Protein AF-A0A1W2A5C8-F1 (afdb_monomer)

pLDDT: mean 80.1, std 22.61, range [25.14, 98.88]

Structure (mmCIF, N/CA/C/O backbone):
data_AF-A0A1W2A5C8-F1
#
_entry.id   AF-A0A1W2A5C8-F1
#
loop_
_atom_site.group_PDB
_atom_site.id
_atom_site.type_symbol
_atom_site.label_atom_id
_atom_site.label_alt_id
_atom_site.label_comp_id
_atom_site.label_asym_id
_atom_site.label_entity_id
_atom_site.label_seq_id
_atom_site.pdbx_PDB_ins_code
_atom_site.Cartn_x
_atom_site.Cartn_y
_atom_site.Cartn_z
_atom_site.occupancy
_atom_site.B_iso_or_equiv
_atom_site.auth_seq_id
_atom_site.auth_comp_id
_atom_site.auth_asym_id
_atom_site.auth_atom_id
_atom_site.pdbx_PDB_model_num
ATOM 1 N N . MET A 1 1 ? -33.702 25.059 19.753 1.00 40.34 1 MET A N 1
ATOM 2 C CA . MET A 1 1 ? -32.705 25.653 18.824 1.00 40.34 1 MET A CA 1
ATOM 3 C C . MET A 1 1 ? -31.371 26.072 19.466 1.00 40.34 1 MET A C 1
ATOM 5 O O . MET A 1 1 ? -30.414 26.219 18.720 1.00 40.34 1 MET A O 1
ATOM 9 N N . LYS A 1 2 ? -31.235 26.209 20.801 1.00 30.72 2 LYS A N 1
ATOM 10 C CA . LYS A 1 2 ? -29.924 26.462 21.449 1.00 30.72 2 LYS A CA 1
ATOM 11 C C . LYS A 1 2 ? -29.043 25.204 21.641 1.00 30.72 2 LYS A C 1
ATOM 13 O O . LYS A 1 2 ? -27.830 25.329 21.570 1.00 30.72 2 LYS A O 1
ATOM 18 N N . ASN A 1 3 ? -29.622 24.000 21.736 1.00 41.28 3 ASN A N 1
ATOM 19 C CA . ASN A 1 3 ? -28.856 22.753 21.944 1.00 41.28 3 ASN A CA 1
ATOM 20 C C . ASN A 1 3 ? -28.169 22.175 20.696 1.00 41.28 3 ASN A C 1
ATOM 22 O O . ASN A 1 3 ? -27.235 21.396 20.839 1.00 41.28 3 ASN A O 1
ATOM 26 N N . LEU A 1 4 ? -28.559 22.575 19.480 1.00 32.16 4 LEU A N 1
ATOM 27 C CA . LEU A 1 4 ? -27.869 22.112 18.267 1.00 32.16 4 LEU A CA 1
ATOM 28 C C . LEU A 1 4 ? -26.540 22.849 18.042 1.00 32.16 4 LEU A C 1
ATOM 30 O O . LEU A 1 4 ? -25.608 22.270 17.502 1.00 32.16 4 LEU A O 1
ATOM 34 N N . LYS A 1 5 ? -26.423 24.109 18.489 1.00 32.84 5 LYS A N 1
ATOM 35 C CA . LYS A 1 5 ? -25.181 24.887 18.358 1.00 32.84 5 LYS A CA 1
ATOM 36 C C . LYS A 1 5 ? -24.099 24.415 19.331 1.00 32.84 5 LYS A C 1
ATOM 38 O O . LYS A 1 5 ? -22.950 24.336 18.922 1.00 32.84 5 LYS A O 1
ATOM 43 N N . SER A 1 6 ? -24.453 24.024 20.557 1.00 33.50 6 SER A N 1
ATOM 44 C CA . SER A 1 6 ? -23.485 23.447 21.505 1.00 33.50 6 SER A CA 1
ATOM 45 C C . SER A 1 6 ? -23.028 22.044 21.100 1.00 33.50 6 SER A C 1
ATOM 47 O O . SER A 1 6 ? -21.852 21.743 21.244 1.00 33.50 6 SER A O 1
ATOM 49 N N . LEU A 1 7 ? -23.908 21.221 20.514 1.00 33.56 7 LEU A N 1
ATOM 50 C CA . LEU A 1 7 ? -23.532 19.900 19.997 1.00 33.56 7 LEU A CA 1
ATOM 51 C C . LEU A 1 7 ? -22.635 20.008 18.753 1.00 33.56 7 LEU A C 1
ATOM 53 O O . LEU A 1 7 ? -21.709 19.225 18.599 1.00 33.56 7 LEU A O 1
ATOM 57 N N . MET A 1 8 ? -22.852 21.017 17.903 1.00 32.69 8 MET A N 1
ATOM 58 C CA . MET A 1 8 ? -22.019 21.265 16.722 1.00 32.69 8 MET A CA 1
ATOM 59 C C . MET A 1 8 ? -20.665 21.896 17.081 1.00 32.69 8 MET A C 1
ATOM 61 O O . MET A 1 8 ? -19.679 21.593 16.427 1.00 32.69 8 MET A O 1
ATOM 65 N N . ILE A 1 9 ? -20.593 22.714 18.141 1.00 35.84 9 ILE A N 1
ATOM 66 C CA . ILE A 1 9 ? -19.330 23.233 18.696 1.00 35.84 9 ILE A CA 1
ATOM 67 C C . ILE A 1 9 ? -18.542 22.118 19.403 1.00 35.84 9 ILE A C 1
ATOM 69 O O . ILE A 1 9 ? -17.327 22.085 19.268 1.00 35.84 9 ILE A O 1
ATOM 73 N N . LEU A 1 10 ? -19.208 21.167 20.072 1.00 36.25 10 LEU A N 1
ATOM 74 C CA . LEU A 1 10 ? -18.570 19.990 20.680 1.00 36.25 10 LEU A CA 1
ATOM 75 C C . LEU A 1 10 ? -18.085 18.987 19.616 1.00 36.25 10 LEU A C 1
ATOM 77 O O . LEU A 1 10 ? -16.978 18.476 19.715 1.00 36.25 10 LEU A O 1
ATOM 81 N N . PHE A 1 11 ? -18.861 18.779 18.547 1.00 37.62 11 PHE A N 1
ATOM 82 C CA . PHE A 1 11 ? -18.462 17.962 17.395 1.00 37.62 11 PHE A CA 1
ATOM 83 C C . PHE A 1 11 ? -17.312 18.614 16.612 1.00 37.62 11 PHE A C 1
ATOM 85 O O . PHE A 1 11 ? -16.393 17.925 16.183 1.00 37.62 11 PHE A O 1
ATOM 92 N N . LEU A 1 12 ? -17.317 19.948 16.484 1.00 35.62 12 LEU A N 1
ATOM 93 C CA . LEU A 1 12 ? -16.211 20.706 15.901 1.00 35.62 12 LEU A CA 1
ATOM 94 C C . LEU A 1 12 ? -14.981 20.713 16.808 1.00 35.62 12 LEU A C 1
ATOM 96 O O . LEU A 1 12 ? -13.906 20.569 16.268 1.00 35.62 12 LEU A O 1
ATOM 100 N N . LEU A 1 13 ? -15.089 20.803 18.137 1.00 33.84 13 LEU A N 1
ATOM 101 C CA . LEU A 1 13 ? -13.933 20.730 19.049 1.00 33.84 13 LEU A CA 1
ATOM 102 C C . LEU A 1 13 ? -13.282 19.340 19.051 1.00 33.84 13 LEU A C 1
ATOM 104 O O . LEU A 1 13 ? -12.059 19.253 18.999 1.00 33.84 13 LEU A O 1
ATOM 108 N N . VAL A 1 14 ? -14.085 18.271 19.002 1.00 40.09 14 VAL A N 1
ATOM 109 C CA . VAL A 1 14 ? -13.591 16.890 18.878 1.00 40.09 14 VAL A CA 1
ATOM 110 C C . VAL A 1 14 ? -12.944 16.662 17.504 1.00 40.09 14 VAL A C 1
ATOM 112 O O . VAL A 1 14 ? -11.842 16.131 17.433 1.00 40.09 14 VAL A O 1
ATOM 115 N N . LEU A 1 15 ? -13.531 17.154 16.406 1.00 35.41 15 LEU A N 1
ATOM 116 C CA . LEU A 1 15 ? -12.896 17.085 15.079 1.00 35.41 15 LEU A CA 1
ATOM 117 C C . LEU A 1 15 ? -11.662 17.997 14.943 1.00 35.41 15 LEU A C 1
ATOM 119 O O . LEU A 1 15 ? -10.711 17.618 14.264 1.00 35.41 15 LEU A O 1
ATOM 123 N N . PHE A 1 16 ? -11.640 19.162 15.601 1.00 30.22 16 PHE A N 1
ATOM 124 C CA . PHE A 1 16 ? -10.523 20.112 15.537 1.00 30.22 16 PHE A CA 1
ATOM 125 C C . PHE A 1 16 ? -9.323 19.649 16.382 1.00 30.22 16 PHE A C 1
ATOM 127 O O . PHE A 1 16 ? -8.182 19.888 15.987 1.00 30.22 16 PHE A O 1
ATOM 134 N N . GLN A 1 17 ? -9.549 18.916 17.484 1.00 34.97 17 GLN A N 1
ATOM 135 C CA . GLN A 1 17 ? -8.473 18.260 18.246 1.00 34.97 17 GLN A CA 1
ATOM 136 C C . GLN A 1 17 ? -7.931 16.999 17.557 1.00 34.97 17 GLN A C 1
ATOM 138 O O . GLN A 1 17 ? -6.731 16.750 17.641 1.00 34.97 17 GLN A O 1
ATOM 143 N N . PHE A 1 18 ? -8.736 16.287 16.759 1.00 36.25 18 PHE A N 1
ATOM 144 C CA . PHE A 1 18 ? -8.222 15.220 15.885 1.00 36.25 18 PHE A CA 1
ATOM 145 C C . PHE A 1 18 ? -7.390 15.753 14.697 1.00 36.25 18 PHE A C 1
ATOM 147 O O . PHE A 1 18 ? -6.479 15.068 14.228 1.00 36.25 18 PHE A O 1
ATOM 154 N N . THR A 1 19 ? -7.609 16.998 14.249 1.00 33.19 19 THR A N 1
ATOM 155 C CA . THR A 1 19 ? -6.737 17.654 13.248 1.00 33.19 19 THR A CA 1
ATOM 156 C C . THR A 1 19 ? -5.464 18.287 13.821 1.00 33.19 19 THR A C 1
ATOM 158 O O . THR A 1 19 ? -4.558 18.606 13.055 1.00 33.19 19 THR A O 1
ATOM 161 N N . LEU A 1 20 ? -5.350 18.443 15.145 1.00 27.80 20 LEU A N 1
ATOM 162 C CA . LEU A 1 20 ? -4.115 18.897 15.805 1.00 27.80 20 LEU A CA 1
ATOM 163 C C . LEU A 1 20 ? -3.259 17.738 16.344 1.00 27.80 20 LEU A C 1
ATOM 165 O O . LEU A 1 20 ? -2.041 17.887 16.401 1.00 27.80 20 LEU A O 1
ATOM 169 N N . LEU A 1 21 ? -3.839 16.553 16.584 1.00 30.45 21 LEU A N 1
ATOM 170 C CA . LEU A 1 21 ? -3.076 15.313 16.815 1.00 30.45 21 LEU A CA 1
ATOM 171 C C . LEU A 1 21 ? -2.423 14.729 15.547 1.00 30.45 21 LEU A C 1
ATOM 173 O O . LEU A 1 21 ? -1.665 13.769 15.624 1.00 30.45 21 LEU A O 1
ATOM 177 N N . SER A 1 22 ? -2.668 15.319 14.376 1.00 33.16 22 SER A N 1
ATOM 178 C CA . SER A 1 22 ? -2.005 14.944 13.119 1.00 33.16 22 SER A CA 1
ATOM 179 C C . SER A 1 22 ? -0.904 15.928 12.686 1.00 33.16 22 SER A C 1
ATOM 181 O O . SER A 1 22 ? -0.382 15.802 11.579 1.00 33.16 22 SER A O 1
ATOM 183 N N . PHE A 1 23 ? -0.504 16.876 13.553 1.00 26.19 23 PHE A N 1
ATOM 184 C CA . PHE A 1 23 ? 0.553 17.859 13.255 1.00 26.19 23 PHE A CA 1
ATOM 185 C C . PHE A 1 23 ? 1.701 17.969 14.279 1.00 26.19 23 PHE A C 1
ATOM 187 O O . PHE A 1 23 ? 2.581 18.807 14.097 1.00 26.19 23 PHE A O 1
ATOM 194 N N . VAL A 1 24 ? 1.776 17.096 15.291 1.00 27.67 24 VAL A N 1
ATOM 195 C CA . VAL A 1 24 ? 2.956 16.983 16.177 1.00 27.67 24 VAL A CA 1
ATOM 196 C C . VAL A 1 24 ? 3.342 15.513 16.355 1.00 27.67 24 VAL A C 1
ATOM 198 O O . VAL A 1 24 ? 3.218 14.945 17.423 1.00 27.67 24 VAL A O 1
ATOM 201 N N . TYR A 1 25 ? 3.785 14.878 15.273 1.00 28.33 25 TYR A N 1
ATOM 202 C CA . TYR A 1 25 ? 4.678 13.712 15.321 1.00 28.33 25 TYR A CA 1
ATOM 203 C C . TYR A 1 25 ? 5.520 13.718 14.041 1.00 28.33 25 TYR A C 1
ATOM 205 O O . TYR A 1 25 ? 5.291 12.958 13.107 1.00 28.33 25 TYR A O 1
ATOM 213 N N . SER A 1 26 ? 6.443 14.680 13.953 1.00 30.09 26 SER A N 1
ATOM 214 C CA . SER A 1 26 ? 7.601 14.639 13.048 1.00 30.09 26 SER A CA 1
ATOM 215 C C . SER A 1 26 ? 8.543 15.816 13.332 1.00 30.09 26 SER A C 1
ATOM 217 O O . SER A 1 26 ? 8.717 16.715 12.508 1.00 30.09 26 SER A O 1
ATOM 219 N N . SER A 1 27 ? 9.199 15.776 14.483 1.00 30.30 27 SER A N 1
ATOM 220 C CA . SER A 1 27 ? 10.606 16.163 14.597 1.00 30.30 27 SER A CA 1
ATOM 221 C C . SER A 1 27 ? 11.156 15.494 15.850 1.00 30.30 27 SER A C 1
ATOM 223 O O . SER A 1 27 ? 10.622 15.704 16.931 1.00 30.30 27 SER A O 1
ATOM 225 N N . ASP A 1 28 ? 12.195 14.687 15.646 1.00 28.69 28 ASP A N 1
ATOM 226 C CA . ASP A 1 28 ? 13.060 14.063 16.654 1.00 28.69 28 ASP A CA 1
ATOM 227 C C . ASP A 1 28 ? 12.624 12.704 17.226 1.00 28.69 28 ASP A C 1
ATOM 229 O O . ASP A 1 28 ? 12.366 12.532 18.409 1.00 28.69 28 ASP A O 1
ATOM 233 N N . LEU A 1 29 ? 12.705 11.681 16.369 1.00 28.58 29 LEU A N 1
ATOM 234 C CA .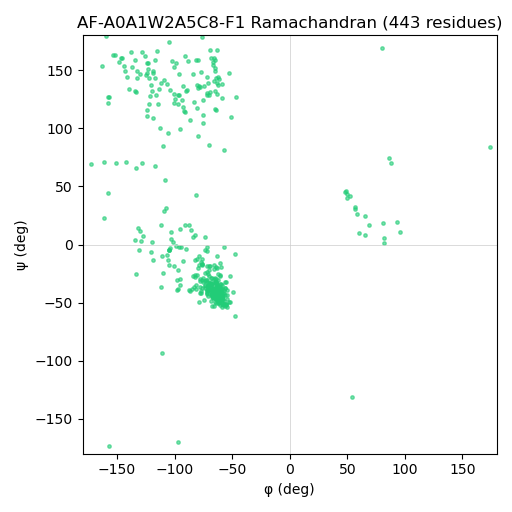 LEU A 1 29 ? 13.059 10.314 16.777 1.00 28.58 29 LEU A CA 1
ATOM 235 C C . LEU A 1 29 ? 14.476 9.983 16.277 1.00 28.58 29 LEU A C 1
ATOM 237 O O . LEU A 1 29 ? 14.721 9.023 15.560 1.00 28.58 29 LEU A O 1
ATOM 241 N N . ASN A 1 30 ? 15.419 10.837 16.674 1.00 33.06 30 ASN A N 1
ATOM 242 C CA . ASN A 1 30 ? 16.746 10.414 17.103 1.00 33.06 30 ASN A CA 1
ATOM 243 C C . ASN A 1 30 ? 16.774 10.684 18.608 1.00 33.06 30 ASN A C 1
ATOM 245 O O . ASN A 1 30 ? 17.135 11.783 18.995 1.00 33.06 30 ASN A O 1
ATOM 249 N N . ILE A 1 31 ? 16.277 9.733 19.402 1.00 26.98 31 ILE A N 1
ATOM 250 C CA . ILE A 1 31 ? 16.591 9.403 20.809 1.00 26.98 31 ILE A CA 1
ATOM 251 C C . ILE A 1 31 ? 15.566 8.315 21.176 1.00 26.98 31 ILE A C 1
ATOM 253 O O . ILE A 1 31 ? 14.487 8.609 21.668 1.00 26.98 31 ILE A O 1
ATOM 257 N N . CYS A 1 32 ? 15.844 7.054 20.846 1.00 25.14 32 CYS A N 1
ATOM 258 C CA . CYS A 1 32 ? 15.314 5.888 21.581 1.00 25.14 32 CYS A CA 1
ATOM 259 C C . CYS A 1 32 ? 16.111 4.601 21.303 1.00 25.14 32 CYS A C 1
ATOM 261 O O . CYS A 1 32 ? 15.643 3.500 21.556 1.00 25.14 32 CYS A O 1
ATOM 263 N N . GLU A 1 33 ? 17.369 4.744 20.880 1.00 27.89 33 GLU A N 1
ATOM 264 C CA . GLU A 1 33 ? 18.414 3.729 21.074 1.00 27.89 33 GLU A CA 1
ATOM 265 C C . GLU A 1 33 ? 19.188 3.962 22.393 1.00 27.89 33 GLU A C 1
ATOM 267 O O . GLU A 1 33 ? 20.268 3.419 22.597 1.00 27.89 33 GLU A O 1
ATOM 272 N N . SER A 1 34 ? 18.647 4.763 23.324 1.00 29.08 34 SER A N 1
ATOM 273 C CA . SER A 1 34 ? 19.295 5.050 24.617 1.00 29.08 34 SER A CA 1
ATOM 274 C C . SER A 1 34 ? 18.404 4.900 25.856 1.00 29.08 34 SER A C 1
ATOM 276 O O . SER A 1 34 ? 18.792 5.376 26.920 1.00 29.08 34 SER A O 1
ATOM 278 N N . MET A 1 35 ? 17.233 4.260 25.757 1.00 28.59 35 MET A N 1
ATOM 279 C CA . MET A 1 35 ? 16.404 3.931 26.937 1.00 28.59 35 MET A CA 1
ATOM 280 C C . MET A 1 35 ? 15.945 2.468 26.994 1.00 28.59 35 MET A C 1
ATOM 282 O O . MET A 1 35 ? 15.138 2.106 27.844 1.00 28.59 35 MET A O 1
ATOM 286 N N . ILE A 1 36 ? 16.517 1.603 26.153 1.00 32.84 36 ILE A N 1
ATOM 287 C CA . ILE A 1 36 ? 16.587 0.180 26.476 1.00 32.84 36 ILE A CA 1
ATOM 288 C C . ILE A 1 36 ? 17.859 0.010 27.308 1.00 32.84 36 ILE A C 1
ATOM 290 O O . ILE A 1 36 ? 18.971 0.109 26.798 1.00 32.84 36 ILE A O 1
ATOM 294 N N . ASP A 1 37 ? 17.631 -0.209 28.599 1.00 33.06 37 ASP A N 1
ATOM 295 C CA . ASP A 1 37 ? 18.582 -0.692 29.600 1.00 33.06 37 ASP A CA 1
ATOM 296 C C . ASP A 1 37 ? 19.477 0.346 30.306 1.00 33.06 37 ASP A C 1
ATOM 298 O O . ASP A 1 37 ? 20.677 0.454 30.072 1.00 33.06 37 ASP A O 1
ATOM 302 N N . LYS A 1 38 ? 18.851 1.098 31.222 1.00 31.44 38 LYS A N 1
ATOM 303 C CA . LYS A 1 38 ? 19.408 1.649 32.479 1.00 31.44 38 LYS A CA 1
ATOM 304 C C . LYS A 1 38 ? 18.201 1.998 33.366 1.00 31.44 38 LYS A C 1
ATOM 306 O O . LYS A 1 38 ? 17.774 3.142 33.370 1.00 31.44 38 LYS A O 1
ATOM 311 N N . THR A 1 39 ? 17.471 1.026 33.912 1.00 32.19 39 THR A N 1
ATOM 312 C CA . THR A 1 39 ? 17.558 0.663 35.342 1.00 32.19 39 THR A CA 1
ATOM 313 C C . THR A 1 39 ? 17.065 -0.772 35.616 1.00 32.19 39 THR A C 1
ATOM 315 O O . THR A 1 39 ? 16.397 -1.025 36.613 1.00 32.19 39 THR A O 1
ATOM 318 N N . ALA A 1 40 ? 17.439 -1.769 34.810 1.00 37.44 40 ALA A N 1
ATOM 319 C CA . ALA A 1 40 ? 17.371 -3.167 35.262 1.00 37.44 40 ALA A CA 1
ATOM 320 C C . ALA A 1 40 ? 18.598 -3.540 36.125 1.00 37.44 40 ALA A C 1
ATOM 322 O O . ALA A 1 40 ? 19.185 -4.607 35.956 1.00 37.44 40 ALA A O 1
ATOM 323 N N . SER A 1 41 ? 19.024 -2.649 37.034 1.00 38.28 41 SER A N 1
ATOM 324 C CA . SER A 1 41 ? 20.195 -2.894 37.890 1.00 38.28 41 SER A CA 1
ATOM 325 C C . SER A 1 41 ? 20.039 -2.575 39.374 1.00 38.28 41 SER A C 1
ATOM 327 O O . SER A 1 41 ? 21.015 -2.757 40.080 1.00 38.28 41 SER A O 1
ATOM 329 N N . ASP A 1 42 ? 18.875 -2.166 39.877 1.00 40.66 42 ASP A N 1
ATOM 330 C CA . ASP A 1 42 ? 18.611 -2.072 41.322 1.00 40.66 42 ASP A CA 1
ATOM 331 C C . ASP A 1 42 ? 17.093 -2.148 41.524 1.00 40.66 42 ASP A C 1
ATOM 333 O O . ASP A 1 42 ? 16.374 -1.420 40.851 1.00 40.66 42 ASP A O 1
ATOM 337 N N . GLY A 1 43 ? 16.592 -3.051 42.376 1.00 50.16 43 GLY A N 1
ATOM 338 C CA . GLY A 1 43 ? 15.165 -3.399 42.504 1.00 50.16 43 GLY A CA 1
ATOM 339 C C . GLY A 1 43 ? 14.212 -2.235 42.824 1.00 50.16 43 GLY A C 1
ATOM 340 O O . GLY A 1 43 ? 13.820 -2.051 43.975 1.00 50.16 43 GLY A O 1
ATOM 341 N N . LEU A 1 44 ? 13.839 -1.491 41.784 1.00 57.16 44 LEU A N 1
ATOM 342 C CA . LEU A 1 44 ? 12.886 -0.386 41.736 1.00 57.16 44 LEU A CA 1
ATOM 343 C C . LEU A 1 44 ? 11.805 -0.693 40.691 1.00 57.16 44 LEU A C 1
ATOM 345 O O . LEU A 1 44 ? 12.017 -1.470 39.757 1.00 57.16 44 LEU A O 1
ATOM 349 N N . LEU A 1 45 ? 10.638 -0.072 40.854 1.00 71.25 45 LEU A N 1
ATOM 350 C CA . LEU A 1 45 ? 9.484 -0.258 39.976 1.00 71.25 45 LEU A CA 1
ATOM 351 C C . LEU A 1 45 ? 9.666 0.382 38.597 1.00 71.25 45 LEU A C 1
ATOM 353 O O . LEU A 1 45 ? 10.208 1.476 38.465 1.00 71.25 45 LEU A O 1
ATOM 357 N N . SER A 1 46 ? 9.134 -0.278 37.567 1.00 77.56 46 SER A N 1
ATOM 358 C CA . SER A 1 46 ? 9.006 0.296 36.223 1.00 77.56 46 SER A CA 1
ATOM 359 C C . SER A 1 46 ? 7.771 1.197 36.090 1.00 77.56 46 SER A C 1
ATOM 361 O O . SER A 1 46 ? 6.784 1.050 36.815 1.00 77.56 46 SER A O 1
ATOM 363 N N . GLN A 1 47 ? 7.789 2.092 35.095 1.00 71.50 47 GLN A N 1
ATOM 364 C CA . GLN A 1 47 ? 6.652 2.959 34.742 1.00 71.50 47 GLN A CA 1
ATOM 365 C C . GLN A 1 47 ? 5.372 2.172 34.442 1.00 71.50 47 GLN A C 1
ATOM 367 O O . GLN A 1 47 ? 4.279 2.586 34.834 1.00 71.50 47 GLN A O 1
ATOM 372 N N . ILE A 1 48 ? 5.511 1.016 33.791 1.00 76.25 48 ILE A N 1
ATOM 373 C CA . ILE A 1 48 ? 4.385 0.133 33.489 1.00 76.25 48 ILE A CA 1
ATOM 374 C C . ILE A 1 48 ? 3.756 -0.365 34.791 1.00 76.25 48 ILE A C 1
ATOM 376 O O . ILE A 1 48 ? 2.545 -0.279 34.949 1.00 76.25 48 ILE A O 1
ATOM 380 N N . GLN A 1 49 ? 4.564 -0.817 35.750 1.00 84.19 49 GLN A N 1
ATOM 381 C CA . GLN A 1 49 ? 4.057 -1.372 37.006 1.00 84.19 49 GLN A CA 1
ATOM 382 C C . GLN A 1 49 ? 3.348 -0.329 37.876 1.00 84.19 49 GLN A C 1
ATOM 384 O O . GLN A 1 49 ? 2.318 -0.635 38.471 1.00 84.19 49 GLN A O 1
ATOM 389 N N . VAL A 1 50 ? 3.847 0.910 37.924 1.00 82.56 50 VAL A N 1
ATOM 390 C CA . VAL A 1 50 ? 3.149 2.002 38.627 1.00 82.56 50 VAL A CA 1
ATOM 391 C C . VAL A 1 50 ? 1.803 2.299 37.962 1.00 82.56 50 VAL A C 1
ATOM 393 O O . VAL A 1 50 ? 0.797 2.423 38.652 1.00 82.56 50 VAL A O 1
ATOM 396 N N . SER A 1 51 ? 1.756 2.316 36.628 1.00 79.38 51 SER A N 1
ATOM 397 C CA . SER A 1 51 ? 0.511 2.545 35.884 1.00 79.38 51 SER A CA 1
ATOM 398 C C . SER A 1 51 ? -0.509 1.419 36.099 1.00 79.38 51 SER A C 1
ATOM 400 O O . SER A 1 51 ? -1.687 1.697 36.306 1.00 79.38 51 SER A O 1
ATOM 402 N N . GLN A 1 52 ? -0.060 0.158 36.147 1.00 83.69 52 GLN A N 1
ATOM 403 C CA . GLN A 1 52 ? -0.915 -0.992 36.471 1.00 83.69 52 GLN A CA 1
ATOM 404 C C . GLN A 1 52 ? -1.556 -0.843 37.852 1.00 83.69 52 GLN A C 1
ATOM 406 O O . GLN A 1 52 ? -2.758 -1.057 37.997 1.00 83.69 52 GLN A O 1
ATOM 411 N N . LEU A 1 53 ? -0.770 -0.450 38.858 1.00 87.31 53 LEU A N 1
ATOM 412 C CA . LEU A 1 53 ? -1.271 -0.243 40.213 1.00 87.31 53 LEU A CA 1
ATOM 413 C C . LEU A 1 53 ? -2.266 0.916 40.283 1.00 87.31 53 LEU A C 1
ATOM 415 O O . LEU A 1 53 ? -3.320 0.757 40.891 1.00 87.31 53 LEU A O 1
ATOM 419 N N . SER A 1 54 ? -1.987 2.043 39.627 1.00 84.12 54 SER A N 1
ATOM 420 C CA . SER A 1 54 ? -2.909 3.184 39.622 1.00 84.12 54 SER A CA 1
ATOM 421 C C . SER A 1 54 ? -4.246 2.846 38.957 1.00 84.12 54 SER A C 1
ATOM 423 O O . SER A 1 54 ? -5.302 3.179 39.499 1.00 84.12 54 SER A O 1
ATOM 425 N N . VAL A 1 55 ? -4.216 2.101 37.847 1.00 80.50 55 VAL A N 1
ATOM 426 C CA . VAL A 1 55 ? -5.431 1.644 37.159 1.00 80.50 55 VAL A CA 1
ATOM 427 C C . VAL A 1 55 ? -6.225 0.661 38.019 1.00 80.50 55 VAL A C 1
ATOM 429 O O . VAL A 1 55 ? -7.440 0.803 38.100 1.00 80.50 55 VAL A O 1
ATOM 432 N N . TYR A 1 56 ? -5.572 -0.296 38.685 1.00 80.81 56 TYR A N 1
ATOM 433 C CA . TYR A 1 56 ? -6.278 -1.305 39.485 1.00 80.81 56 TYR A CA 1
ATOM 434 C C . TYR A 1 56 ? -6.763 -0.810 40.848 1.00 80.81 56 TYR A C 1
ATOM 436 O O . TYR A 1 56 ? -7.759 -1.300 41.366 1.00 80.81 56 TYR A O 1
ATOM 444 N N . ILE A 1 57 ? -6.044 0.124 41.469 1.00 84.75 57 ILE A N 1
ATOM 445 C CA . ILE A 1 57 ? -6.391 0.621 42.805 1.00 84.75 57 ILE A CA 1
ATOM 446 C C . ILE A 1 57 ? -7.384 1.772 42.710 1.00 84.75 57 ILE A C 1
ATOM 448 O O . ILE A 1 57 ? -8.281 1.874 43.538 1.00 84.75 57 ILE A O 1
ATOM 452 N N . PHE A 1 58 ? -7.219 2.653 41.726 1.00 80.56 58 PHE A N 1
ATOM 453 C CA . PHE A 1 58 ? -7.973 3.902 41.651 1.00 80.56 58 PHE A CA 1
ATOM 454 C C . PHE A 1 58 ? -8.828 4.018 40.387 1.00 80.56 58 PHE A C 1
ATOM 456 O O . PHE A 1 58 ? -9.405 5.077 40.142 1.00 80.56 58 PHE A O 1
ATOM 463 N N . GLY A 1 59 ? -8.843 2.991 39.531 1.00 73.25 59 GLY A N 1
ATOM 464 C CA . GLY A 1 59 ? -9.582 3.011 38.270 1.00 73.25 59 GLY A CA 1
ATOM 465 C C . GLY A 1 59 ? -9.070 4.033 37.249 1.00 73.25 59 GLY A C 1
ATOM 466 O O . GLY A 1 59 ? -9.747 4.225 36.236 1.00 73.25 59 GLY A O 1
ATOM 467 N N . ARG A 1 60 ? -7.920 4.688 37.494 1.00 69.56 60 ARG A N 1
ATOM 468 C CA . ARG A 1 60 ? -7.460 5.904 36.794 1.00 69.56 60 ARG A CA 1
ATOM 469 C C . ARG A 1 60 ? -5.968 5.891 36.455 1.00 69.56 60 ARG A C 1
ATOM 471 O O . ARG A 1 60 ? -5.192 5.103 36.989 1.00 69.56 60 ARG A O 1
ATOM 478 N N . ALA A 1 61 ? -5.579 6.818 35.583 1.00 66.69 61 ALA A N 1
ATOM 479 C CA . ALA A 1 61 ? -4.192 7.039 35.199 1.00 66.69 61 ALA A CA 1
ATOM 480 C C . ALA A 1 61 ? -3.310 7.474 36.381 1.00 66.69 61 ALA A C 1
ATOM 482 O O . ALA A 1 61 ? -3.743 8.257 37.227 1.00 66.69 61 ALA A O 1
ATOM 483 N N . SER A 1 62 ? -2.052 7.026 36.397 1.00 66.88 62 SER A N 1
ATOM 484 C CA . SER A 1 62 ? -1.030 7.651 37.245 1.00 66.88 62 SER A CA 1
ATOM 485 C C . SER A 1 62 ? -0.706 9.037 36.680 1.00 66.88 62 SER A C 1
ATOM 487 O O . SER A 1 62 ? -0.425 9.160 35.492 1.00 66.88 62 SER A O 1
ATOM 489 N N . GLU A 1 63 ? -0.735 10.081 37.505 1.00 65.25 63 GLU A N 1
ATOM 490 C CA . GLU A 1 63 ? -0.409 11.459 37.094 1.00 65.25 63 GLU A CA 1
ATOM 491 C C . GLU A 1 63 ? 1.087 11.754 37.302 1.00 65.25 63 GLU A C 1
ATOM 493 O O . GLU A 1 63 ? 1.755 11.029 38.033 1.00 65.25 63 GLU A O 1
ATOM 498 N N . GLY A 1 64 ? 1.634 12.799 36.666 1.00 58.75 64 GLY A N 1
ATOM 499 C CA . GLY A 1 64 ? 3.081 13.078 36.609 1.00 58.75 64 GLY A CA 1
ATOM 500 C C . GLY A 1 64 ? 3.830 12.998 37.950 1.00 58.75 64 GLY A C 1
ATOM 501 O O . GLY A 1 64 ? 4.712 12.150 38.107 1.00 58.75 64 GLY A O 1
ATOM 502 N N . ASP A 1 65 ? 3.473 13.835 38.929 1.00 62.53 65 ASP A N 1
ATOM 503 C CA . ASP A 1 65 ? 4.170 13.885 40.229 1.00 62.53 65 ASP A CA 1
ATOM 504 C C . ASP A 1 65 ? 3.904 12.640 41.095 1.00 62.53 65 ASP A C 1
ATOM 506 O O . ASP A 1 65 ? 4.806 12.158 41.785 1.00 62.53 65 ASP A O 1
ATOM 510 N N . ASP A 1 66 ? 2.695 12.074 41.014 1.00 67.06 66 ASP A N 1
ATOM 511 C CA . ASP A 1 66 ? 2.322 10.826 41.694 1.00 67.06 66 ASP A CA 1
ATOM 512 C C . ASP A 1 66 ? 3.130 9.640 41.132 1.00 67.06 66 ASP A C 1
ATOM 514 O O . ASP A 1 66 ? 3.736 8.878 41.884 1.00 67.06 66 ASP A O 1
ATOM 518 N N . LYS A 1 67 ? 3.278 9.554 39.802 1.00 71.44 67 LYS A N 1
ATOM 519 C CA . LYS A 1 67 ? 4.122 8.561 39.117 1.00 71.44 67 LYS A CA 1
ATOM 520 C C . LYS A 1 67 ? 5.558 8.640 39.618 1.00 71.44 67 LYS A C 1
ATOM 522 O O . LYS A 1 67 ? 6.135 7.621 39.996 1.00 71.44 67 LYS A O 1
ATOM 527 N N . VAL A 1 68 ? 6.148 9.837 39.599 1.00 68.31 68 VAL A N 1
ATOM 528 C CA . VAL A 1 68 ? 7.541 10.034 40.026 1.00 68.31 68 VAL A CA 1
ATOM 529 C C . VAL A 1 68 ? 7.708 9.632 41.488 1.00 68.31 68 VAL A C 1
ATOM 531 O O . VAL A 1 68 ? 8.678 8.949 41.815 1.00 68.31 68 VAL A O 1
ATOM 534 N N . TYR A 1 69 ? 6.747 9.978 42.349 1.00 78.94 69 TYR A N 1
ATOM 535 C CA . TYR A 1 69 ? 6.757 9.568 43.747 1.00 78.94 69 TYR A CA 1
ATOM 536 C C . TYR A 1 69 ? 6.804 8.040 43.896 1.00 78.94 69 TYR A C 1
ATOM 538 O O . TYR A 1 69 ? 7.685 7.529 44.591 1.00 78.94 69 TYR A O 1
ATOM 546 N N . TRP A 1 70 ? 5.923 7.297 43.224 1.00 83.50 70 TRP A N 1
ATOM 547 C CA . TRP A 1 70 ? 5.876 5.837 43.354 1.00 83.50 70 TRP A CA 1
ATOM 548 C C . TRP A 1 70 ? 7.076 5.125 42.724 1.00 83.50 70 TRP A C 1
ATOM 550 O O . TRP A 1 70 ? 7.534 4.123 43.272 1.00 83.50 70 TRP A O 1
ATOM 560 N N . LEU A 1 71 ? 7.632 5.661 41.633 1.00 73.69 71 LEU A N 1
ATOM 561 C CA . LEU A 1 71 ? 8.812 5.097 40.968 1.00 73.69 71 LEU A CA 1
ATOM 562 C C . LEU A 1 71 ? 10.071 5.126 41.839 1.00 73.69 71 LEU A C 1
ATOM 564 O O . LEU A 1 71 ? 10.884 4.207 41.771 1.00 73.69 71 LEU A O 1
ATOM 568 N N . ILE A 1 72 ? 10.253 6.181 42.639 1.00 71.56 72 ILE A N 1
ATOM 569 C CA . ILE A 1 72 ? 11.510 6.398 43.374 1.00 71.56 72 ILE A CA 1
ATOM 570 C C . ILE A 1 72 ? 11.438 5.991 44.849 1.00 71.56 72 ILE A C 1
ATOM 572 O O . ILE A 1 72 ? 12.481 5.830 45.480 1.00 71.56 72 ILE A O 1
ATOM 576 N N . ASN A 1 73 ? 10.235 5.847 45.418 1.00 73.62 73 ASN A N 1
ATOM 577 C CA . ASN A 1 73 ? 10.060 5.618 46.858 1.00 73.62 73 ASN A CA 1
ATOM 578 C C . ASN A 1 73 ? 9.702 4.176 47.233 1.00 73.62 73 ASN A C 1
ATOM 580 O O . ASN A 1 73 ? 9.590 3.884 48.424 1.00 73.62 73 ASN A O 1
ATOM 584 N N . GLN A 1 74 ? 9.517 3.274 46.267 1.00 77.12 74 GLN A N 1
ATOM 585 C CA . GLN A 1 74 ? 9.113 1.897 46.543 1.00 77.12 74 GLN A CA 1
ATOM 586 C C . GLN A 1 74 ? 9.890 0.875 45.713 1.00 77.12 74 GLN A C 1
ATOM 588 O O . GLN A 1 74 ? 10.378 1.167 44.622 1.00 77.12 74 GLN A O 1
ATOM 593 N N . LYS A 1 75 ? 10.020 -0.335 46.262 1.00 72.00 75 LYS A N 1
ATOM 594 C CA . LYS A 1 75 ? 10.913 -1.377 45.729 1.00 72.00 75 LYS A CA 1
ATOM 595 C C . LYS A 1 75 ? 10.201 -2.402 44.853 1.00 72.00 75 LYS A C 1
ATOM 597 O O . LYS A 1 75 ? 10.810 -2.962 43.948 1.00 72.00 75 LYS A O 1
ATOM 602 N N . ASP A 1 76 ? 8.930 -2.671 45.129 1.00 84.50 76 ASP A N 1
ATOM 603 C CA . ASP A 1 76 ? 8.175 -3.743 44.486 1.00 84.50 76 ASP A CA 1
ATOM 604 C C . ASP A 1 76 ? 6.675 -3.424 44.441 1.00 84.50 76 ASP A C 1
ATOM 606 O O . ASP A 1 76 ? 6.185 -2.544 45.147 1.00 84.50 76 ASP A O 1
ATOM 610 N N . MET A 1 77 ? 5.928 -4.137 43.594 1.00 87.06 77 MET A N 1
ATOM 611 C CA . MET A 1 77 ? 4.513 -3.832 43.367 1.00 87.06 77 MET A CA 1
ATOM 612 C C . MET A 1 77 ? 3.643 -4.047 44.607 1.00 87.06 77 MET A C 1
ATOM 614 O O . MET A 1 77 ? 2.658 -3.336 44.779 1.00 87.06 77 MET A O 1
ATOM 618 N N . ILE A 1 78 ? 3.983 -5.013 45.464 1.00 91.25 78 ILE A N 1
ATOM 619 C CA . ILE A 1 78 ? 3.166 -5.373 46.626 1.00 91.25 78 ILE A CA 1
ATOM 620 C C . ILE A 1 78 ? 3.311 -4.304 47.708 1.00 91.25 78 ILE A C 1
ATOM 622 O O . ILE A 1 78 ? 2.305 -3.831 48.246 1.00 91.25 78 ILE A O 1
ATOM 626 N N . SER A 1 79 ? 4.547 -3.904 48.024 1.00 89.06 79 SER A N 1
ATOM 627 C CA . SER A 1 79 ? 4.796 -2.820 48.981 1.00 89.06 79 SER A CA 1
ATOM 628 C C . SER A 1 79 ? 4.173 -1.507 48.504 1.00 89.06 79 SER A C 1
ATOM 630 O O . SER A 1 79 ? 3.500 -0.837 49.291 1.00 89.06 79 SER A O 1
ATOM 632 N N . THR A 1 80 ? 4.272 -1.200 47.209 1.00 90.19 80 THR A N 1
ATOM 633 C CA . THR A 1 80 ? 3.625 -0.028 46.602 1.00 90.19 80 THR A CA 1
ATOM 634 C C . THR A 1 80 ? 2.113 -0.085 46.660 1.00 90.19 80 THR A C 1
ATOM 636 O O . THR A 1 80 ? 1.501 0.894 47.072 1.00 90.19 80 THR A O 1
ATOM 639 N N . ALA A 1 81 ? 1.493 -1.211 46.303 1.00 91.56 81 ALA A N 1
ATOM 640 C CA . ALA A 1 81 ? 0.042 -1.356 46.351 1.00 91.56 81 ALA A CA 1
ATOM 641 C C . ALA A 1 81 ? -0.489 -1.130 47.775 1.00 91.56 81 ALA A C 1
ATOM 643 O O . ALA A 1 81 ? -1.434 -0.371 47.984 1.00 91.56 81 ALA A O 1
ATOM 644 N N . ASN A 1 82 ? 0.168 -1.723 48.776 1.00 92.06 82 ASN A N 1
ATOM 645 C CA . ASN A 1 82 ? -0.180 -1.511 50.180 1.00 92.06 82 ASN A CA 1
ATOM 646 C C . ASN A 1 82 ? 0.025 -0.047 50.614 1.00 92.06 82 ASN A C 1
ATOM 648 O O . ASN A 1 82 ? -0.805 0.501 51.341 1.00 92.06 82 ASN A O 1
ATOM 652 N N . ALA A 1 83 ? 1.094 0.607 50.153 1.00 90.12 83 ALA A N 1
ATOM 653 C CA . ALA A 1 83 ? 1.343 2.017 50.439 1.00 90.12 83 ALA A CA 1
ATOM 654 C C . ALA A 1 83 ? 0.299 2.942 49.783 1.00 90.12 83 ALA A C 1
ATOM 656 O O . ALA A 1 83 ? -0.208 3.845 50.450 1.00 90.12 83 ALA A O 1
ATOM 657 N N . MET A 1 84 ? -0.080 2.687 48.526 1.00 89.88 84 MET A N 1
ATOM 658 C CA . MET A 1 84 ? -1.136 3.404 47.801 1.00 89.88 84 MET A CA 1
ATOM 659 C C . MET A 1 84 ? -2.483 3.290 48.523 1.00 89.88 84 MET A C 1
ATOM 661 O O . MET A 1 84 ? -3.124 4.310 48.777 1.00 89.88 84 MET A O 1
ATOM 665 N N . LEU A 1 85 ? -2.873 2.081 48.946 1.00 89.81 85 LEU A N 1
ATOM 666 C CA . LEU A 1 85 ? -4.096 1.841 49.727 1.00 89.81 85 LEU A CA 1
ATOM 667 C C . LEU A 1 85 ? -4.091 2.548 51.094 1.00 89.81 85 LEU A C 1
ATOM 669 O O . LEU A 1 85 ? -5.147 2.845 51.650 1.00 89.81 85 LEU A O 1
ATOM 673 N N . GLY A 1 86 ? -2.907 2.825 51.648 1.00 87.81 86 GLY A N 1
ATOM 674 C CA . GLY A 1 86 ? -2.739 3.547 52.909 1.00 87.81 86 GLY A CA 1
ATOM 675 C C . GLY A 1 86 ? -2.926 5.066 52.807 1.00 87.81 86 GLY A C 1
ATOM 676 O O . GLY A 1 86 ? -3.078 5.726 53.844 1.00 87.81 86 GLY A O 1
ATOM 677 N N . THR A 1 87 ? -2.921 5.627 51.592 1.00 86.81 87 THR A N 1
ATOM 678 C CA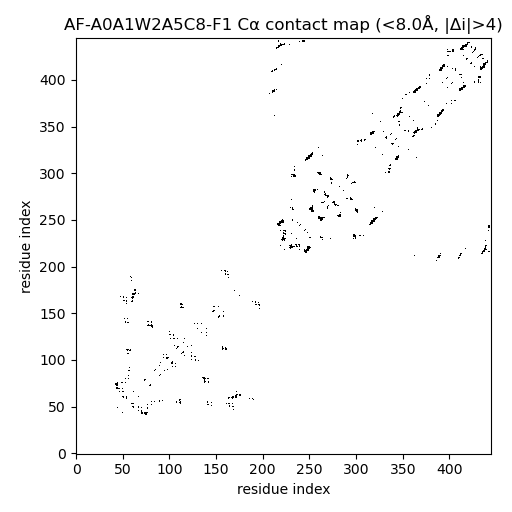 . THR A 1 87 ? -3.067 7.072 51.358 1.00 86.81 87 THR A CA 1
ATOM 679 C C . THR A 1 87 ? -4.460 7.575 51.744 1.00 86.81 87 THR A C 1
ATOM 681 O O . THR A 1 87 ? -5.440 6.830 51.731 1.00 86.81 87 THR A O 1
ATOM 684 N N . ASN A 1 88 ? -4.576 8.866 52.073 1.00 83.25 88 ASN A N 1
ATOM 685 C CA . ASN A 1 88 ? -5.891 9.471 52.314 1.00 83.25 88 ASN A CA 1
ATOM 686 C C . ASN A 1 88 ? -6.759 9.441 51.049 1.00 83.25 88 ASN A C 1
ATOM 688 O O . ASN A 1 88 ? -7.937 9.139 51.149 1.00 83.25 88 ASN A O 1
ATOM 692 N N . ALA A 1 89 ? -6.157 9.614 49.867 1.00 78.19 89 ALA A N 1
ATOM 693 C CA . ALA A 1 89 ? -6.860 9.502 48.592 1.00 78.19 89 ALA A CA 1
ATOM 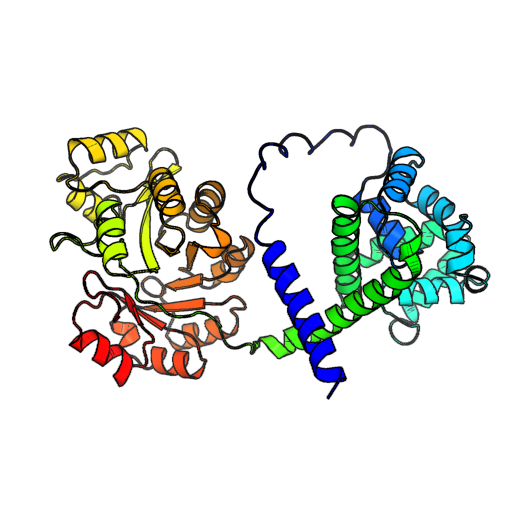694 C C . ALA A 1 89 ? -7.516 8.123 48.400 1.00 78.19 89 ALA A C 1
ATOM 696 O O . ALA A 1 89 ? -8.663 8.056 47.976 1.00 78.19 89 ALA A O 1
ATOM 697 N N . ALA A 1 90 ? -6.836 7.026 48.756 1.00 82.19 90 ALA A N 1
ATOM 698 C CA . ALA A 1 90 ? -7.443 5.693 48.724 1.00 82.19 90 ALA A CA 1
ATOM 699 C C . ALA A 1 90 ? -8.562 5.543 49.758 1.00 82.19 90 ALA A C 1
ATOM 701 O O . ALA A 1 90 ? -9.618 4.997 49.455 1.00 82.19 90 ALA A O 1
ATOM 702 N N . LYS A 1 91 ? -8.372 6.052 50.976 1.00 82.88 91 LYS A N 1
ATOM 703 C CA . LYS A 1 91 ? -9.427 6.005 52.001 1.00 82.88 91 LYS A CA 1
ATOM 704 C C . LYS A 1 91 ? -10.673 6.778 51.577 1.00 82.88 91 LYS A C 1
ATOM 706 O O . LYS A 1 91 ? -11.772 6.305 51.838 1.00 82.88 91 LYS A O 1
ATOM 711 N N . ASP A 1 92 ? -10.499 7.910 50.905 1.00 80.50 92 ASP A N 1
ATOM 712 C CA . ASP A 1 92 ? -11.598 8.719 50.380 1.00 80.50 92 ASP A CA 1
ATOM 713 C C . ASP A 1 92 ? -12.269 8.032 49.181 1.00 80.50 92 ASP A C 1
ATOM 715 O O . ASP A 1 92 ? -13.494 7.973 49.120 1.00 80.50 92 ASP A O 1
ATOM 719 N N . TYR A 1 93 ? -11.475 7.453 48.273 1.00 79.56 93 TYR A N 1
ATOM 720 C CA . TYR A 1 93 ? -11.962 6.762 47.074 1.00 79.56 93 TYR A CA 1
ATOM 721 C C . TYR A 1 93 ? -12.778 5.505 47.407 1.00 79.56 93 TYR A C 1
ATOM 723 O O . TYR A 1 93 ? -13.897 5.344 46.930 1.00 79.56 93 TYR A O 1
ATOM 731 N N . PHE A 1 94 ? -12.254 4.634 48.272 1.00 80.69 94 PHE A N 1
ATOM 732 C CA . PHE A 1 94 ? -12.952 3.410 48.668 1.00 80.69 94 PHE A CA 1
ATOM 733 C C . PHE A 1 94 ? -13.995 3.660 49.775 1.00 80.69 94 PHE A C 1
ATOM 735 O O . PHE A 1 94 ? -14.974 2.918 49.905 1.00 80.69 94 PHE A O 1
ATOM 742 N N . GLY A 1 95 ? -13.805 4.670 50.625 1.00 81.94 95 GLY A N 1
ATOM 743 C CA . GLY A 1 95 ? -14.673 4.927 51.772 1.00 81.94 95 GLY A CA 1
ATOM 744 C C . GLY A 1 95 ? -14.833 3.695 52.673 1.00 81.94 95 GLY A C 1
ATOM 745 O O . GLY A 1 95 ? -13.865 3.027 53.042 1.00 81.94 95 GLY A O 1
ATOM 746 N N . ILE A 1 96 ? -16.080 3.361 53.021 1.00 77.06 96 ILE A N 1
ATOM 747 C CA . ILE A 1 96 ? -16.387 2.202 53.877 1.00 77.06 96 ILE A CA 1
ATOM 748 C C . ILE A 1 96 ? -16.144 0.847 53.194 1.00 77.06 96 ILE A C 1
ATOM 750 O O . ILE A 1 96 ? -16.016 -0.152 53.902 1.00 77.06 96 ILE A O 1
ATOM 754 N N . THR A 1 97 ? -16.058 0.795 51.856 1.00 77.69 97 THR A N 1
ATOM 755 C CA . THR A 1 97 ? -15.838 -0.465 51.113 1.00 77.69 97 THR A CA 1
ATOM 756 C C . THR A 1 97 ? -14.472 -1.069 51.429 1.00 77.69 97 THR A C 1
ATOM 758 O O . THR A 1 97 ? -14.335 -2.285 51.497 1.00 77.69 97 THR A O 1
ATOM 761 N N . MET A 1 98 ? -13.492 -0.226 51.777 1.00 80.44 98 MET A N 1
ATOM 762 C CA . MET A 1 98 ? -12.175 -0.640 52.258 1.00 80.44 98 MET A CA 1
ATOM 763 C C . MET A 1 98 ? -12.242 -1.409 53.589 1.00 80.44 98 MET A C 1
ATOM 765 O O . MET A 1 98 ? -11.236 -1.937 54.026 1.00 80.44 98 MET A O 1
ATOM 769 N N . ASN A 1 99 ? -13.357 -1.496 54.311 1.00 83.25 99 ASN A N 1
ATOM 770 C CA . ASN A 1 99 ? -13.368 -2.188 55.611 1.00 83.25 99 ASN A CA 1
ATOM 771 C C . ASN A 1 99 ? -13.896 -3.621 55.545 1.00 83.25 99 ASN A C 1
ATOM 773 O O . ASN A 1 99 ? -13.896 -4.309 56.562 1.00 83.25 99 ASN A O 1
ATOM 777 N N . ASP A 1 100 ? -14.308 -4.075 54.365 1.00 92.06 100 ASP A N 1
ATOM 778 C CA . ASP A 1 100 ? -14.883 -5.396 54.159 1.00 92.06 100 ASP A CA 1
ATOM 779 C C . ASP A 1 100 ? -14.262 -6.058 52.927 1.00 92.06 100 ASP A C 1
ATOM 781 O O . ASP A 1 100 ? -14.128 -5.434 51.876 1.00 92.06 100 ASP A O 1
ATOM 785 N N . ASP A 1 101 ? -13.848 -7.315 53.063 1.00 93.94 101 ASP A N 1
ATOM 786 C CA . ASP A 1 101 ? -13.109 -8.009 52.007 1.00 93.94 101 ASP A CA 1
ATOM 787 C C . ASP A 1 101 ? -13.973 -8.289 50.775 1.00 93.94 101 ASP A C 1
ATOM 789 O O . ASP A 1 101 ? -13.467 -8.213 49.657 1.00 93.94 101 ASP A O 1
ATOM 793 N N . GLN A 1 102 ? -15.270 -8.560 50.960 1.00 94.25 102 GLN A N 1
ATOM 794 C CA . GLN A 1 102 ? -16.196 -8.775 49.848 1.00 94.25 102 GLN A CA 1
ATOM 795 C C . GLN A 1 102 ? -16.359 -7.482 49.047 1.00 94.25 102 GLN A C 1
ATOM 797 O O . GLN A 1 102 ? -16.109 -7.462 47.843 1.00 94.25 102 GLN A O 1
ATOM 802 N N . ASN A 1 103 ? -16.696 -6.388 49.733 1.00 91.56 103 ASN A N 1
ATOM 803 C CA . ASN A 1 103 ? -16.896 -5.087 49.101 1.00 91.56 103 ASN A CA 1
ATOM 804 C C . ASN A 1 103 ? -15.615 -4.565 48.442 1.00 91.56 103 ASN A C 1
ATOM 806 O O . ASN A 1 103 ? -15.679 -3.958 47.377 1.00 91.56 103 ASN A O 1
ATOM 810 N N . PHE A 1 104 ? -14.450 -4.808 49.049 1.00 92.62 104 PHE A N 1
ATOM 811 C CA . PHE A 1 104 ? -13.168 -4.423 48.471 1.00 92.62 104 PHE A CA 1
ATOM 812 C C . PHE A 1 104 ? -12.910 -5.141 47.139 1.00 92.62 104 PHE A C 1
ATOM 814 O O . PHE A 1 104 ? -12.567 -4.489 46.155 1.00 92.62 104 PHE A O 1
ATOM 821 N N . ILE A 1 105 ? -13.097 -6.464 47.080 1.00 94.06 105 ILE A N 1
ATOM 822 C CA . ILE A 1 105 ? -12.873 -7.223 45.842 1.00 94.06 105 ILE A CA 1
ATOM 823 C C . ILE A 1 105 ? -13.900 -6.863 44.772 1.00 94.06 105 ILE A C 1
ATOM 825 O O . ILE A 1 105 ? -13.505 -6.653 43.627 1.00 94.06 105 ILE A O 1
ATOM 829 N N . GLU A 1 106 ? -15.181 -6.747 45.125 1.00 91.06 106 GLU A N 1
ATOM 830 C CA . GLU A 1 106 ? -16.219 -6.327 44.177 1.00 91.06 106 GLU A CA 1
ATOM 831 C C . GLU A 1 106 ? -15.920 -4.943 43.594 1.00 91.06 106 GLU A C 1
ATOM 833 O O . GLU A 1 106 ? -16.000 -4.768 42.381 1.00 91.06 106 GLU A O 1
ATOM 838 N N . HIS A 1 107 ? -15.469 -3.994 44.421 1.00 88.12 107 HIS A N 1
ATOM 839 C CA . HIS A 1 107 ? -15.095 -2.664 43.948 1.00 88.12 107 HIS A CA 1
ATOM 840 C C . HIS A 1 107 ? -13.916 -2.704 42.966 1.00 88.12 107 HIS A C 1
ATOM 842 O O . HIS A 1 107 ? -13.963 -2.054 41.924 1.00 88.12 107 HIS A O 1
ATOM 848 N N . ILE A 1 108 ? -12.868 -3.486 43.253 1.00 88.69 108 ILE A N 1
ATOM 849 C CA . ILE A 1 108 ? -11.726 -3.656 42.338 1.00 88.69 108 ILE A CA 1
ATOM 850 C C . ILE A 1 108 ? -12.179 -4.296 41.018 1.00 88.69 108 ILE A C 1
ATOM 852 O O . ILE A 1 108 ? -11.782 -3.842 39.945 1.00 88.69 108 ILE A O 1
ATOM 856 N N . TYR A 1 109 ? -13.023 -5.328 41.081 1.00 87.44 109 TYR A N 1
ATOM 857 C CA . TYR A 1 109 ? -13.565 -6.008 39.902 1.00 87.44 109 TYR A CA 1
ATOM 858 C C . TYR A 1 109 ? -14.398 -5.070 39.029 1.00 87.44 109 TYR A C 1
ATOM 860 O O . TYR A 1 109 ? -14.201 -5.013 37.814 1.00 87.44 109 TYR A O 1
ATOM 868 N N . GLU A 1 110 ? -15.279 -4.288 39.638 1.00 84.00 110 GLU A N 1
ATOM 869 C CA . GLU A 1 110 ? -16.149 -3.377 38.906 1.00 84.00 110 GLU A CA 1
ATOM 870 C C . GLU A 1 110 ? -15.339 -2.241 38.269 1.00 84.00 110 GLU A C 1
ATOM 872 O O . GLU A 1 110 ? -15.428 -2.000 37.065 1.00 84.00 110 GLU A O 1
ATOM 877 N N . THR A 1 111 ? -14.465 -1.598 39.045 1.00 77.62 111 THR A N 1
ATOM 878 C CA . THR A 1 111 ? -13.691 -0.434 38.585 1.00 77.62 111 THR A CA 1
ATOM 879 C C . THR A 1 111 ? -12.573 -0.800 37.612 1.00 77.62 111 THR A C 1
ATOM 881 O O . THR A 1 111 ? -12.303 -0.043 36.677 1.00 77.62 111 THR A O 1
ATOM 884 N N . SER A 1 112 ? -11.917 -1.947 37.787 1.00 76.19 112 SER A N 1
ATOM 885 C CA . SER A 1 112 ? -10.720 -2.307 37.009 1.00 76.19 112 SER A CA 1
ATOM 886 C C . SER A 1 112 ? -11.035 -3.215 35.828 1.00 76.19 112 SER A C 1
ATOM 888 O O . SER A 1 112 ? -10.452 -3.045 34.758 1.00 76.19 112 SER A O 1
ATOM 890 N N . LEU A 1 113 ? -11.966 -4.154 36.017 1.00 77.19 113 LEU A N 1
ATOM 891 C CA . LEU A 1 113 ? -12.303 -5.203 35.051 1.00 77.19 113 LEU A CA 1
ATOM 892 C C . LEU A 1 113 ? -13.695 -5.023 34.430 1.00 77.19 113 LEU A C 1
ATOM 894 O O . LEU A 1 113 ? -14.028 -5.751 33.498 1.00 77.19 113 LEU A O 1
ATOM 898 N N . GLY A 1 114 ? -14.521 -4.106 34.947 1.00 78.06 114 GLY A N 1
ATOM 899 C CA . GLY A 1 114 ? -15.905 -3.948 34.497 1.00 78.06 114 GLY A CA 1
ATOM 900 C C . GLY A 1 114 ? -16.781 -5.165 34.800 1.00 78.06 114 GLY A C 1
ATOM 901 O O . GLY A 1 114 ? -17.760 -5.391 34.092 1.00 78.06 114 GLY A O 1
ATOM 902 N N . LYS A 1 115 ? -16.414 -5.967 35.810 1.00 82.62 115 LYS A N 1
ATOM 903 C CA . LYS A 1 115 ? -17.108 -7.203 36.193 1.00 82.62 115 LYS A CA 1
ATOM 904 C C . LYS A 1 115 ? -17.791 -7.046 37.543 1.00 82.62 115 LYS A C 1
ATOM 906 O O . LYS A 1 115 ? -17.211 -6.513 38.480 1.00 82.62 115 LYS A O 1
ATOM 911 N N . THR A 1 116 ? -18.996 -7.582 37.657 1.00 88.38 116 THR A N 1
ATOM 912 C CA . THR A 1 116 ? -19.733 -7.702 38.919 1.00 88.38 116 THR A CA 1
ATOM 913 C C . THR A 1 116 ? -19.714 -9.150 39.417 1.00 88.38 116 THR A C 1
ATOM 915 O O . THR A 1 116 ? -19.291 -10.066 38.709 1.00 88.38 116 THR A O 1
ATOM 918 N N . ILE A 1 117 ? -20.245 -9.399 40.617 1.00 88.94 117 ILE A N 1
ATOM 919 C CA . ILE A 1 117 ? -20.434 -10.766 41.136 1.00 88.94 117 ILE A CA 1
ATOM 920 C C . ILE A 1 117 ? -21.350 -11.636 40.266 1.00 88.94 117 ILE A C 1
ATOM 922 O O . ILE A 1 117 ? -21.304 -12.860 40.357 1.00 88.94 117 ILE A O 1
ATOM 926 N N . VAL A 1 118 ? -22.169 -11.027 39.405 1.00 89.69 118 VAL A N 1
ATOM 927 C CA . VAL A 1 118 ? -22.976 -11.764 38.426 1.00 89.69 118 VAL A CA 1
ATOM 928 C C . VAL A 1 118 ? -22.105 -12.294 37.285 1.00 89.69 118 VAL A C 1
ATOM 930 O O . VAL A 1 118 ? -22.360 -13.391 36.792 1.00 89.69 118 VAL A O 1
ATOM 933 N N . ASP A 1 119 ? -21.075 -11.542 36.895 1.00 83.50 119 ASP A N 1
ATOM 934 C CA . ASP A 1 119 ? -20.205 -11.864 35.763 1.00 83.50 119 ASP A CA 1
ATOM 935 C C . ASP A 1 119 ? -19.125 -12.887 36.141 1.00 83.50 119 ASP A C 1
ATOM 937 O O . ASP A 1 119 ? -18.827 -13.783 35.352 1.00 83.50 119 ASP A O 1
ATOM 941 N N . ASP A 1 120 ? -18.562 -12.788 37.353 1.00 87.12 120 ASP A N 1
ATOM 942 C CA . ASP A 1 120 ? -17.535 -13.716 37.845 1.00 87.12 120 ASP A CA 1
ATOM 943 C C . ASP A 1 120 ? -17.674 -14.046 39.348 1.00 87.12 120 ASP A C 1
ATOM 945 O O . ASP A 1 120 ? -16.849 -13.642 40.178 1.00 87.12 120 ASP A O 1
ATOM 949 N N . PRO A 1 121 ? -18.709 -14.815 39.740 1.00 91.94 121 PRO A N 1
ATOM 950 C CA . PRO A 1 121 ? -18.926 -15.170 41.142 1.00 91.94 121 PRO A CA 1
ATOM 951 C C . PRO A 1 121 ? -17.791 -16.030 41.718 1.00 91.94 121 PRO A C 1
ATOM 953 O O . PRO A 1 121 ? -17.484 -15.932 42.906 1.00 91.94 121 PRO A O 1
ATOM 956 N N . ASN A 1 122 ? -17.159 -16.871 40.891 1.00 91.81 122 ASN A N 1
ATOM 957 C CA . ASN A 1 122 ? -16.100 -17.781 41.331 1.00 91.81 122 ASN A CA 1
ATOM 958 C C . ASN A 1 122 ? -14.766 -17.051 41.523 1.00 91.81 122 ASN A C 1
ATOM 960 O O . ASN A 1 122 ? -14.082 -17.306 42.514 1.00 91.81 122 ASN A O 1
ATOM 964 N N . GLY A 1 123 ? -14.406 -16.145 40.611 1.00 91.31 123 GLY A N 1
ATOM 965 C CA . GLY A 1 123 ? -13.210 -15.318 40.723 1.00 91.31 123 GLY A CA 1
ATOM 966 C C . GLY A 1 123 ? -13.280 -14.399 41.935 1.00 91.31 123 GLY A C 1
ATOM 967 O O . GLY A 1 123 ? -12.365 -14.406 42.757 1.00 91.31 123 GLY A O 1
ATOM 968 N N . ILE A 1 124 ? -14.400 -13.692 42.128 1.00 94.00 124 ILE A N 1
ATOM 969 C CA . ILE A 1 124 ? -14.596 -12.839 43.311 1.00 94.00 124 ILE A CA 1
ATOM 970 C C . ILE A 1 124 ? -14.495 -13.663 44.599 1.00 94.00 124 ILE A C 1
ATOM 972 O O . ILE A 1 124 ? -13.726 -13.306 45.492 1.00 94.00 124 ILE A O 1
ATOM 976 N N . ALA A 1 125 ? -15.190 -14.803 44.682 1.00 95.69 125 ALA A N 1
ATOM 977 C CA . ALA A 1 125 ? -15.111 -15.677 45.852 1.00 95.69 125 ALA A CA 1
ATOM 978 C C . ALA A 1 125 ? -13.679 -16.175 46.122 1.00 95.69 125 ALA A C 1
ATOM 980 O O . ALA A 1 125 ? -13.263 -16.245 47.280 1.00 95.69 125 ALA A O 1
ATOM 981 N N . TYR A 1 126 ? -12.915 -16.486 45.070 1.00 95.69 126 TYR A N 1
ATOM 982 C CA . TYR A 1 126 ? -11.517 -16.893 45.188 1.00 95.69 126 TYR A CA 1
ATOM 983 C C . TYR A 1 126 ? -10.657 -15.792 45.823 1.00 95.69 126 TYR A C 1
ATOM 985 O O . TYR A 1 126 ? -9.964 -16.056 46.804 1.00 95.69 126 TYR A O 1
ATOM 993 N N . TRP A 1 127 ? -10.726 -14.550 45.334 1.00 96.25 127 TRP A N 1
ATOM 994 C CA . TRP A 1 127 ? -9.895 -13.463 45.871 1.00 96.25 127 TRP A CA 1
ATOM 995 C C . TRP A 1 127 ? -10.297 -13.027 47.281 1.00 96.25 127 TRP A C 1
ATOM 997 O O . TRP A 1 127 ? -9.424 -12.707 48.089 1.00 96.25 127 TRP A O 1
ATOM 1007 N N . VAL A 1 128 ? -11.591 -13.074 47.610 1.00 96.69 128 VAL A N 1
ATOM 1008 C CA . VAL A 1 128 ? -12.073 -12.842 48.982 1.00 96.69 128 VAL A CA 1
ATOM 1009 C C . VAL A 1 128 ? -11.512 -13.898 49.934 1.00 96.69 128 VAL A C 1
ATOM 1011 O O . VAL A 1 128 ? -11.078 -13.580 51.040 1.00 96.69 128 VAL A O 1
ATOM 1014 N N . GLU A 1 129 ? -11.468 -15.158 49.507 1.00 96.38 129 GLU A N 1
ATOM 1015 C CA . GLU A 1 129 ? -10.886 -16.232 50.307 1.00 96.38 129 GLU A CA 1
ATOM 1016 C C . GLU A 1 129 ? -9.364 -16.077 50.473 1.00 96.38 129 GLU A C 1
ATOM 1018 O O . GLU A 1 129 ? -8.821 -16.354 51.542 1.00 96.38 129 GLU A O 1
ATOM 1023 N N . GLU A 1 130 ? -8.661 -15.568 49.461 1.00 97.06 130 GLU A N 1
ATOM 1024 C CA . GLU A 1 130 ? -7.233 -15.254 49.570 1.00 97.06 130 GLU A CA 1
ATOM 1025 C C . GLU A 1 130 ? -6.947 -14.156 50.614 1.00 97.06 130 GLU A C 1
ATOM 1027 O O . GLU A 1 130 ? -5.974 -14.277 51.364 1.00 97.06 130 GLU A O 1
ATOM 1032 N N . LEU A 1 131 ? -7.817 -13.143 50.738 1.00 95.31 131 LEU A N 1
ATOM 1033 C CA . LEU A 1 131 ? -7.748 -12.156 51.827 1.00 95.31 131 LEU A CA 1
ATOM 1034 C C . LEU A 1 131 ? -7.996 -12.805 53.196 1.00 95.31 131 LEU A C 1
ATOM 1036 O O . LEU A 1 131 ? -7.225 -12.587 54.132 1.00 95.31 131 LEU A O 1
ATOM 1040 N N . ARG A 1 132 ? -9.000 -13.686 53.310 1.00 93.62 132 ARG A N 1
ATOM 1041 C CA . ARG A 1 132 ? -9.304 -14.413 54.561 1.00 93.62 132 ARG A CA 1
ATOM 1042 C C . ARG A 1 132 ? -8.175 -15.326 55.026 1.00 93.62 132 ARG A C 1
ATOM 1044 O O . ARG A 1 132 ? -7.994 -15.509 56.229 1.00 93.62 132 ARG A O 1
ATOM 1051 N N . LYS A 1 133 ? -7.387 -15.870 54.095 1.00 95.12 133 LYS A N 1
ATOM 1052 C CA . LYS A 1 133 ? -6.163 -16.636 54.391 1.00 95.12 133 LYS A CA 1
ATOM 1053 C C . LYS A 1 133 ? -5.002 -15.769 54.889 1.00 95.12 133 LYS A C 1
ATOM 1055 O O . LYS A 1 133 ? -3.948 -16.308 55.221 1.00 95.12 133 LYS A O 1
ATOM 1060 N N . GLY A 1 134 ? -5.188 -14.454 54.969 1.00 94.12 134 GLY A N 1
ATOM 1061 C CA . GLY A 1 134 ? -4.231 -13.514 55.539 1.00 94.12 134 GLY A CA 1
ATOM 1062 C C . GLY A 1 134 ? -3.314 -12.845 54.520 1.00 94.12 134 GLY A C 1
ATOM 1063 O O . GLY A 1 134 ? -2.355 -12.198 54.942 1.00 94.12 134 GLY A O 1
ATOM 1064 N N . LYS A 1 135 ? -3.572 -12.967 53.207 1.00 95.31 135 LYS A N 1
ATOM 1065 C CA . LYS A 1 135 ? -2.862 -12.138 52.222 1.00 95.31 135 LYS A CA 1
ATOM 1066 C C . LYS A 1 135 ? -3.242 -10.675 52.410 1.00 95.31 135 LYS A C 1
ATOM 1068 O O . LYS A 1 135 ? -4.404 -10.345 52.645 1.00 95.31 135 LYS A O 1
ATOM 1073 N N . SER A 1 136 ? -2.268 -9.783 52.266 1.00 95.31 136 SER A N 1
ATOM 1074 C CA . SER A 1 136 ? -2.551 -8.351 52.214 1.00 95.31 136 SER A CA 1
ATOM 1075 C C . SER A 1 136 ? -3.334 -7.998 50.947 1.00 95.31 136 SER A C 1
ATOM 1077 O O . SER A 1 136 ? -3.259 -8.677 49.920 1.00 95.31 136 SER A O 1
ATOM 1079 N N . ARG A 1 137 ? -4.061 -6.881 50.983 1.00 93.62 137 ARG A N 1
ATOM 1080 C CA . ARG A 1 137 ? -4.778 -6.383 49.802 1.00 93.62 137 ARG A CA 1
ATOM 1081 C C . ARG A 1 137 ? -3.851 -6.030 48.650 1.00 93.62 137 ARG A C 1
ATOM 1083 O O . ARG A 1 137 ? -4.202 -6.298 47.507 1.00 93.62 137 ARG A O 1
ATOM 1090 N N . GLY A 1 138 ? -2.659 -5.507 48.941 1.00 93.06 138 GLY A N 1
ATOM 1091 C CA . GLY A 1 138 ? -1.636 -5.289 47.923 1.00 93.06 138 GLY A CA 1
ATOM 1092 C C . GLY A 1 138 ? -1.203 -6.587 47.236 1.00 93.06 138 GLY A C 1
ATOM 1093 O O . GLY A 1 138 ? -1.108 -6.619 46.014 1.00 93.06 138 GLY A O 1
ATOM 1094 N N . GLU A 1 139 ? -1.019 -7.683 47.983 1.00 94.12 139 GLU A N 1
ATOM 1095 C CA . GLU A 1 139 ? -0.709 -8.997 47.392 1.00 94.12 139 GLU A CA 1
ATOM 1096 C C . GLU A 1 139 ? -1.834 -9.510 46.496 1.00 94.12 139 GLU A C 1
ATOM 1098 O O . GLU A 1 139 ? -1.571 -10.050 45.417 1.00 94.12 139 GLU A O 1
ATOM 1103 N N . VAL A 1 140 ? -3.084 -9.336 46.925 1.00 94.94 140 VAL A N 1
ATOM 1104 C CA . VAL A 1 140 ? -4.246 -9.761 46.144 1.00 94.94 140 VAL A CA 1
ATOM 1105 C C . VAL A 1 140 ? -4.387 -8.931 44.868 1.00 94.94 140 VAL A C 1
ATOM 1107 O O . VAL A 1 140 ? -4.516 -9.523 43.804 1.00 94.94 140 VAL A O 1
ATOM 1110 N N . ILE A 1 141 ? -4.245 -7.601 44.920 1.00 92.50 141 ILE A N 1
ATOM 1111 C CA . ILE A 1 141 ? -4.259 -6.742 43.719 1.00 92.50 141 ILE A CA 1
ATOM 1112 C C . ILE A 1 141 ? -3.177 -7.152 42.719 1.00 92.50 141 ILE A C 1
ATOM 1114 O O . ILE A 1 141 ? -3.471 -7.329 41.541 1.00 92.50 141 ILE A O 1
ATOM 1118 N N . VAL A 1 142 ? -1.934 -7.344 43.169 1.00 90.81 142 VAL A N 1
ATOM 1119 C CA . VAL A 1 142 ? -0.840 -7.758 42.275 1.00 90.81 142 VAL A CA 1
ATOM 1120 C C . VAL A 1 142 ? -1.116 -9.134 41.667 1.00 90.81 142 VAL A C 1
ATOM 1122 O O . VAL A 1 142 ? -0.846 -9.360 40.489 1.00 90.81 142 VAL A O 1
ATOM 1125 N N . SER A 1 143 ? -1.706 -10.045 42.442 1.00 91.31 143 SER A N 1
ATOM 1126 C CA . SER A 1 143 ? -2.112 -11.359 41.939 1.00 91.31 143 SER A CA 1
ATOM 1127 C C . SER A 1 143 ? -3.236 -11.258 40.901 1.00 91.31 143 SER A C 1
ATOM 1129 O O . SER A 1 143 ? -3.190 -11.975 39.904 1.00 91.31 143 SER A O 1
ATOM 1131 N N . ILE A 1 144 ? -4.198 -10.349 41.091 1.00 89.38 144 ILE A N 1
ATOM 1132 C CA . ILE A 1 144 ? -5.263 -10.068 40.118 1.00 89.38 144 ILE A CA 1
ATOM 1133 C C . ILE A 1 144 ? -4.669 -9.474 38.835 1.00 89.38 144 ILE A C 1
ATOM 1135 O O . ILE A 1 144 ? -5.000 -9.954 37.757 1.00 89.38 144 ILE A O 1
ATOM 1139 N N . ILE A 1 145 ? -3.756 -8.498 38.933 1.00 87.00 145 ILE A N 1
ATOM 1140 C CA . ILE A 1 145 ? -3.060 -7.905 37.775 1.00 87.00 145 ILE A CA 1
ATOM 1141 C C . ILE A 1 145 ? -2.390 -8.992 36.934 1.00 87.00 145 ILE A C 1
ATOM 1143 O O . ILE A 1 145 ? -2.540 -9.008 35.714 1.00 87.00 145 ILE A O 1
ATOM 1147 N N . ASN A 1 146 ? -1.673 -9.908 37.586 1.00 84.00 146 ASN A N 1
ATOM 1148 C CA . ASN A 1 146 ? -0.991 -11.001 36.902 1.00 84.00 146 ASN A CA 1
ATOM 1149 C C . ASN A 1 146 ? -1.993 -11.972 36.263 1.00 84.00 146 ASN A C 1
ATOM 1151 O O . ASN A 1 146 ? -1.851 -12.300 35.089 1.00 84.00 146 ASN A O 1
ATOM 1155 N N . ALA A 1 147 ? -3.036 -12.378 36.997 1.00 83.06 147 ALA A N 1
ATOM 1156 C CA . ALA A 1 147 ? -4.073 -13.274 36.484 1.00 83.06 147 ALA A CA 1
ATOM 1157 C C . ALA A 1 147 ? -4.814 -12.671 35.278 1.00 83.06 147 ALA A C 1
ATOM 1159 O O . ALA A 1 147 ? -5.099 -13.369 34.307 1.00 83.06 147 ALA A O 1
ATOM 1160 N N . ALA A 1 148 ? -5.068 -11.363 35.297 1.00 74.56 148 ALA A N 1
ATOM 1161 C CA . ALA A 1 148 ? -5.695 -10.631 34.203 1.00 74.56 148 ALA A CA 1
ATOM 1162 C C . ALA A 1 148 ? -4.789 -10.445 32.974 1.00 74.56 148 ALA A C 1
ATOM 1164 O O . ALA A 1 148 ? -5.244 -9.922 31.966 1.00 74.56 148 ALA A O 1
ATOM 1165 N N . GLN A 1 149 ? -3.519 -10.847 33.037 1.00 70.44 149 GLN A N 1
ATOM 1166 C CA . GLN A 1 149 ? -2.602 -10.858 31.891 1.00 70.44 149 GLN A CA 1
ATOM 1167 C C . GLN A 1 149 ? -2.361 -12.275 31.358 1.00 70.44 149 GLN A C 1
ATOM 1169 O O . GLN A 1 149 ? -1.682 -12.454 30.345 1.00 70.44 149 GLN A O 1
ATOM 1174 N N . GLU A 1 150 ? -2.906 -13.301 32.017 1.00 69.75 150 GLU A N 1
ATOM 1175 C CA . GLU A 1 150 ? -2.786 -14.674 31.550 1.00 69.75 150 GLU A CA 1
ATOM 1176 C C . GLU A 1 150 ? -3.694 -14.923 30.344 1.00 69.75 150 GLU A C 1
ATOM 1178 O O . GLU A 1 150 ? -4.876 -14.574 30.331 1.00 69.75 150 GLU A O 1
ATOM 1183 N N . TYR A 1 151 ? -3.146 -15.613 29.341 1.00 51.97 151 TYR A N 1
ATOM 1184 C CA . TYR A 1 151 ? -3.856 -15.959 28.107 1.00 51.97 151 TYR A CA 1
ATOM 1185 C C . TYR A 1 151 ? -5.159 -16.738 28.360 1.00 51.97 151 TYR A C 1
ATOM 1187 O O . TYR A 1 151 ? -6.125 -16.604 27.615 1.00 51.97 151 TYR A O 1
ATOM 1195 N N . ALA A 1 152 ? -5.200 -17.549 29.422 1.00 62.66 152 ALA A N 1
ATOM 1196 C CA . ALA A 1 152 ? -6.373 -18.340 29.787 1.00 62.66 152 ALA A CA 1
ATOM 1197 C C . ALA A 1 152 ? -7.585 -17.487 30.209 1.00 62.66 152 ALA A C 1
ATOM 1199 O O . ALA A 1 152 ? -8.702 -17.997 30.201 1.00 62.66 152 ALA A O 1
ATOM 1200 N N . ASN A 1 153 ? -7.366 -16.210 30.540 1.00 60.94 153 ASN A N 1
ATOM 1201 C CA . ASN A 1 153 ? -8.375 -15.296 31.071 1.00 60.94 153 ASN A CA 1
ATOM 1202 C C . ASN A 1 153 ? -8.732 -14.168 30.080 1.00 60.94 153 ASN A C 1
ATOM 1204 O O . ASN A 1 153 ? -9.277 -13.149 30.503 1.00 60.94 153 ASN A O 1
ATOM 1208 N N . ILE A 1 154 ? -8.386 -14.314 28.789 1.00 57.16 154 ILE A N 1
ATOM 1209 C CA . ILE A 1 154 ? -8.686 -13.320 27.744 1.00 57.16 154 ILE A CA 1
ATOM 1210 C C . ILE A 1 154 ? -10.200 -13.193 27.563 1.00 57.16 154 ILE A C 1
ATOM 1212 O O . ILE A 1 154 ? -10.865 -14.129 27.118 1.00 57.16 154 ILE A O 1
ATOM 1216 N N . ASP A 1 155 ? -10.721 -12.007 27.867 1.00 62.25 155 ASP A N 1
ATOM 1217 C CA . ASP A 1 155 ? -12.084 -11.568 27.582 1.00 62.25 155 ASP A CA 1
ATOM 1218 C C . ASP A 1 155 ? -12.155 -10.024 27.550 1.00 62.25 155 ASP A C 1
ATOM 1220 O O . ASP A 1 155 ? -11.136 -9.338 27.671 1.00 62.25 155 ASP A O 1
ATOM 1224 N N . ASN A 1 156 ? -13.366 -9.466 27.432 1.00 57.16 156 ASN A N 1
ATOM 1225 C CA . ASN A 1 156 ? -13.612 -8.018 27.384 1.00 57.16 156 ASN A CA 1
ATOM 1226 C C . ASN A 1 156 ? -12.973 -7.220 28.540 1.00 57.16 156 ASN A C 1
ATOM 1228 O O . ASN A 1 156 ? -12.700 -6.030 28.382 1.00 57.16 156 ASN A O 1
ATOM 1232 N N . SER A 1 157 ? -12.754 -7.840 29.705 1.00 63.34 157 SER A N 1
ATOM 1233 C CA . SER A 1 157 ? -12.141 -7.170 30.856 1.00 63.34 157 SER A CA 1
ATOM 1234 C C . SER A 1 157 ? -10.643 -6.922 30.662 1.00 63.34 157 SER A C 1
ATOM 1236 O O . SER A 1 157 ? -10.130 -5.903 31.127 1.00 63.34 157 SER A O 1
ATOM 1238 N N . GLN A 1 158 ? -9.948 -7.782 29.906 1.00 62.53 158 GLN A N 1
ATOM 1239 C CA . GLN A 1 158 ? -8.548 -7.554 29.531 1.00 62.53 158 GLN A CA 1
ATOM 1240 C C . GLN A 1 158 ? -8.405 -6.422 28.512 1.00 62.53 158 GLN A C 1
ATOM 1242 O O . GLN A 1 158 ? -7.462 -5.632 28.602 1.00 62.53 158 GLN A O 1
ATOM 1247 N N . ASP A 1 159 ? -9.352 -6.299 27.580 1.00 59.00 159 ASP A N 1
ATOM 1248 C CA . ASP A 1 159 ? -9.387 -5.182 26.633 1.00 59.00 159 ASP A CA 1
ATOM 1249 C C . ASP A 1 159 ? -9.644 -3.866 27.368 1.00 59.00 159 ASP A C 1
ATOM 1251 O O . ASP A 1 159 ? -8.935 -2.883 27.156 1.00 59.00 159 ASP A O 1
ATOM 1255 N N . GLN A 1 160 ? -10.610 -3.844 28.293 1.00 61.66 160 GLN A N 1
ATOM 1256 C CA . GLN A 1 160 ? -10.874 -2.674 29.128 1.00 61.66 160 GLN A CA 1
ATOM 1257 C C . GLN A 1 160 ? -9.634 -2.267 29.931 1.00 61.66 160 GLN A C 1
ATOM 1259 O O . GLN A 1 160 ? -9.280 -1.087 29.952 1.00 61.66 160 GLN A O 1
ATOM 1264 N N . PHE A 1 161 ? -8.938 -3.231 30.532 1.00 67.81 161 PHE A N 1
ATOM 1265 C CA . PHE A 1 161 ? -7.690 -2.981 31.242 1.00 67.81 161 PHE A CA 1
ATOM 1266 C C . PHE A 1 161 ? -6.587 -2.441 30.317 1.00 67.81 161 PHE A C 1
ATOM 1268 O O . PHE A 1 161 ? -5.964 -1.428 30.634 1.00 67.81 161 PHE A O 1
ATOM 1275 N N . SER A 1 162 ? -6.380 -3.057 29.152 1.00 63.34 162 SER A N 1
ATOM 1276 C CA . SER A 1 162 ? -5.381 -2.625 28.163 1.00 63.34 162 SER A CA 1
ATOM 1277 C C . SER A 1 162 ? -5.646 -1.199 27.671 1.00 63.34 162 SER A C 1
ATOM 1279 O O . SER A 1 162 ? -4.724 -0.387 27.607 1.00 63.34 162 SER A O 1
ATOM 1281 N N . ASN A 1 163 ? -6.913 -0.852 27.433 1.00 61.66 163 ASN A N 1
ATOM 1282 C CA . ASN A 1 163 ? -7.323 0.502 27.058 1.00 61.66 163 ASN A CA 1
ATOM 1283 C C . ASN A 1 163 ? -7.047 1.506 28.187 1.00 61.66 163 ASN A C 1
ATOM 1285 O O . ASN A 1 163 ? -6.499 2.581 27.948 1.00 61.66 163 ASN A O 1
ATOM 1289 N N . LYS A 1 164 ? -7.379 1.155 29.438 1.00 66.00 164 LYS A N 1
ATOM 1290 C CA . LYS A 1 164 ? -7.074 1.995 30.608 1.00 66.00 164 LYS A CA 1
ATOM 1291 C C . LYS A 1 164 ? -5.567 2.191 30.786 1.00 66.00 164 LYS A C 1
ATOM 1293 O O . LYS A 1 164 ? -5.141 3.286 31.146 1.00 66.00 164 LYS A O 1
ATOM 1298 N N . MET A 1 165 ? -4.764 1.169 30.495 1.00 68.31 165 MET A N 1
ATOM 1299 C CA . MET A 1 165 ? -3.302 1.241 30.522 1.00 68.31 165 MET A CA 1
ATOM 1300 C C . MET A 1 165 ? -2.740 2.157 29.434 1.00 68.31 165 MET A C 1
ATOM 1302 O O . MET A 1 165 ? -1.847 2.951 29.719 1.00 68.31 165 MET A O 1
ATOM 1306 N N . GLU A 1 166 ? -3.264 2.089 28.211 1.00 61.62 166 GLU A N 1
ATOM 1307 C CA . GLU A 1 166 ? -2.834 2.953 27.106 1.00 61.62 166 GLU A CA 1
ATOM 1308 C C . GLU A 1 166 ? -3.155 4.425 27.390 1.00 61.62 166 GLU A C 1
ATOM 1310 O O . GLU A 1 166 ? -2.277 5.284 27.286 1.00 61.62 166 GLU A O 1
ATOM 1315 N N . VAL A 1 167 ? -4.376 4.710 27.856 1.00 59.03 167 VAL A N 1
ATOM 1316 C CA . VAL A 1 167 ? -4.765 6.065 28.273 1.00 59.03 167 VAL A CA 1
ATOM 1317 C C . VAL A 1 167 ? -3.947 6.520 29.481 1.00 59.03 167 VAL A C 1
ATOM 1319 O O . VAL A 1 167 ? -3.532 7.677 29.523 1.00 59.03 167 VAL A O 1
ATOM 1322 N N . SER A 1 168 ? -3.684 5.629 30.447 1.00 62.59 168 SER A N 1
ATOM 1323 C CA . SER A 1 168 ? -2.829 5.947 31.593 1.00 62.59 168 SER A CA 1
ATOM 1324 C C . SER A 1 168 ? -1.447 6.382 31.135 1.00 62.59 168 SER A C 1
ATOM 1326 O O . SER A 1 168 ? -1.015 7.461 31.516 1.00 62.59 168 SER A O 1
ATOM 1328 N N . ASN A 1 169 ? -0.791 5.594 30.282 1.00 60.66 169 ASN A N 1
ATOM 1329 C CA . ASN A 1 169 ? 0.540 5.913 29.773 1.00 60.66 169 ASN A CA 1
ATOM 1330 C C . ASN A 1 169 ? 0.551 7.248 29.011 1.00 60.66 169 ASN A C 1
ATOM 1332 O O . ASN A 1 169 ? 1.413 8.080 29.275 1.00 60.66 169 ASN A O 1
ATOM 1336 N N . TYR A 1 170 ? -0.446 7.493 28.151 1.00 57.62 170 TYR A N 1
ATOM 1337 C CA . TYR A 1 170 ? -0.588 8.759 27.422 1.00 57.62 170 TYR A CA 1
ATOM 1338 C C . TYR A 1 170 ? -0.708 9.961 28.368 1.00 57.62 170 TYR A C 1
ATOM 1340 O O . TYR A 1 170 ? 0.025 10.940 28.251 1.00 57.62 170 TYR A O 1
ATOM 1348 N N . VAL A 1 171 ? -1.603 9.890 29.359 1.00 55.12 171 VAL A N 1
ATOM 1349 C CA . VAL A 1 171 ? -1.771 10.979 30.333 1.00 55.12 171 VAL A CA 1
ATOM 1350 C C . VAL A 1 171 ? -0.487 11.219 31.110 1.00 55.12 171 VAL A C 1
ATOM 1352 O O . VAL A 1 171 ? -0.133 12.375 31.336 1.00 55.12 171 VAL A O 1
ATOM 1355 N N . THR A 1 172 ? 0.240 10.164 31.484 1.00 55.91 172 THR A N 1
ATOM 1356 C CA . THR A 1 172 ? 1.474 10.355 32.241 1.00 55.91 172 THR A CA 1
ATOM 1357 C C . THR A 1 172 ? 2.663 10.845 31.422 1.00 55.91 172 THR A C 1
ATOM 1359 O O . THR A 1 172 ? 3.642 11.293 32.028 1.00 55.91 172 THR A O 1
ATOM 1362 N N . ASP A 1 173 ? 2.618 10.743 30.098 1.00 54.25 173 ASP A N 1
ATOM 1363 C CA . ASP A 1 173 ? 3.687 11.217 29.220 1.00 54.25 173 ASP A CA 1
ATOM 1364 C C . ASP A 1 173 ? 3.396 12.635 28.688 1.00 54.25 173 ASP A C 1
ATOM 1366 O O . ASP A 1 173 ? 4.329 13.423 28.529 1.00 54.25 173 ASP A O 1
ATOM 1370 N N . ASP A 1 174 ? 2.116 13.006 28.537 1.00 47.69 174 ASP A N 1
ATOM 1371 C CA . ASP A 1 174 ? 1.705 14.231 27.833 1.00 47.69 174 ASP A CA 1
ATOM 1372 C C . ASP A 1 174 ? 0.937 15.268 28.684 1.00 47.69 174 ASP A C 1
ATOM 1374 O O . ASP A 1 174 ? 0.781 16.417 28.255 1.00 47.69 174 ASP A O 1
ATOM 1378 N N . ILE A 1 175 ? 0.444 14.923 29.885 1.00 47.53 175 ILE A N 1
ATOM 1379 C CA . ILE A 1 175 ? -0.408 15.812 30.701 1.00 47.53 175 ILE A CA 1
ATOM 1380 C C . ILE A 1 175 ? 0.190 16.030 32.099 1.00 47.53 175 ILE A C 1
ATOM 1382 O O . ILE A 1 175 ? 0.190 15.151 32.956 1.00 47.53 175 ILE A O 1
ATOM 1386 N N . PHE A 1 176 ? 0.653 17.256 32.360 1.00 43.91 176 PHE A N 1
ATOM 1387 C CA . PHE A 1 176 ? 1.316 17.650 33.610 1.00 43.91 176 PHE A CA 1
ATOM 1388 C C . PHE A 1 176 ? 0.512 18.730 34.361 1.00 43.91 176 PHE A C 1
ATOM 1390 O O . PHE A 1 176 ? 0.971 19.863 34.419 1.00 43.91 176 PHE A O 1
ATOM 1397 N N . TYR A 1 177 ? -0.690 18.461 34.906 1.00 42.66 177 TYR A N 1
ATOM 1398 C CA . TYR A 1 177 ? -1.432 19.503 35.657 1.00 42.66 177 TYR A CA 1
ATOM 1399 C C . TYR A 1 177 ? -2.332 19.033 36.815 1.00 42.66 177 TYR A C 1
ATOM 1401 O O . TYR A 1 177 ? -2.766 17.892 36.883 1.00 42.66 177 TYR A O 1
ATOM 1409 N N . SER A 1 178 ? -2.557 19.994 37.722 1.00 41.91 178 SER A N 1
ATOM 1410 C CA . SER A 1 178 ? -2.944 19.935 39.138 1.00 41.91 178 SER A CA 1
ATOM 1411 C C . SER A 1 178 ? -4.330 19.375 39.490 1.00 41.91 178 SER A C 1
ATOM 1413 O O . SER A 1 178 ? -5.274 19.444 38.705 1.00 41.91 178 SER A O 1
ATOM 1415 N N . ALA A 1 179 ? -4.457 18.973 40.765 1.00 41.12 179 ALA A N 1
ATOM 1416 C CA . ALA A 1 179 ? -5.600 18.357 41.460 1.00 41.12 179 ALA A CA 1
ATOM 1417 C C . ALA A 1 179 ? -7.001 18.996 41.280 1.00 41.12 179 ALA A C 1
ATOM 1419 O O . ALA A 1 179 ? -7.996 18.423 41.710 1.00 41.12 179 ALA A O 1
ATOM 1420 N N . GLU A 1 180 ? -7.117 20.161 40.641 1.00 38.78 180 GLU A N 1
ATOM 1421 C CA . GLU A 1 180 ? -8.380 20.891 40.445 1.00 38.78 180 GLU A CA 1
ATOM 1422 C C . GLU A 1 180 ? -9.274 20.279 39.341 1.00 38.78 180 GLU A C 1
ATOM 1424 O O . GLU A 1 180 ? -10.460 20.589 39.255 1.00 38.78 180 GLU A O 1
ATOM 1429 N N . TYR A 1 181 ? -8.745 19.360 38.522 1.00 40.72 181 TYR A N 1
ATOM 1430 C CA . TYR A 1 181 ? -9.481 18.700 37.426 1.00 40.72 181 TYR A CA 1
ATOM 1431 C C . TYR A 1 181 ? -9.939 17.260 37.734 1.00 40.72 181 TYR A C 1
ATOM 1433 O O . TYR A 1 181 ? -10.521 16.603 36.869 1.00 40.72 181 TYR A O 1
ATOM 1441 N N . PHE A 1 182 ? -9.725 16.800 38.969 1.00 39.59 182 PHE A N 1
ATOM 1442 C CA . PHE A 1 182 ? -9.858 15.410 39.418 1.00 39.59 182 PHE A CA 1
ATOM 1443 C C . PHE A 1 182 ? -11.232 14.771 39.129 1.00 39.59 182 PHE A C 1
ATOM 1445 O O . PHE A 1 182 ? -11.301 13.746 38.457 1.00 39.59 182 PHE A O 1
ATOM 1452 N N . GLU A 1 183 ? -12.342 15.3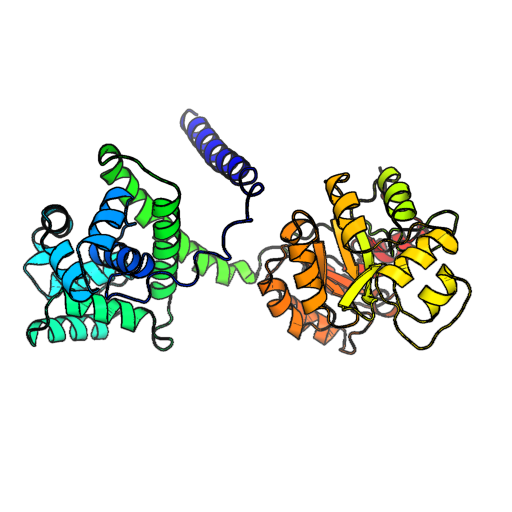90 39.547 1.00 41.12 183 GLU A N 1
ATOM 1453 C CA . GLU A 1 183 ? -13.670 14.758 39.413 1.00 41.12 183 GLU A CA 1
ATOM 1454 C C . GLU A 1 183 ? -14.182 14.711 37.967 1.00 41.12 183 GLU A C 1
ATOM 1456 O O . GLU A 1 183 ? -14.842 13.760 37.559 1.00 41.12 183 GLU A O 1
ATOM 1461 N N . ARG A 1 184 ? -13.827 15.705 37.144 1.00 40.25 184 ARG A N 1
ATOM 1462 C CA . ARG A 1 184 ? -14.214 15.723 35.722 1.00 40.25 184 ARG A CA 1
ATOM 1463 C C . ARG A 1 184 ? -13.458 14.695 34.889 1.00 40.25 184 ARG A C 1
ATOM 1465 O O . ARG A 1 184 ? -13.932 14.327 33.817 1.00 40.25 184 ARG A O 1
ATOM 1472 N N . PHE A 1 185 ? -12.283 14.281 35.352 1.00 43.69 185 PHE A N 1
ATOM 1473 C CA . PHE A 1 185 ? -11.432 13.334 34.650 1.00 43.69 185 PHE A CA 1
ATOM 1474 C C . PHE A 1 185 ? -11.847 11.880 34.921 1.00 43.69 185 PHE A C 1
ATOM 1476 O O . PHE A 1 185 ? -11.846 11.082 33.989 1.00 43.69 185 PHE A O 1
ATOM 1483 N N . VAL A 1 186 ? -12.283 11.552 36.144 1.00 45.41 186 VAL A N 1
ATOM 1484 C CA . VAL A 1 186 ? -12.768 10.204 36.510 1.00 45.41 186 VAL A CA 1
ATOM 1485 C C . VAL A 1 186 ? -14.017 9.822 35.709 1.00 45.41 186 VAL A C 1
ATOM 1487 O O . VAL A 1 186 ? -14.006 8.802 35.020 1.00 45.41 186 VAL A O 1
ATOM 1490 N N . ASP A 1 187 ? -15.031 10.693 35.671 1.00 45.72 187 ASP A N 1
ATOM 1491 C CA . ASP A 1 187 ? -16.246 10.477 34.867 1.00 45.72 187 ASP A CA 1
ATOM 1492 C C . ASP A 1 187 ? -15.941 10.357 33.362 1.00 45.72 187 ASP A C 1
ATOM 1494 O O . ASP A 1 187 ? -16.605 9.624 32.628 1.00 45.72 187 ASP A O 1
ATOM 1498 N N . PHE A 1 188 ? -14.932 11.085 32.874 1.00 44.03 188 PHE A N 1
ATOM 1499 C CA . PHE A 1 188 ? -14.489 11.014 31.481 1.00 44.03 188 PHE A CA 1
ATOM 1500 C C . PHE A 1 188 ? -13.761 9.695 31.179 1.00 44.03 188 PHE A C 1
ATOM 1502 O O . PHE A 1 188 ? -13.975 9.106 30.120 1.00 44.03 188 PHE A O 1
ATOM 1509 N N . PHE A 1 189 ? -12.948 9.205 32.115 1.00 49.75 189 PHE A N 1
ATOM 1510 C CA . PHE A 1 189 ? -12.168 7.975 31.991 1.00 49.75 189 PHE A CA 1
ATOM 1511 C C . PHE A 1 189 ? -13.052 6.720 32.028 1.00 49.75 189 PHE A C 1
ATOM 1513 O O . PHE A 1 189 ? -12.905 5.838 31.180 1.00 49.75 189 PHE A O 1
ATOM 1520 N N . GLU A 1 190 ? -14.020 6.657 32.949 1.00 54.34 190 GLU A N 1
ATOM 1521 C CA . GLU A 1 190 ? -14.990 5.554 33.007 1.00 54.34 190 GLU A CA 1
ATOM 1522 C C . GLU A 1 190 ? -15.874 5.519 31.762 1.00 54.34 190 GLU A C 1
ATOM 1524 O O . GLU A 1 190 ? -16.073 4.460 31.160 1.00 54.34 190 GLU A O 1
ATOM 1529 N N . LYS A 1 191 ? -16.322 6.692 31.306 1.00 51.19 191 LYS A N 1
ATOM 1530 C CA . LYS A 1 191 ? -17.155 6.806 30.113 1.00 51.19 191 LYS A CA 1
ATOM 1531 C C . LYS A 1 191 ? -16.410 6.420 28.839 1.00 51.19 191 LYS A C 1
ATOM 1533 O O . LYS A 1 191 ? -16.987 5.721 28.014 1.00 51.19 191 LYS A O 1
ATOM 1538 N N . ILE A 1 192 ? -15.135 6.796 28.693 1.00 49.16 192 ILE A N 1
ATOM 1539 C CA . ILE A 1 192 ? -14.311 6.352 27.561 1.00 49.16 192 ILE A CA 1
ATOM 1540 C C . ILE A 1 192 ? -14.092 4.844 27.605 1.00 49.16 192 ILE A C 1
ATOM 1542 O O . ILE A 1 192 ? -14.284 4.200 26.580 1.00 49.16 192 ILE A O 1
ATOM 1546 N N . ALA A 1 193 ? -13.742 4.264 28.756 1.00 50.25 193 ALA A N 1
ATOM 1547 C CA . ALA A 1 193 ? -13.496 2.825 28.862 1.00 50.25 193 ALA A CA 1
ATOM 1548 C C . ALA A 1 193 ? -14.755 1.997 28.534 1.00 50.25 193 ALA A C 1
ATOM 1550 O O . ALA A 1 193 ? -14.676 0.998 27.818 1.00 50.25 193 ALA A O 1
ATOM 1551 N N . GLN A 1 194 ? -15.928 2.443 28.993 1.00 50.41 194 GLN A N 1
ATOM 1552 C CA . GLN A 1 194 ? -17.206 1.773 28.750 1.00 50.41 194 GLN A CA 1
ATOM 1553 C C . GLN A 1 194 ? -17.727 2.005 27.318 1.00 50.41 194 GLN A C 1
ATOM 1555 O O . GLN A 1 194 ? -18.227 1.075 26.676 1.00 50.41 194 GLN A O 1
ATOM 1560 N N . GLU A 1 195 ? -17.545 3.208 26.758 1.00 47.06 195 GLU A N 1
ATOM 1561 C CA . GLU A 1 195 ? -17.792 3.476 25.336 1.00 47.06 195 GLU A CA 1
ATOM 1562 C C . GLU A 1 195 ? -16.855 2.641 24.447 1.00 47.06 195 GLU A C 1
ATOM 1564 O O . GLU A 1 195 ? -17.320 2.125 23.435 1.00 47.06 195 GLU A O 1
ATOM 1569 N N . TYR A 1 196 ? -15.598 2.396 24.845 1.00 43.41 196 TYR A N 1
ATOM 1570 C CA . TYR A 1 196 ? -14.650 1.549 24.107 1.00 43.41 196 TYR A CA 1
ATOM 1571 C C . TYR A 1 196 ? -15.080 0.077 24.063 1.00 43.41 196 TYR A C 1
ATOM 1573 O O . TYR A 1 196 ? -15.082 -0.511 22.988 1.00 43.41 196 TYR A O 1
ATOM 1581 N N . VAL A 1 197 ? -15.533 -0.511 25.177 1.00 41.53 197 VAL A N 1
ATOM 1582 C CA . VAL A 1 197 ? -16.074 -1.892 25.206 1.00 41.53 197 VAL A CA 1
ATOM 1583 C C . VAL A 1 197 ? -17.327 -2.011 24.329 1.00 41.53 197 VAL A C 1
ATOM 1585 O O . VAL A 1 197 ? -17.483 -2.961 23.560 1.00 41.53 197 VAL A O 1
ATOM 1588 N N . THR A 1 198 ? -18.196 -0.997 24.364 1.00 38.81 198 THR A N 1
ATOM 1589 C CA . THR A 1 198 ? -19.393 -0.941 23.508 1.00 38.81 198 THR A CA 1
ATOM 1590 C C . THR A 1 198 ? -19.028 -0.745 22.030 1.00 38.81 198 THR A C 1
ATOM 1592 O O . THR A 1 198 ? -19.717 -1.253 21.140 1.00 38.81 198 THR A O 1
ATOM 1595 N N . ILE A 1 199 ? -17.937 -0.025 21.753 1.00 36.75 199 ILE A N 1
ATOM 1596 C CA . ILE A 1 199 ? -17.345 0.119 20.423 1.00 36.75 199 ILE A CA 1
ATOM 1597 C C . ILE A 1 199 ? -16.754 -1.212 19.971 1.00 36.75 199 ILE A C 1
ATOM 1599 O O . ILE A 1 199 ? -17.044 -1.575 18.848 1.00 36.75 199 ILE A O 1
ATOM 1603 N N . VAL A 1 200 ? -16.036 -1.977 20.799 1.00 34.16 200 VAL A N 1
ATOM 1604 C CA . VAL A 1 200 ? -15.471 -3.293 20.431 1.00 34.16 200 VAL A CA 1
ATOM 1605 C C . VAL A 1 200 ? -16.577 -4.301 20.092 1.00 34.16 200 VAL A C 1
ATOM 1607 O O . VAL A 1 200 ? -16.539 -4.913 19.025 1.00 34.16 200 VAL A O 1
ATOM 1610 N N . TYR A 1 201 ? -17.644 -4.365 20.897 1.00 34.22 201 TYR A N 1
ATOM 1611 C CA . TYR A 1 201 ? -18.827 -5.188 20.593 1.00 34.22 201 TYR A CA 1
ATOM 1612 C C . TYR A 1 201 ? -19.570 -4.725 19.328 1.00 34.22 201 TYR A C 1
ATOM 1614 O O . TYR A 1 201 ? -20.131 -5.531 18.582 1.00 34.22 201 TYR A O 1
ATOM 1622 N N . ARG A 1 202 ? -19.558 -3.416 19.037 1.00 33.81 202 ARG A N 1
ATOM 1623 C CA . ARG A 1 202 ? -19.998 -2.905 17.733 1.00 33.81 202 ARG A CA 1
ATOM 1624 C C . ARG A 1 202 ? -18.985 -3.189 16.632 1.00 33.81 202 ARG A C 1
ATOM 1626 O O . ARG A 1 202 ? -19.437 -3.386 15.520 1.00 33.81 202 ARG A O 1
ATOM 1633 N N . VAL A 1 203 ? -17.680 -3.234 16.897 1.00 33.31 203 VAL A N 1
ATOM 1634 C CA . VAL A 1 203 ? -16.588 -3.491 15.944 1.00 33.31 203 VAL A CA 1
ATOM 1635 C C . VAL A 1 203 ? -16.651 -4.926 15.426 1.00 33.31 203 VAL A C 1
ATOM 1637 O O . VAL A 1 203 ? -16.547 -5.118 14.220 1.00 33.31 203 VAL A O 1
ATOM 1640 N N . GLU A 1 204 ? -16.970 -5.903 16.278 1.00 32.97 204 GLU A N 1
ATOM 1641 C CA . GLU A 1 204 ? -17.257 -7.281 15.845 1.00 32.97 204 GLU A CA 1
ATOM 1642 C C . GLU A 1 204 ? -18.508 -7.368 14.950 1.00 32.97 204 GLU A C 1
ATOM 1644 O O . GLU A 1 204 ? -18.535 -8.126 13.981 1.00 32.97 204 GLU A O 1
ATOM 1649 N N . GLN A 1 205 ? -19.527 -6.531 15.189 1.00 32.50 205 GLN A N 1
ATOM 1650 C CA . GLN A 1 205 ? -20.668 -6.388 14.267 1.00 32.50 205 GLN A CA 1
ATOM 1651 C C . GLN A 1 205 ? -20.370 -5.490 13.044 1.00 32.50 205 GLN A C 1
ATOM 1653 O O . GLN A 1 205 ? -21.043 -5.584 12.015 1.00 32.50 205 GLN A O 1
ATOM 1658 N N . LEU A 1 206 ? -19.345 -4.640 13.129 1.00 33.72 206 LEU A N 1
ATOM 1659 C CA . LEU A 1 206 ? -18.830 -3.721 12.108 1.00 33.72 206 LEU A CA 1
ATOM 1660 C C . LEU A 1 206 ? -17.656 -4.327 11.319 1.00 33.72 206 LEU A C 1
ATOM 1662 O O . LEU A 1 206 ? -17.069 -3.634 10.490 1.00 33.72 206 LEU A O 1
ATOM 1666 N N . CYS A 1 207 ? -17.401 -5.635 11.416 1.00 37.72 207 CYS A N 1
ATOM 1667 C CA . CYS A 1 207 ? -16.713 -6.382 10.353 1.00 37.72 207 CYS A CA 1
ATOM 1668 C C . CYS A 1 207 ? -17.442 -6.275 8.987 1.00 37.72 207 CYS A C 1
ATOM 1670 O O . CYS A 1 207 ? -16.935 -6.745 7.978 1.00 37.72 207 CYS A O 1
ATOM 1672 N N . ASN A 1 208 ? -18.592 -5.584 8.940 1.00 40.25 208 ASN A N 1
ATOM 1673 C CA . ASN A 1 208 ? -19.275 -5.064 7.754 1.00 40.25 208 ASN A CA 1
ATOM 1674 C C . ASN A 1 208 ? -19.183 -3.525 7.593 1.00 40.25 208 ASN A C 1
ATOM 1676 O O . ASN A 1 208 ? -20.106 -2.894 7.068 1.00 40.25 208 ASN A O 1
ATOM 1680 N N . LEU A 1 209 ? -18.108 -2.871 8.042 1.00 41.66 209 LEU A N 1
ATOM 1681 C CA . LEU A 1 209 ? -17.836 -1.484 7.655 1.00 41.66 209 LEU A CA 1
ATOM 1682 C C . LEU A 1 209 ? -17.559 -1.434 6.146 1.00 41.66 209 LEU A C 1
ATOM 1684 O O . LEU A 1 209 ? -16.765 -2.233 5.646 1.00 41.66 209 LEU A O 1
ATOM 1688 N N . PRO A 1 210 ? -18.179 -0.507 5.392 1.00 54.53 210 PRO A N 1
ATOM 1689 C CA . PRO A 1 210 ? -17.892 -0.375 3.975 1.00 54.53 210 PRO A CA 1
ATOM 1690 C C . PRO A 1 210 ? -16.404 -0.073 3.798 1.00 54.53 210 PRO A C 1
ATOM 1692 O O . PRO A 1 210 ? -15.871 0.871 4.384 1.00 54.53 210 PRO A O 1
ATOM 1695 N N . ASN A 1 211 ? -15.743 -0.890 2.982 1.00 71.44 211 ASN A N 1
ATOM 1696 C CA . ASN A 1 211 ? -14.363 -0.689 2.575 1.00 71.44 211 ASN A CA 1
ATOM 1697 C C . ASN A 1 211 ? -14.190 0.748 2.045 1.00 71.44 211 ASN A C 1
ATOM 1699 O O . ASN A 1 211 ? -14.708 1.099 0.986 1.00 71.44 211 ASN A O 1
ATOM 1703 N N . ASN A 1 212 ? -13.487 1.598 2.800 1.00 81.31 212 ASN A N 1
ATOM 1704 C CA . ASN A 1 212 ? -13.357 3.029 2.500 1.00 81.31 212 ASN A CA 1
ATOM 1705 C C . ASN A 1 212 ? -12.217 3.343 1.510 1.00 81.31 212 ASN A C 1
ATOM 1707 O O . ASN A 1 212 ? -11.833 4.505 1.340 1.00 81.31 212 ASN A O 1
ATOM 1711 N N . PHE A 1 213 ? -11.660 2.322 0.852 1.00 91.94 213 PHE A N 1
ATOM 1712 C CA . PHE A 1 213 ? -10.628 2.507 -0.156 1.00 91.94 213 PHE A CA 1
ATOM 1713 C C . PHE A 1 213 ? -11.201 3.273 -1.359 1.00 91.94 213 PHE A C 1
ATOM 1715 O O . PHE A 1 213 ? -12.075 2.795 -2.082 1.00 91.94 213 PHE A O 1
ATOM 1722 N N . ILE A 1 214 ? -10.676 4.469 -1.622 1.00 91.69 214 ILE A N 1
ATOM 1723 C CA . ILE A 1 214 ? -11.067 5.270 -2.787 1.00 91.69 214 ILE A CA 1
ATOM 1724 C C . ILE A 1 214 ? -10.144 4.924 -3.953 1.00 91.69 214 ILE A C 1
ATOM 1726 O O . ILE A 1 214 ? -8.945 5.200 -3.924 1.00 91.69 214 ILE A O 1
ATOM 1730 N N . ALA A 1 215 ? -10.707 4.324 -5.002 1.00 95.00 215 ALA A N 1
ATOM 1731 C CA . ALA A 1 215 ? -9.938 3.958 -6.180 1.00 95.00 215 ALA A CA 1
ATOM 1732 C C . ALA A 1 215 ? -9.613 5.181 -7.056 1.00 95.00 215 ALA A C 1
ATOM 1734 O O . ALA A 1 215 ? -10.487 5.743 -7.714 1.00 95.00 215 ALA A O 1
ATOM 1735 N N . HIS A 1 216 ? -8.334 5.555 -7.112 1.00 96.69 216 HIS A N 1
ATOM 1736 C CA . HIS A 1 216 ? -7.802 6.543 -8.054 1.00 96.69 216 HIS A CA 1
ATOM 1737 C C . HIS A 1 216 ? -7.072 5.873 -9.217 1.00 96.69 216 HIS A C 1
ATOM 1739 O O . HIS A 1 216 ? -6.601 4.742 -9.091 1.00 96.69 216 HIS A O 1
ATOM 1745 N N . ARG A 1 217 ? -6.935 6.586 -10.345 1.00 98.12 217 ARG A N 1
ATOM 1746 C CA . ARG A 1 217 ? -6.157 6.100 -11.490 1.00 98.12 217 ARG A CA 1
ATOM 1747 C C . ARG A 1 217 ? -4.692 5.935 -11.122 1.00 98.12 217 ARG A C 1
ATOM 1749 O O . ARG A 1 217 ? -4.082 6.871 -10.609 1.00 98.12 217 ARG A O 1
ATOM 1756 N N . VAL A 1 218 ? -4.149 4.759 -11.429 1.00 98.75 218 VAL A N 1
ATOM 1757 C CA . VAL A 1 218 ? -2.783 4.385 -11.065 1.00 98.75 218 VAL A CA 1
ATOM 1758 C C . VAL A 1 218 ? -1.852 4.560 -12.261 1.00 98.75 218 VAL A C 1
ATOM 1760 O O . VAL A 1 218 ? -2.060 3.954 -13.315 1.00 98.75 218 VAL A O 1
ATOM 1763 N N . ALA A 1 219 ? -0.818 5.383 -12.093 1.00 98.69 219 ALA A N 1
ATOM 1764 C CA . ALA A 1 219 ? 0.298 5.488 -13.023 1.00 98.69 219 ALA A CA 1
ATOM 1765 C C . ALA A 1 219 ? 1.209 4.267 -12.846 1.00 98.69 219 ALA A C 1
ATOM 1767 O O . ALA A 1 219 ? 1.943 4.170 -11.866 1.00 98.69 219 ALA A O 1
ATOM 1768 N N . HIS A 1 220 ? 1.130 3.328 -13.781 1.00 98.62 220 HIS A N 1
ATOM 1769 C CA . HIS A 1 220 ? 1.860 2.063 -13.751 1.00 98.62 220 HIS A CA 1
ATOM 1770 C C . HIS A 1 220 ? 3.357 2.271 -14.023 1.00 98.62 220 HIS A C 1
ATOM 1772 O O . HIS A 1 220 ? 3.717 2.935 -15.000 1.00 98.62 220 HIS A O 1
ATOM 1778 N N . ALA A 1 221 ? 4.216 1.734 -13.156 1.00 97.75 221 ALA A N 1
ATOM 1779 C CA . ALA A 1 221 ? 5.662 1.948 -13.126 1.00 97.75 221 ALA A CA 1
ATOM 1780 C C . ALA A 1 221 ? 6.081 3.437 -13.186 1.00 97.75 221 ALA A C 1
ATOM 1782 O O . ALA A 1 221 ? 7.014 3.820 -13.905 1.00 97.75 221 ALA A O 1
ATOM 1783 N N . GLY A 1 222 ? 5.339 4.290 -12.469 1.00 97.69 222 GLY A N 1
ATOM 1784 C CA . GLY A 1 222 ? 5.456 5.754 -12.469 1.00 97.69 222 GLY A CA 1
ATOM 1785 C C . GLY A 1 222 ? 4.732 6.453 -13.628 1.00 97.69 222 GLY A C 1
ATOM 1786 O O . GLY A 1 222 ? 4.760 7.682 -13.744 1.00 97.69 222 GLY A O 1
ATOM 1787 N N . GLY A 1 223 ? 4.059 5.677 -14.476 1.00 97.81 223 GLY A N 1
ATOM 1788 C CA . GLY A 1 223 ? 3.431 6.113 -15.713 1.00 97.81 223 GLY A CA 1
ATOM 1789 C C . GLY A 1 223 ? 4.437 6.246 -16.856 1.00 97.81 223 GLY A C 1
ATOM 1790 O O . GLY A 1 223 ? 5.653 6.204 -16.695 1.00 97.81 223 GLY A O 1
ATOM 1791 N N . GLY A 1 224 ? 3.918 6.412 -18.061 1.00 97.06 224 GLY A N 1
ATOM 1792 C CA . GLY A 1 224 ? 4.714 6.514 -19.266 1.00 97.06 224 GLY A CA 1
ATOM 1793 C C . GLY A 1 224 ? 5.225 7.930 -19.528 1.00 97.06 224 GLY A C 1
ATOM 1794 O O . GLY A 1 224 ? 4.558 8.933 -19.245 1.00 97.06 224 GLY A O 1
ATOM 1795 N N . ILE A 1 225 ? 6.415 8.006 -20.119 1.00 97.12 225 ILE A N 1
ATOM 1796 C CA . ILE A 1 225 ? 7.099 9.243 -20.510 1.00 97.12 225 ILE A CA 1
ATOM 1797 C C . ILE A 1 225 ? 7.764 9.035 -21.871 1.00 97.12 225 ILE A C 1
ATOM 1799 O O . ILE A 1 225 ? 8.379 8.001 -22.104 1.00 97.12 225 ILE A O 1
ATOM 1803 N N . ASN A 1 226 ? 7.615 9.986 -22.798 1.00 94.56 226 ASN A N 1
ATOM 1804 C CA . ASN A 1 226 ? 8.190 9.914 -24.151 1.00 94.56 226 ASN A CA 1
ATOM 1805 C C . ASN A 1 226 ? 7.896 8.581 -24.877 1.00 94.56 226 ASN A C 1
ATOM 1807 O O . ASN A 1 226 ? 8.785 7.980 -25.475 1.00 94.56 226 ASN A O 1
ATOM 1811 N N . ASN A 1 227 ? 6.653 8.088 -24.781 1.00 93.56 227 ASN A N 1
ATOM 1812 C CA . ASN A 1 227 ? 6.202 6.776 -25.281 1.00 93.56 227 ASN A CA 1
ATOM 1813 C C . ASN A 1 227 ? 6.922 5.549 -24.682 1.00 93.56 227 ASN A C 1
ATOM 1815 O O . ASN A 1 227 ? 6.706 4.423 -25.133 1.00 93.56 227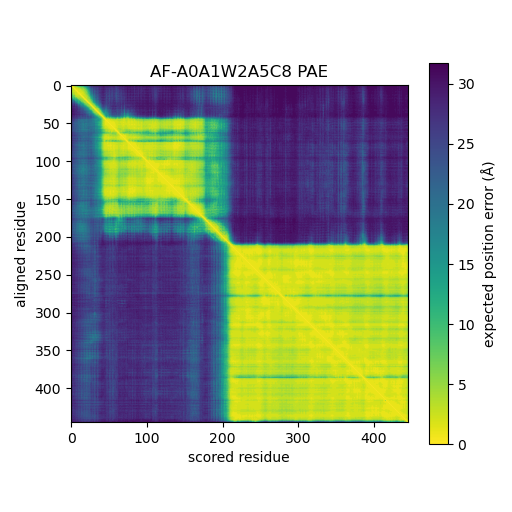 ASN A O 1
ATOM 1819 N N . LYS A 1 228 ? 7.731 5.732 -23.636 1.00 95.75 228 LYS A N 1
ATOM 1820 C CA . LYS A 1 228 ? 8.405 4.663 -22.894 1.00 95.75 228 LYS A CA 1
ATOM 1821 C C . LYS A 1 228 ? 7.601 4.298 -21.651 1.00 95.75 228 LYS A C 1
ATOM 1823 O O . LYS A 1 228 ? 6.932 5.138 -21.054 1.00 95.75 228 LYS A O 1
ATOM 1828 N N . LYS A 1 229 ? 7.661 3.015 -21.299 1.00 95.44 229 LYS A N 1
ATOM 1829 C CA . LYS A 1 229 ? 6.939 2.370 -20.192 1.00 95.44 229 LYS A CA 1
ATOM 1830 C C . LYS A 1 229 ? 7.930 1.659 -19.282 1.00 95.44 229 LYS A C 1
ATOM 1832 O O . LYS A 1 229 ? 9.020 1.308 -19.745 1.00 95.44 229 LYS A O 1
ATOM 1837 N N . TYR A 1 230 ? 7.517 1.338 -18.057 1.00 94.50 230 TYR A N 1
ATOM 1838 C CA . TYR A 1 230 ? 8.367 0.653 -17.073 1.00 94.50 230 TYR A CA 1
ATOM 1839 C C . TYR A 1 230 ? 9.670 1.408 -16.778 1.00 94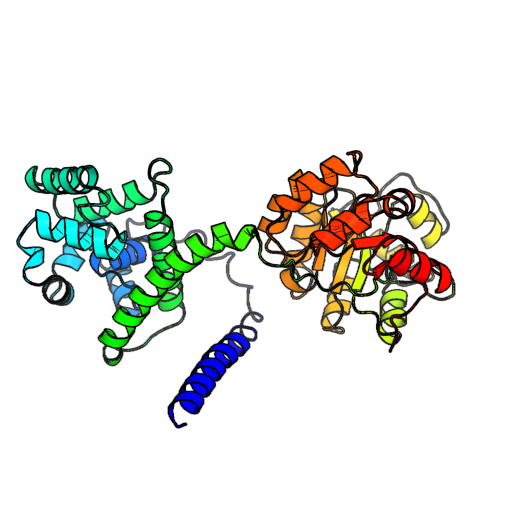.50 230 TYR A C 1
ATOM 1841 O O . TYR A 1 230 ? 10.714 0.803 -16.518 1.00 94.50 230 TYR A O 1
ATOM 1849 N N . THR A 1 231 ? 9.647 2.740 -16.879 1.00 96.81 231 THR A N 1
ATOM 1850 C CA . THR A 1 231 ? 10.852 3.538 -16.642 1.00 96.81 231 THR A CA 1
ATOM 1851 C C . THR A 1 231 ? 11.197 3.560 -15.161 1.00 96.81 231 THR A C 1
ATOM 1853 O O . THR A 1 231 ? 12.392 3.573 -14.855 1.00 96.81 231 THR A O 1
ATOM 1856 N N . ASN A 1 232 ? 10.194 3.476 -14.268 1.00 98.06 232 ASN A N 1
ATOM 1857 C CA . ASN A 1 232 ? 10.377 3.472 -12.814 1.00 98.06 232 ASN A CA 1
ATOM 1858 C C . ASN A 1 232 ? 11.298 4.633 -12.383 1.00 98.06 232 ASN A C 1
ATOM 1860 O O . ASN A 1 232 ? 12.304 4.455 -11.691 1.00 98.06 232 ASN A O 1
ATOM 1864 N N . SER A 1 233 ? 11.017 5.821 -12.929 1.00 98.31 233 SER A N 1
ATOM 1865 C CA . SER A 1 233 ? 11.913 6.978 -12.894 1.00 98.31 233 SER A CA 1
ATOM 1866 C C . SER A 1 233 ? 11.271 8.208 -12.270 1.00 98.31 233 SER A C 1
ATOM 1868 O O . SER A 1 233 ? 10.067 8.439 -12.398 1.00 98.31 233 SER A O 1
ATOM 1870 N N . ILE A 1 234 ? 12.112 9.047 -11.662 1.00 98.44 234 ILE A N 1
ATOM 1871 C CA . ILE A 1 234 ? 11.723 10.362 -11.143 1.00 98.44 234 ILE A CA 1
ATOM 1872 C C . ILE A 1 234 ? 11.153 11.239 -12.269 1.00 98.44 234 ILE A C 1
ATOM 1874 O O . ILE A 1 234 ? 10.192 11.977 -12.053 1.00 98.44 234 ILE A O 1
ATOM 1878 N N . ASP A 1 235 ? 11.671 11.120 -13.495 1.00 98.38 235 ASP A N 1
ATOM 1879 C CA . ASP A 1 235 ? 11.145 11.841 -14.661 1.00 98.38 235 ASP A CA 1
ATOM 1880 C C . ASP A 1 235 ? 9.690 11.473 -14.967 1.00 98.38 235 ASP A C 1
ATOM 1882 O O . ASP A 1 235 ? 8.865 12.352 -15.229 1.00 98.38 235 ASP A O 1
ATOM 1886 N N . ALA A 1 236 ? 9.363 10.177 -14.916 1.00 98.31 236 ALA A N 1
ATOM 1887 C CA . ALA A 1 236 ? 8.009 9.695 -15.155 1.00 98.31 236 ALA A CA 1
ATOM 1888 C C . ALA A 1 236 ? 7.057 10.153 -14.049 1.00 98.31 236 ALA A C 1
ATOM 1890 O O . ALA A 1 236 ? 5.995 10.698 -14.356 1.00 98.31 236 ALA A O 1
ATOM 1891 N N . LEU A 1 237 ? 7.479 10.035 -12.787 1.00 98.50 237 LEU A N 1
ATOM 1892 C CA . LEU A 1 237 ? 6.735 10.542 -11.635 1.00 98.50 237 LEU A CA 1
ATOM 1893 C C . LEU A 1 237 ? 6.423 12.040 -11.782 1.00 98.50 237 LEU A C 1
ATOM 1895 O O . LEU A 1 237 ? 5.262 12.442 -11.735 1.00 98.50 237 LEU A O 1
ATOM 1899 N N . ASN A 1 238 ? 7.432 12.867 -12.072 1.00 98.12 238 ASN A N 1
ATOM 1900 C CA . ASN A 1 238 ? 7.265 14.307 -12.292 1.00 98.12 238 ASN A CA 1
ATOM 1901 C C . ASN A 1 238 ? 6.339 14.625 -13.475 1.00 98.12 238 ASN A C 1
ATOM 1903 O O . ASN A 1 238 ? 5.489 15.516 -13.390 1.00 98.12 238 ASN A O 1
ATOM 1907 N N . SER A 1 239 ? 6.503 13.919 -14.597 1.00 97.88 239 SER A N 1
ATOM 1908 C CA . SER A 1 239 ? 5.684 14.122 -15.795 1.00 97.88 239 SER A CA 1
ATOM 1909 C C . SER A 1 239 ? 4.217 13.789 -15.532 1.00 97.88 239 SER A C 1
ATOM 1911 O O . SER A 1 239 ? 3.326 14.548 -15.915 1.00 97.88 239 SER A O 1
ATOM 1913 N N . ASN A 1 240 ? 3.950 12.678 -14.848 1.00 98.00 240 ASN A N 1
ATOM 1914 C CA . ASN A 1 240 ? 2.594 12.192 -14.620 1.00 98.00 240 ASN A CA 1
ATOM 1915 C C . ASN A 1 240 ? 1.907 12.884 -13.432 1.00 98.00 240 ASN A C 1
ATOM 1917 O O . ASN A 1 240 ? 0.697 13.100 -13.484 1.00 98.00 240 ASN A O 1
ATOM 1921 N N . LEU A 1 241 ? 2.651 13.397 -12.451 1.00 96.31 241 LEU A N 1
ATOM 1922 C CA . LEU A 1 241 ? 2.096 14.292 -11.431 1.00 96.31 241 LEU A CA 1
ATOM 1923 C C . LEU A 1 241 ? 1.510 15.573 -12.049 1.00 96.31 241 LEU A C 1
ATOM 1925 O O . LEU A 1 241 ? 0.400 15.985 -11.708 1.00 96.31 241 LEU A O 1
ATOM 1929 N N . LYS A 1 242 ? 2.183 16.163 -13.050 1.00 96.06 242 LYS A N 1
ATOM 1930 C CA . LYS A 1 242 ? 1.644 17.311 -13.814 1.00 96.06 242 LYS A CA 1
ATOM 1931 C C . LYS A 1 242 ? 0.341 16.970 -14.543 1.00 96.06 242 LYS A C 1
ATOM 1933 O O . LYS A 1 242 ? -0.501 17.845 -14.740 1.00 96.06 242 LYS A O 1
ATOM 1938 N N . LYS A 1 243 ? 0.149 15.695 -14.890 1.00 95.62 243 LYS A N 1
ATOM 1939 C CA . LYS A 1 243 ? -1.084 15.156 -15.482 1.00 95.62 243 LYS A CA 1
ATOM 1940 C C . LYS A 1 243 ? -2.112 14.705 -14.434 1.00 95.62 243 LYS A C 1
ATOM 1942 O O . LYS A 1 243 ? -3.043 13.984 -14.777 1.00 95.62 243 LYS A O 1
ATOM 1947 N N . LYS A 1 244 ? -1.963 15.151 -13.180 1.00 94.81 244 LYS A N 1
ATOM 1948 C CA . LYS A 1 244 ? -2.909 14.961 -12.067 1.00 94.81 244 LYS A CA 1
ATOM 1949 C C . LYS A 1 244 ? -3.034 13.528 -11.549 1.00 94.81 244 LYS A C 1
ATOM 1951 O O . LYS A 1 244 ? -3.976 13.236 -10.816 1.00 94.81 244 LYS A O 1
ATOM 1956 N N . PHE A 1 245 ? -2.088 12.646 -11.870 1.00 97.06 245 PHE A N 1
ATOM 1957 C CA . PHE A 1 245 ? -1.991 11.379 -11.150 1.00 97.06 245 PHE A CA 1
ATOM 1958 C C . PHE A 1 245 ? -1.674 11.631 -9.675 1.00 97.06 245 PHE A C 1
ATOM 1960 O O . PHE A 1 245 ? -0.852 12.486 -9.354 1.00 97.06 245 PHE A O 1
ATOM 1967 N N . GLN A 1 246 ? -2.329 10.870 -8.803 1.00 96.00 246 GLN A N 1
ATOM 1968 C CA . GLN A 1 246 ? -2.044 10.845 -7.367 1.00 96.00 246 GLN A CA 1
ATOM 1969 C C . GLN A 1 246 ? -1.441 9.502 -6.955 1.00 96.00 246 GLN A C 1
ATOM 1971 O O . GLN A 1 246 ? -0.565 9.473 -6.099 1.00 96.00 246 GLN A O 1
ATOM 1976 N N . TYR A 1 247 ? -1.891 8.400 -7.568 1.00 98.56 247 TYR A N 1
ATOM 1977 C CA . TYR A 1 247 ? -1.416 7.050 -7.268 1.00 98.56 247 TYR A CA 1
ATOM 1978 C C . TYR A 1 247 ? -0.387 6.631 -8.314 1.00 98.56 247 TYR A C 1
ATOM 1980 O O . TYR A 1 247 ? -0.672 6.646 -9.515 1.00 98.56 247 TYR A O 1
ATOM 1988 N N . PHE A 1 248 ? 0.795 6.233 -7.855 1.00 98.81 248 PHE A N 1
ATOM 1989 C CA . PHE A 1 248 ? 1.891 5.768 -8.698 1.00 98.81 248 PHE A CA 1
ATOM 1990 C C . PHE A 1 248 ? 2.306 4.385 -8.233 1.00 98.81 248 PHE A C 1
ATOM 1992 O O . PHE A 1 248 ? 2.778 4.235 -7.113 1.00 98.81 248 PHE A O 1
ATOM 1999 N N . GLU A 1 249 ? 2.130 3.380 -9.080 1.00 98.75 249 GLU A N 1
ATOM 2000 C CA . GLU A 1 249 ? 2.744 2.085 -8.820 1.00 98.75 249 GLU A CA 1
ATOM 2001 C C . GLU A 1 249 ? 4.215 2.141 -9.242 1.00 98.75 249 GLU A C 1
ATOM 2003 O O . GLU A 1 249 ? 4.538 2.716 -10.284 1.00 98.75 249 GLU A O 1
ATOM 2008 N N . ILE A 1 250 ? 5.099 1.629 -8.387 1.00 98.69 250 ILE A N 1
ATOM 2009 C CA . ILE A 1 250 ? 6.541 1.571 -8.617 1.00 98.69 250 ILE A CA 1
ATOM 2010 C C . ILE A 1 250 ? 7.043 0.179 -8.264 1.00 98.69 250 ILE A C 1
ATOM 2012 O O . ILE A 1 250 ? 6.815 -0.325 -7.159 1.00 98.69 250 ILE A O 1
ATOM 2016 N N . ASP A 1 251 ? 7.812 -0.383 -9.188 1.00 98.44 251 ASP A N 1
ATOM 2017 C CA . ASP A 1 251 ? 8.519 -1.629 -8.979 1.00 98.44 251 ASP A CA 1
ATOM 2018 C C . ASP A 1 251 ? 9.772 -1.428 -8.133 1.00 98.44 251 ASP A C 1
ATOM 2020 O O . ASP A 1 251 ? 10.594 -0.562 -8.446 1.00 98.44 251 ASP A O 1
ATOM 2024 N N . PHE A 1 252 ? 10.007 -2.312 -7.166 1.00 98.50 252 PHE A N 1
ATOM 2025 C CA . PHE A 1 252 ? 11.248 -2.348 -6.400 1.00 98.50 252 PHE A CA 1
ATOM 2026 C C . PHE A 1 252 ? 11.950 -3.698 -6.497 1.00 98.50 252 PHE A C 1
ATOM 2028 O O . PHE A 1 252 ? 11.337 -4.765 -6.457 1.00 98.50 252 PHE A O 1
ATOM 2035 N N . SER A 1 253 ? 13.277 -3.633 -6.544 1.00 98.19 253 SER A N 1
ATOM 2036 C CA . SER A 1 253 ? 14.164 -4.786 -6.438 1.00 98.19 253 SER A CA 1
ATOM 2037 C C . SER A 1 253 ? 15.286 -4.497 -5.447 1.00 98.19 253 SER A C 1
ATOM 2039 O O . SER A 1 253 ? 15.820 -3.388 -5.409 1.00 98.19 253 SER A O 1
ATOM 2041 N N . PHE A 1 254 ? 15.687 -5.519 -4.692 1.00 98.44 254 PHE A N 1
ATOM 2042 C CA . PHE A 1 254 ? 16.896 -5.468 -3.872 1.00 98.44 254 PHE A CA 1
ATOM 2043 C C . PHE A 1 254 ? 18.157 -5.496 -4.739 1.00 98.44 254 PHE A C 1
ATOM 2045 O O . PHE A 1 254 ? 18.227 -6.262 -5.709 1.00 98.44 254 PHE A O 1
ATOM 2052 N N . THR A 1 255 ? 19.144 -4.683 -4.375 1.00 98.00 255 THR A N 1
ATOM 2053 C CA . THR A 1 255 ? 20.537 -4.725 -4.839 1.00 98.00 255 THR A CA 1
ATOM 2054 C C . THR A 1 255 ? 21.307 -5.867 -4.168 1.00 98.00 255 THR A C 1
ATOM 2056 O O . THR A 1 255 ? 20.748 -6.644 -3.399 1.00 98.00 255 THR A O 1
ATOM 2059 N N . ALA A 1 256 ? 22.584 -6.033 -4.516 1.00 97.19 256 ALA A N 1
ATOM 2060 C CA . ALA A 1 256 ? 23.469 -7.031 -3.911 1.00 97.19 256 ALA A CA 1
ATOM 2061 C C . ALA A 1 256 ? 23.877 -6.690 -2.463 1.00 97.19 256 ALA A C 1
ATOM 2063 O O . ALA A 1 256 ? 24.332 -7.572 -1.748 1.00 97.19 256 ALA A O 1
ATOM 2064 N N . ASP A 1 257 ? 23.731 -5.426 -2.066 1.00 96.25 257 ASP A N 1
ATOM 2065 C CA . ASP A 1 257 ? 24.000 -4.851 -0.741 1.00 96.25 257 ASP A CA 1
ATOM 2066 C C . ASP A 1 257 ? 22.699 -4.473 0.000 1.00 96.25 257 ASP A C 1
ATOM 2068 O O . ASP A 1 257 ? 22.670 -3.530 0.793 1.00 96.25 257 ASP A O 1
ATOM 2072 N N . ASP A 1 258 ? 21.611 -5.193 -0.303 1.00 96.12 258 ASP A N 1
ATOM 2073 C CA . ASP A 1 258 ? 20.304 -5.125 0.367 1.00 96.12 258 ASP A CA 1
ATOM 2074 C C . ASP A 1 258 ? 19.649 -3.731 0.401 1.00 96.12 258 ASP A C 1
ATOM 2076 O O . ASP A 1 258 ? 18.890 -3.384 1.306 1.00 96.12 258 ASP A O 1
ATOM 2080 N N . LYS A 1 259 ? 19.892 -2.916 -0.631 1.00 96.75 259 LYS A N 1
ATOM 2081 C CA . LYS A 1 259 ? 19.225 -1.623 -0.845 1.00 96.75 259 LYS A CA 1
ATOM 2082 C C . LYS A 1 259 ? 18.112 -1.743 -1.879 1.00 96.75 259 LYS A C 1
ATOM 2084 O O . LYS A 1 259 ? 18.151 -2.579 -2.779 1.00 96.75 259 LYS A O 1
ATOM 2089 N N . LEU A 1 260 ? 17.108 -0.875 -1.778 1.00 98.19 260 LEU A N 1
ATOM 2090 C CA . LEU A 1 260 ? 15.969 -0.867 -2.696 1.00 98.19 260 LEU A CA 1
ATOM 2091 C C . LEU A 1 260 ? 16.184 0.105 -3.860 1.00 98.19 260 LEU A C 1
ATOM 2093 O O . LEU A 1 260 ? 16.370 1.313 -3.667 1.00 98.19 260 LEU A O 1
ATOM 2097 N N . VAL A 1 261 ? 16.081 -0.423 -5.080 1.00 98.38 261 VAL A N 1
ATOM 2098 C CA . VAL A 1 261 ? 16.107 0.346 -6.331 1.00 98.38 261 VAL A CA 1
ATOM 2099 C C . VAL A 1 261 ? 14.810 0.174 -7.111 1.00 98.38 261 VAL A C 1
ATOM 2101 O O . VAL A 1 261 ? 14.198 -0.894 -7.075 1.00 98.38 261 VAL A O 1
ATOM 2104 N N . CYS A 1 262 ? 14.401 1.213 -7.838 1.00 98.19 262 CYS A N 1
ATOM 2105 C CA . CYS A 1 262 ? 13.183 1.202 -8.635 1.00 98.19 262 CYS A CA 1
ATOM 2106 C C . CYS A 1 262 ? 13.415 0.459 -9.957 1.00 98.19 262 CYS A C 1
ATOM 2108 O O . CYS A 1 262 ? 13.924 1.006 -10.947 1.00 98.19 262 CYS A O 1
ATOM 2110 N N . LEU A 1 263 ? 13.104 -0.832 -9.953 1.00 97.31 263 LEU A N 1
ATOM 2111 C CA . LEU A 1 263 ? 13.372 -1.748 -11.050 1.00 97.31 263 LEU A CA 1
ATOM 2112 C C . LEU A 1 263 ? 12.435 -2.957 -10.960 1.00 97.31 263 LEU A C 1
ATOM 2114 O O . LEU A 1 263 ? 12.434 -3.658 -9.952 1.00 97.31 263 LEU A O 1
ATOM 2118 N N . HIS A 1 264 ? 11.720 -3.244 -12.051 1.00 96.50 264 HIS A N 1
ATOM 2119 C CA . HIS A 1 264 ? 10.828 -4.407 -12.155 1.00 96.50 264 HIS A CA 1
ATOM 2120 C C . HIS A 1 264 ? 11.561 -5.741 -11.991 1.00 96.50 264 HIS A C 1
ATOM 2122 O O . HIS A 1 264 ? 11.089 -6.642 -11.300 1.00 96.50 264 HIS A O 1
ATOM 2128 N N . ASP A 1 265 ? 12.718 -5.879 -12.640 1.00 95.25 265 ASP A N 1
ATOM 2129 C CA . ASP A 1 265 ? 13.548 -7.074 -12.567 1.00 95.25 265 ASP A CA 1
ATOM 2130 C C . ASP A 1 265 ? 14.980 -6.805 -13.065 1.00 95.25 265 ASP A C 1
ATOM 2132 O O . ASP A 1 265 ? 15.224 -5.957 -13.931 1.00 95.25 265 ASP A O 1
ATOM 2136 N N . TRP A 1 266 ? 15.932 -7.591 -12.559 1.00 96.56 266 TRP A N 1
ATOM 2137 C CA . TRP A 1 266 ? 17.348 -7.548 -12.945 1.00 96.56 266 TRP A CA 1
ATOM 2138 C C . TRP A 1 266 ? 17.651 -8.148 -14.335 1.00 96.56 266 TRP A C 1
ATOM 2140 O O . TRP A 1 266 ? 18.818 -8.268 -14.700 1.00 96.56 266 TRP A O 1
ATOM 2150 N N . LYS A 1 267 ? 16.629 -8.526 -15.119 1.00 94.75 267 LYS A N 1
ATOM 2151 C CA . LYS A 1 267 ? 16.760 -9.128 -16.456 1.00 94.75 267 LYS A CA 1
ATOM 2152 C C . LYS A 1 267 ? 16.271 -8.163 -17.543 1.00 94.75 267 LYS A C 1
ATOM 2154 O O . LYS A 1 267 ? 17.029 -7.324 -18.023 1.00 94.75 267 LYS A O 1
ATOM 2159 N N . GLN A 1 268 ? 15.006 -8.267 -17.943 1.00 94.50 268 GLN A N 1
ATOM 2160 C CA . GLN A 1 268 ? 14.410 -7.511 -19.040 1.00 94.50 268 GLN A CA 1
ATOM 2161 C C . GLN A 1 268 ? 14.335 -6.016 -18.730 1.00 94.50 268 GLN A C 1
ATOM 2163 O O . GLN A 1 268 ? 14.701 -5.202 -19.579 1.00 94.50 268 GLN A O 1
ATOM 2168 N N . SER A 1 269 ? 13.890 -5.639 -17.527 1.00 93.69 269 SER A N 1
ATOM 2169 C CA . SER A 1 269 ? 13.814 -4.228 -17.130 1.00 93.69 269 SER A CA 1
ATOM 2170 C C . SER A 1 269 ? 15.203 -3.597 -16.986 1.00 93.69 269 SER A C 1
ATOM 2172 O O . SER A 1 269 ? 15.423 -2.466 -17.435 1.00 93.69 269 SER A O 1
ATOM 2174 N N . PHE A 1 270 ? 16.171 -4.343 -16.444 1.00 96.44 270 PHE A N 1
ATOM 2175 C CA . PHE A 1 270 ? 17.574 -3.927 -16.411 1.00 96.44 270 PHE A CA 1
ATOM 2176 C C . PHE A 1 270 ? 18.126 -3.691 -17.824 1.00 96.44 270 PHE A C 1
ATOM 2178 O O . PHE A 1 270 ? 18.583 -2.588 -18.130 1.00 96.44 270 PHE A O 1
ATOM 2185 N N . LYS A 1 271 ? 18.000 -4.683 -18.719 1.00 96.19 271 LYS A N 1
ATOM 2186 C CA . LYS A 1 271 ? 18.458 -4.581 -20.113 1.00 96.19 271 LYS A CA 1
ATOM 2187 C C . LYS A 1 271 ? 17.834 -3.393 -20.830 1.00 96.19 271 LYS A C 1
ATOM 2189 O O . LYS A 1 271 ? 18.535 -2.658 -21.518 1.00 96.19 271 LYS A O 1
ATOM 2194 N N . ARG A 1 272 ? 16.529 -3.176 -20.648 1.00 94.12 272 ARG A N 1
ATOM 2195 C CA . ARG A 1 272 ? 15.814 -2.035 -21.233 1.00 94.12 272 ARG A CA 1
ATOM 2196 C C . ARG A 1 272 ? 16.374 -0.695 -20.761 1.00 94.12 272 ARG A C 1
ATOM 2198 O O . ARG A 1 272 ? 16.404 0.245 -21.542 1.00 94.12 272 ARG A O 1
ATOM 2205 N N . SER A 1 273 ? 16.788 -0.613 -19.500 1.00 94.31 273 SER A N 1
ATOM 2206 C CA . SER A 1 273 ? 17.251 0.637 -18.895 1.00 94.31 273 SER A CA 1
ATOM 2207 C C . SER A 1 273 ? 18.700 0.974 -19.238 1.00 94.31 273 SER A C 1
ATOM 2209 O O . SER A 1 273 ? 19.027 2.146 -19.376 1.00 94.31 273 SER A O 1
ATOM 2211 N N . PHE A 1 274 ? 19.565 -0.037 -19.363 1.00 95.69 274 PHE A N 1
ATOM 2212 C CA . PHE A 1 274 ? 21.015 0.172 -19.466 1.00 95.69 274 PHE A CA 1
ATOM 2213 C C . PHE A 1 274 ? 21.644 -0.366 -20.758 1.00 95.69 274 PHE A C 1
ATOM 2215 O O . PHE A 1 274 ? 22.828 -0.139 -20.998 1.00 95.69 274 PHE A O 1
ATOM 2222 N N . GLY A 1 275 ? 20.877 -1.077 -21.590 1.00 95.69 275 GLY A N 1
ATOM 2223 C CA . GLY A 1 275 ? 21.298 -1.555 -22.910 1.00 95.69 275 GLY A CA 1
ATOM 2224 C C . GLY A 1 275 ? 22.115 -2.851 -22.919 1.00 95.69 275 GLY A C 1
ATOM 2225 O O . GLY A 1 275 ? 22.585 -3.253 -23.979 1.00 95.69 275 GLY A O 1
ATOM 2226 N N . PHE A 1 276 ? 22.293 -3.525 -21.778 1.00 95.31 276 PHE A N 1
ATOM 2227 C CA . PHE A 1 276 ? 23.036 -4.789 -21.687 1.00 95.31 276 PHE A CA 1
ATOM 2228 C C . PHE A 1 276 ? 22.454 -5.734 -20.627 1.00 95.31 276 PHE A C 1
ATOM 2230 O O . PHE A 1 276 ? 21.721 -5.312 -19.736 1.00 95.31 276 PHE A O 1
ATOM 2237 N N . GLU A 1 277 ? 22.772 -7.024 -20.735 1.00 95.38 277 GLU A N 1
ATOM 2238 C CA . GLU A 1 277 ? 22.337 -8.066 -19.796 1.00 95.38 277 GLU A CA 1
ATOM 2239 C C . GLU A 1 277 ? 23.428 -8.402 -18.778 1.00 95.38 277 GLU A C 1
ATOM 2241 O O . GLU A 1 277 ? 24.620 -8.224 -19.038 1.00 95.38 277 GLU A O 1
ATOM 2246 N N . ARG A 1 278 ? 23.023 -8.926 -17.618 1.00 92.75 278 ARG A N 1
ATOM 2247 C CA . ARG A 1 278 ? 23.940 -9.486 -16.622 1.00 92.75 278 ARG A CA 1
ATOM 2248 C C . ARG A 1 278 ? 23.255 -10.540 -15.754 1.00 92.75 278 ARG A C 1
ATOM 2250 O O . ARG A 1 278 ? 22.035 -10.565 -15.649 1.00 92.75 278 ARG A O 1
ATOM 2257 N N . ASN A 1 279 ? 24.067 -11.353 -15.076 1.00 87.50 279 ASN A N 1
ATOM 2258 C CA . ASN A 1 279 ? 23.593 -12.477 -14.255 1.00 87.50 279 ASN A CA 1
ATOM 2259 C C . ASN A 1 279 ? 23.652 -12.227 -12.738 1.00 87.50 279 ASN A C 1
ATOM 2261 O O . ASN A 1 279 ? 23.223 -13.079 -11.967 1.00 87.50 279 ASN A O 1
ATOM 2265 N N . LYS A 1 280 ? 24.202 -11.092 -12.291 1.00 92.69 280 LYS A N 1
ATOM 2266 C CA . LYS A 1 280 ? 24.300 -10.726 -10.867 1.00 92.69 280 LYS A CA 1
ATOM 2267 C C . LYS A 1 280 ? 23.493 -9.455 -10.586 1.00 92.69 280 LYS A C 1
ATOM 2269 O O . LYS A 1 280 ? 23.233 -8.687 -11.512 1.00 92.69 280 LYS A O 1
ATOM 2274 N N . LYS A 1 281 ? 23.110 -9.226 -9.325 1.00 95.94 281 LYS A N 1
ATOM 2275 C CA . LYS A 1 281 ? 22.563 -7.941 -8.835 1.00 95.94 281 LYS A CA 1
ATOM 2276 C C . LYS A 1 281 ? 23.711 -6.935 -8.654 1.00 95.94 281 LYS A C 1
ATOM 2278 O O . LYS A 1 281 ? 24.861 -7.355 -8.518 1.00 95.94 281 LYS A O 1
ATOM 2283 N N . LEU A 1 282 ? 23.466 -5.638 -8.849 1.00 96.50 282 LEU A N 1
ATOM 2284 C CA . LEU A 1 282 ? 24.481 -4.582 -8.629 1.00 96.50 282 LEU A CA 1
ATOM 2285 C C . LEU A 1 282 ? 24.421 -4.135 -7.175 1.00 96.50 282 LEU A C 1
ATOM 2287 O O . LEU A 1 282 ? 23.362 -4.306 -6.576 1.00 96.50 282 LEU A O 1
ATOM 2291 N N . THR A 1 283 ? 25.484 -3.541 -6.637 1.00 96.81 283 THR A N 1
ATOM 2292 C CA . THR A 1 283 ? 25.362 -2.718 -5.420 1.00 96.81 283 THR A CA 1
ATOM 2293 C C . THR A 1 283 ? 24.593 -1.426 -5.717 1.00 96.81 283 THR A C 1
ATOM 2295 O O . THR A 1 283 ? 24.378 -1.070 -6.884 1.00 96.81 283 THR A O 1
ATOM 2298 N N . LEU A 1 284 ? 24.171 -0.698 -4.681 1.00 96.25 284 LEU A N 1
ATOM 2299 C CA . LEU A 1 284 ? 23.503 0.593 -4.855 1.00 96.25 284 LEU A CA 1
ATOM 2300 C C . LEU A 1 284 ? 24.388 1.607 -5.597 1.00 96.25 284 LEU A C 1
ATOM 2302 O O . LEU A 1 284 ? 23.912 2.291 -6.505 1.00 96.25 284 LEU A O 1
ATOM 2306 N N . ASP A 1 285 ? 25.673 1.671 -5.255 1.00 91.94 285 ASP A N 1
ATOM 2307 C CA . ASP A 1 285 ? 26.626 2.597 -5.875 1.00 91.94 285 ASP A CA 1
ATOM 2308 C C . ASP A 1 285 ? 26.842 2.292 -7.359 1.00 91.94 285 ASP A C 1
ATOM 2310 O O . ASP A 1 285 ? 26.801 3.193 -8.201 1.00 91.94 285 ASP A O 1
ATOM 2314 N N . GLU A 1 286 ? 26.993 1.013 -7.709 1.00 96.75 286 GLU A N 1
ATOM 2315 C CA . GLU A 1 286 ? 27.089 0.580 -9.102 1.00 96.75 286 GLU A CA 1
ATOM 2316 C C . GLU A 1 286 ? 25.805 0.902 -9.884 1.00 96.75 286 GLU A C 1
ATOM 2318 O O . GLU A 1 286 ? 25.864 1.360 -11.030 1.00 96.75 286 GLU A O 1
ATOM 2323 N N . PHE A 1 287 ? 24.635 0.685 -9.274 1.00 97.25 287 PHE A N 1
ATOM 2324 C CA . PHE A 1 287 ? 23.352 1.028 -9.883 1.00 97.25 287 PHE A CA 1
ATOM 2325 C C . PHE A 1 287 ? 23.251 2.536 -10.143 1.00 97.25 287 PHE A C 1
ATOM 2327 O O . PHE A 1 287 ? 22.954 2.939 -11.269 1.00 97.25 287 PHE A O 1
ATOM 2334 N N . ASN A 1 288 ? 23.567 3.372 -9.151 1.00 92.69 288 ASN A N 1
ATOM 2335 C CA . ASN A 1 288 ? 23.573 4.831 -9.285 1.00 92.69 288 ASN A CA 1
ATOM 2336 C C . ASN A 1 288 ? 24.555 5.306 -10.363 1.00 92.69 288 ASN A C 1
ATOM 2338 O O . ASN A 1 288 ? 24.219 6.183 -11.165 1.00 92.69 288 ASN A O 1
ATOM 2342 N N . TYR A 1 289 ? 25.741 4.696 -10.437 1.00 95.69 289 TYR A N 1
ATOM 2343 C CA . TYR A 1 289 ? 26.706 4.974 -11.497 1.00 95.69 289 TYR A CA 1
ATOM 2344 C C . TYR A 1 289 ? 26.111 4.695 -12.884 1.00 95.69 289 TYR A C 1
ATOM 2346 O O . TYR A 1 289 ? 26.238 5.526 -13.787 1.00 95.69 289 TYR A O 1
ATOM 2354 N N . LEU A 1 290 ? 25.421 3.567 -13.075 1.00 95.94 290 LEU A N 1
ATOM 2355 C CA . LEU A 1 290 ? 24.777 3.268 -14.357 1.00 95.94 290 LEU A CA 1
ATOM 2356 C C . LEU A 1 290 ? 23.599 4.190 -14.663 1.00 95.94 290 LEU A C 1
ATOM 2358 O O . LEU A 1 290 ? 23.437 4.583 -15.817 1.00 95.94 290 LEU A O 1
ATOM 2362 N N . VAL A 1 291 ? 22.794 4.555 -13.663 1.00 95.31 291 VAL A N 1
ATOM 2363 C CA . VAL A 1 291 ? 21.699 5.515 -13.853 1.00 95.31 291 VAL A CA 1
ATOM 2364 C C . VAL A 1 291 ? 22.250 6.840 -14.369 1.00 95.31 291 VAL A C 1
ATOM 2366 O O . VAL A 1 291 ? 21.764 7.336 -15.378 1.00 95.31 291 VAL A O 1
ATOM 2369 N N . LYS A 1 292 ? 23.325 7.351 -13.762 1.00 93.69 292 LYS A N 1
ATOM 2370 C CA . LYS A 1 292 ? 23.957 8.613 -14.166 1.00 93.69 292 LYS A CA 1
ATOM 2371 C C . LYS A 1 292 ? 24.583 8.570 -15.564 1.00 93.69 292 LYS A C 1
ATOM 2373 O O . LYS A 1 292 ? 24.542 9.569 -16.272 1.00 93.69 292 LYS A O 1
ATOM 2378 N N . ASN A 1 293 ? 25.213 7.454 -15.938 1.00 94.62 293 ASN A N 1
ATOM 2379 C CA . ASN A 1 293 ? 26.070 7.402 -17.131 1.00 94.62 293 ASN A CA 1
ATOM 2380 C C . ASN A 1 293 ? 25.450 6.685 -18.340 1.00 94.62 293 ASN A C 1
ATOM 2382 O O . ASN A 1 293 ? 25.966 6.823 -19.447 1.00 94.62 293 ASN A O 1
ATOM 2386 N N . LYS A 1 294 ? 24.405 5.870 -18.151 1.00 94.44 294 LYS A N 1
ATOM 2387 C CA . LYS A 1 294 ? 23.842 5.022 -19.219 1.00 94.44 294 LYS A CA 1
ATOM 2388 C C . LYS A 1 294 ? 22.325 5.062 -19.335 1.00 94.44 294 LYS A C 1
ATOM 2390 O O . LYS A 1 294 ? 21.813 4.748 -20.406 1.00 94.44 294 LYS A O 1
ATOM 2395 N N . SER A 1 295 ? 21.612 5.375 -18.258 1.00 94.31 295 SER A N 1
ATOM 2396 C CA . SER A 1 295 ? 20.154 5.431 -18.304 1.00 94.31 295 SER A CA 1
ATOM 2397 C C . SER A 1 295 ? 19.697 6.740 -18.935 1.00 94.31 295 SER A C 1
ATOM 2399 O O . SER A 1 295 ? 20.192 7.811 -18.605 1.00 94.31 295 SER A O 1
ATOM 2401 N N . GLU A 1 296 ? 18.708 6.658 -19.817 1.00 96.12 296 GLU A N 1
ATOM 2402 C CA . GLU A 1 296 ? 18.051 7.840 -20.385 1.00 96.12 296 GLU A CA 1
ATOM 2403 C C . GLU A 1 296 ? 17.192 8.590 -19.362 1.00 96.12 296 GLU A C 1
ATOM 2405 O O . GLU A 1 296 ? 16.971 9.789 -19.492 1.00 96.12 296 GLU A O 1
ATOM 2410 N N . PHE A 1 297 ? 16.698 7.875 -18.351 1.00 96.88 297 PHE A N 1
ATOM 2411 C CA . PHE A 1 297 ? 15.880 8.436 -17.282 1.00 96.88 297 PHE A CA 1
ATOM 2412 C C . PHE A 1 297 ? 16.559 8.245 -15.932 1.00 96.88 297 PHE A C 1
ATOM 2414 O O . PHE A 1 297 ? 17.207 7.222 -15.688 1.00 96.88 297 PHE A O 1
ATOM 2421 N N . GLN A 1 298 ? 16.317 9.176 -15.018 1.00 97.00 298 GLN A N 1
ATOM 2422 C CA . GLN A 1 298 ? 16.702 9.076 -13.623 1.00 97.00 298 GLN A CA 1
ATOM 2423 C C . GLN A 1 298 ? 15.842 8.010 -12.933 1.00 97.00 298 GLN A C 1
ATOM 2425 O O . GLN A 1 298 ? 14.795 8.307 -12.349 1.00 97.00 298 GLN A O 1
ATOM 2430 N N . LYS A 1 299 ? 16.259 6.740 -13.014 1.00 96.38 299 LYS A N 1
ATOM 2431 C CA . LYS A 1 299 ? 15.625 5.659 -12.246 1.00 96.38 299 LYS A CA 1
ATOM 2432 C C . LYS A 1 299 ? 15.714 5.985 -10.762 1.00 96.38 299 LYS A C 1
ATOM 2434 O O . LYS A 1 299 ? 16.755 6.461 -10.304 1.00 96.38 299 LYS A O 1
ATOM 2439 N N . CYS A 1 300 ? 14.636 5.740 -10.024 1.00 94.06 300 CYS A N 1
ATOM 2440 C CA . CYS A 1 300 ? 14.670 5.997 -8.595 1.00 94.06 300 CYS A CA 1
ATOM 2441 C C . CYS A 1 300 ? 15.366 4.874 -7.812 1.00 94.06 300 CYS A C 1
ATOM 2443 O O . CYS A 1 300 ? 15.509 3.736 -8.253 1.00 94.06 300 CYS A O 1
ATOM 2445 N N . THR A 1 301 ? 15.814 5.236 -6.625 1.00 96.50 301 THR A N 1
ATOM 2446 C CA . THR A 1 301 ? 16.118 4.397 -5.466 1.00 96.50 301 THR A CA 1
ATOM 2447 C C . THR A 1 301 ? 15.145 4.765 -4.346 1.00 96.50 301 THR A C 1
ATOM 2449 O O . THR A 1 301 ? 14.521 5.830 -4.426 1.00 96.50 301 THR A O 1
ATOM 2452 N N . ALA A 1 302 ? 15.035 3.957 -3.286 1.00 93.19 302 ALA A N 1
ATOM 2453 C CA . ALA A 1 302 ? 14.200 4.323 -2.134 1.00 93.19 302 ALA A CA 1
ATOM 2454 C C . ALA A 1 302 ? 14.571 5.705 -1.559 1.00 93.19 302 ALA A C 1
ATOM 2456 O O . ALA A 1 302 ? 13.683 6.504 -1.279 1.00 93.19 302 ALA A O 1
ATOM 2457 N N . CYS A 1 303 ? 15.864 6.046 -1.496 1.00 88.56 303 CYS A N 1
ATOM 2458 C CA . CYS A 1 303 ? 16.317 7.367 -1.051 1.00 88.56 303 CYS A CA 1
ATOM 2459 C C . CYS A 1 303 ? 15.855 8.491 -1.992 1.00 88.56 303 CYS A C 1
ATOM 2461 O O . CYS A 1 303 ? 15.248 9.457 -1.545 1.00 88.56 303 CYS A O 1
ATOM 2463 N N . SER A 1 304 ? 16.077 8.366 -3.307 1.00 90.75 304 SER A N 1
ATOM 2464 C CA . SER A 1 304 ? 15.634 9.414 -4.246 1.00 90.75 304 SER A CA 1
ATOM 2465 C C . SER A 1 304 ? 14.106 9.538 -4.316 1.00 90.75 304 SER A C 1
ATOM 2467 O O . SER A 1 304 ? 13.585 10.623 -4.567 1.00 90.75 304 SER A O 1
ATOM 2469 N N . LEU A 1 305 ? 13.385 8.435 -4.079 1.00 97.31 305 LEU A N 1
ATOM 2470 C CA . LEU A 1 305 ? 11.932 8.434 -4.001 1.00 97.31 305 LEU A CA 1
ATOM 2471 C C . LEU A 1 305 ? 11.454 9.120 -2.718 1.00 97.31 305 LEU A C 1
ATOM 2473 O O . LEU A 1 305 ? 10.502 9.886 -2.789 1.00 97.31 305 LEU A O 1
ATOM 2477 N N . SER A 1 306 ? 12.132 8.908 -1.584 1.00 92.50 306 SER A N 1
ATOM 2478 C CA . SER A 1 306 ? 11.870 9.633 -0.333 1.00 92.50 306 SER A CA 1
ATOM 2479 C C . SER A 1 306 ? 11.953 11.143 -0.544 1.00 92.50 306 SER A C 1
ATOM 2481 O O . SER A 1 306 ? 10.991 11.859 -0.263 1.00 92.50 306 SER A O 1
ATOM 2483 N N . GLU A 1 307 ? 13.045 11.624 -1.148 1.00 85.31 307 GLU A N 1
ATOM 2484 C CA . GLU A 1 307 ? 13.216 13.047 -1.468 1.00 85.31 307 GLU A CA 1
ATOM 2485 C C . GLU A 1 307 ? 12.118 13.559 -2.403 1.00 85.31 307 GLU A C 1
ATOM 2487 O O . GLU A 1 307 ? 11.523 14.615 -2.176 1.00 85.31 307 GLU A O 1
ATOM 2492 N N . TRP A 1 308 ? 11.768 12.774 -3.424 1.00 96.12 308 TRP A N 1
ATOM 2493 C CA . TRP A 1 308 ? 10.660 13.115 -4.306 1.00 96.12 308 TRP A CA 1
ATOM 2494 C C . TRP A 1 308 ? 9.318 13.185 -3.563 1.00 96.12 308 TRP A C 1
ATOM 2496 O O . TRP A 1 308 ? 8.549 14.122 -3.772 1.00 96.12 308 TRP A O 1
ATOM 2506 N N . MET A 1 309 ? 9.031 12.250 -2.658 1.00 94.25 309 MET A N 1
ATOM 2507 C CA . MET A 1 309 ? 7.791 12.227 -1.880 1.00 94.25 309 MET A CA 1
ATOM 2508 C C . MET A 1 309 ? 7.688 13.392 -0.891 1.00 94.25 309 MET A C 1
ATOM 2510 O O . MET A 1 309 ? 6.577 13.893 -0.690 1.00 94.25 309 MET A O 1
ATOM 2514 N N . LYS A 1 310 ? 8.806 13.849 -0.303 1.00 83.69 310 LYS A N 1
ATOM 2515 C CA . LYS A 1 310 ? 8.854 15.050 0.557 1.00 83.69 310 LYS A CA 1
ATOM 2516 C C . LYS A 1 310 ? 8.413 16.298 -0.210 1.00 83.69 310 LYS A C 1
ATOM 2518 O O . LYS A 1 310 ? 7.623 17.086 0.297 1.00 83.69 310 LYS A O 1
ATOM 2523 N N . MET A 1 311 ? 8.858 16.435 -1.460 1.00 89.00 311 MET A N 1
ATOM 2524 C CA . MET A 1 311 ? 8.491 17.562 -2.327 1.00 89.00 311 MET A CA 1
ATOM 2525 C C . MET A 1 311 ? 7.070 17.463 -2.903 1.00 89.00 311 MET A C 1
ATOM 2527 O O . MET A 1 311 ? 6.526 18.459 -3.374 1.00 89.00 311 MET A O 1
ATOM 2531 N N . ASN A 1 312 ? 6.459 16.275 -2.886 1.00 88.75 312 ASN A N 1
ATOM 2532 C CA . ASN A 1 312 ? 5.182 16.009 -3.548 1.00 88.75 312 ASN A CA 1
ATOM 2533 C C . ASN A 1 312 ? 4.182 15.363 -2.575 1.00 88.75 312 ASN A C 1
ATOM 2535 O O . ASN A 1 312 ? 3.865 14.184 -2.731 1.00 88.75 312 ASN A O 1
ATOM 2539 N N . PRO A 1 313 ? 3.659 16.100 -1.573 1.00 84.94 313 PRO A N 1
ATOM 2540 C CA . PRO A 1 313 ? 2.865 15.537 -0.472 1.00 84.94 313 PRO A CA 1
ATOM 2541 C C . PRO A 1 313 ? 1.543 14.880 -0.898 1.00 84.94 313 PRO A C 1
ATOM 2543 O O . PRO A 1 313 ? 1.022 14.037 -0.177 1.00 84.94 313 PRO A O 1
ATOM 2546 N N . SER A 1 314 ? 1.019 15.219 -2.081 1.00 86.69 314 SER A N 1
ATOM 2547 C CA . SER A 1 314 ? -0.207 14.620 -2.636 1.00 86.69 314 SER A CA 1
ATOM 2548 C C . SER A 1 314 ? 0.003 13.254 -3.299 1.00 86.69 314 SER A C 1
ATOM 2550 O O . SER A 1 314 ? -0.973 12.572 -3.608 1.00 86.69 314 SER A O 1
ATOM 2552 N N . ALA A 1 315 ? 1.253 12.855 -3.549 1.00 93.38 315 ALA A N 1
ATOM 2553 C CA . ALA A 1 315 ? 1.550 11.590 -4.204 1.00 93.38 315 ALA A CA 1
ATOM 2554 C C . ALA A 1 315 ? 1.483 10.419 -3.215 1.00 93.38 315 ALA A C 1
ATOM 2556 O O . ALA A 1 315 ? 2.016 10.498 -2.104 1.00 93.38 315 ALA A O 1
ATOM 2557 N N . ILE A 1 316 ? 0.879 9.323 -3.660 1.00 98.25 316 ILE A N 1
ATOM 2558 C CA . ILE A 1 316 ? 0.793 8.044 -2.958 1.00 98.25 316 ILE A CA 1
ATOM 2559 C C . ILE A 1 316 ? 1.470 6.986 -3.824 1.00 98.25 316 ILE A C 1
ATOM 2561 O O . ILE A 1 316 ? 1.210 6.897 -5.029 1.00 98.25 316 ILE A O 1
ATOM 2565 N N . ILE A 1 317 ? 2.343 6.191 -3.211 1.00 98.75 317 ILE A N 1
ATOM 2566 C CA . ILE A 1 317 ? 3.072 5.129 -3.904 1.00 98.75 317 ILE A CA 1
ATOM 2567 C C . ILE A 1 317 ? 2.404 3.789 -3.624 1.00 98.75 317 ILE A C 1
ATOM 2569 O O . ILE A 1 317 ? 2.174 3.425 -2.476 1.00 98.75 317 ILE A O 1
ATOM 2573 N N . ILE A 1 318 ? 2.121 3.040 -4.682 1.00 98.88 318 ILE A N 1
ATOM 2574 C CA . ILE A 1 318 ? 1.739 1.634 -4.617 1.00 98.88 318 ILE A CA 1
ATOM 2575 C C . ILE A 1 318 ? 2.999 0.813 -4.885 1.00 98.88 318 ILE A C 1
ATOM 2577 O O . ILE A 1 318 ? 3.694 1.062 -5.869 1.00 98.88 318 ILE A O 1
ATOM 2581 N N . THR A 1 319 ? 3.323 -0.145 -4.024 1.00 98.00 319 THR A N 1
ATOM 2582 C CA . THR A 1 319 ? 4.591 -0.879 -4.148 1.00 98.00 319 THR A CA 1
ATOM 2583 C C . THR A 1 319 ? 4.394 -2.184 -4.897 1.00 98.00 319 THR A C 1
ATOM 2585 O O . THR A 1 319 ? 3.556 -2.989 -4.510 1.00 98.00 319 THR A O 1
ATOM 2588 N N . ASP A 1 320 ? 5.200 -2.436 -5.925 1.00 97.50 320 ASP A N 1
ATOM 2589 C CA . ASP A 1 320 ? 5.367 -3.769 -6.499 1.00 97.50 320 ASP A CA 1
ATOM 2590 C C . ASP A 1 320 ? 6.740 -4.312 -6.066 1.00 97.50 320 ASP A C 1
ATOM 2592 O O . ASP A 1 320 ? 7.778 -4.018 -6.659 1.00 97.50 320 ASP A O 1
ATOM 2596 N N . VAL A 1 321 ? 6.749 -5.104 -4.986 1.00 97.00 321 VAL A N 1
ATOM 2597 C CA . VAL A 1 321 ? 7.956 -5.799 -4.505 1.00 97.00 321 VAL A CA 1
ATOM 2598 C C . VAL A 1 321 ? 7.747 -7.309 -4.542 1.00 97.00 321 VAL A C 1
ATOM 2600 O O . VAL A 1 321 ? 7.001 -7.866 -3.736 1.00 97.00 321 VAL A O 1
ATOM 2603 N N . LYS A 1 322 ? 8.430 -7.979 -5.475 1.00 93.12 322 LYS A N 1
ATOM 2604 C CA . LYS A 1 322 ? 8.251 -9.410 -5.785 1.00 93.12 322 LYS A CA 1
ATOM 2605 C C . LYS A 1 322 ? 9.043 -10.361 -4.879 1.00 93.12 322 LYS A C 1
ATOM 2607 O O . LYS A 1 322 ? 8.647 -11.517 -4.737 1.00 93.12 322 LYS A O 1
ATOM 2612 N N . GLU A 1 323 ? 10.165 -9.903 -4.331 1.00 93.19 323 GLU A N 1
ATOM 2613 C CA . GLU A 1 323 ? 11.096 -10.666 -3.485 1.00 93.19 323 GLU A CA 1
ATOM 2614 C C . GLU A 1 323 ? 11.209 -9.977 -2.121 1.00 93.19 323 GLU A C 1
ATOM 2616 O O . GLU A 1 323 ? 11.298 -8.753 -2.078 1.00 93.19 323 GLU A O 1
ATOM 2621 N N . ASN A 1 324 ? 11.206 -10.741 -1.020 1.00 94.75 324 ASN A N 1
ATOM 2622 C CA . ASN A 1 324 ? 11.340 -10.222 0.352 1.00 94.75 324 ASN A CA 1
ATOM 2623 C C . ASN A 1 324 ? 10.421 -9.018 0.652 1.00 94.75 324 ASN A C 1
ATOM 2625 O O . ASN A 1 324 ? 10.841 -8.024 1.235 1.00 94.75 324 ASN A O 1
ATOM 2629 N N . ASN A 1 325 ? 9.151 -9.113 0.239 1.00 96.88 325 ASN A N 1
ATOM 2630 C CA . ASN A 1 325 ? 8.182 -8.012 0.275 1.00 96.88 325 ASN A CA 1
ATOM 2631 C C . ASN A 1 325 ? 8.056 -7.351 1.662 1.00 96.88 325 ASN A C 1
ATOM 2633 O O . ASN A 1 325 ? 8.192 -6.139 1.758 1.00 96.88 325 ASN A O 1
ATOM 2637 N N . ILE A 1 326 ? 7.877 -8.134 2.732 1.00 96.56 326 ILE A N 1
ATOM 2638 C CA . ILE A 1 326 ? 7.763 -7.609 4.107 1.00 96.56 326 ILE A CA 1
ATOM 2639 C C . ILE A 1 326 ? 9.026 -6.841 4.522 1.00 96.56 326 ILE A C 1
ATOM 2641 O O . ILE A 1 326 ? 8.921 -5.784 5.134 1.00 96.56 326 ILE A O 1
ATOM 2645 N N . GLU A 1 327 ? 10.208 -7.338 4.159 1.00 97.81 327 GLU A N 1
ATOM 2646 C CA . GLU A 1 327 ? 11.472 -6.670 4.483 1.00 97.81 327 GLU A CA 1
ATOM 2647 C C . GLU A 1 327 ? 11.609 -5.343 3.735 1.00 97.81 327 GLU A C 1
ATOM 2649 O O . GLU A 1 327 ? 11.952 -4.320 4.319 1.00 97.81 327 GLU A O 1
ATOM 2654 N N . ALA A 1 328 ? 11.238 -5.319 2.453 1.00 98.12 328 ALA A N 1
ATOM 2655 C CA . ALA A 1 328 ? 11.215 -4.077 1.694 1.00 98.12 328 ALA A CA 1
ATOM 2656 C C . ALA A 1 328 ? 10.246 -3.053 2.300 1.00 98.12 328 ALA A C 1
ATOM 2658 O O . ALA A 1 328 ? 10.560 -1.867 2.338 1.00 98.12 328 ALA A O 1
ATOM 2659 N N . LEU A 1 329 ? 9.088 -3.499 2.796 1.00 98.12 329 LEU A N 1
ATOM 2660 C CA . LEU A 1 329 ? 8.123 -2.624 3.461 1.00 98.12 329 LEU A CA 1
ATOM 2661 C C . LEU A 1 329 ? 8.663 -2.053 4.777 1.00 98.12 329 LEU A C 1
ATOM 2663 O O . LEU A 1 329 ? 8.425 -0.879 5.043 1.00 98.12 329 LEU A O 1
ATOM 2667 N N . LYS A 1 330 ? 9.425 -2.826 5.561 1.00 96.81 330 LYS A N 1
ATOM 2668 C CA . LYS A 1 330 ? 10.116 -2.316 6.760 1.00 96.81 330 LYS A CA 1
ATOM 2669 C C . LYS A 1 330 ? 11.129 -1.229 6.407 1.00 96.81 330 LYS A C 1
ATOM 2671 O O . LYS A 1 330 ? 11.050 -0.132 6.947 1.00 96.81 330 LYS A O 1
ATOM 2676 N N . ILE A 1 331 ? 11.974 -1.476 5.405 1.00 93.50 331 ILE A N 1
ATOM 2677 C CA . ILE A 1 331 ? 12.920 -0.472 4.888 1.00 93.50 331 ILE A CA 1
ATOM 2678 C C . ILE A 1 331 ? 12.179 0.791 4.416 1.00 93.50 331 ILE A C 1
ATOM 2680 O O . ILE A 1 331 ? 12.634 1.915 4.622 1.00 93.50 331 ILE A O 1
ATOM 2684 N N . MET A 1 332 ? 11.019 0.639 3.772 1.00 94.56 332 MET A N 1
ATOM 2685 C CA . MET A 1 332 ? 10.211 1.781 3.337 1.00 94.56 332 MET A CA 1
ATOM 2686 C C . MET A 1 332 ? 9.593 2.558 4.502 1.00 94.56 332 MET A C 1
ATOM 2688 O O . MET A 1 332 ? 9.482 3.775 4.384 1.00 94.56 332 MET A O 1
ATOM 2692 N N . LEU A 1 333 ? 9.210 1.899 5.600 1.00 91.31 333 LEU A N 1
ATOM 2693 C CA . LEU A 1 333 ? 8.728 2.577 6.810 1.00 91.31 333 LEU A CA 1
ATOM 2694 C C . LEU A 1 333 ? 9.805 3.465 7.435 1.00 91.31 333 LEU A C 1
ATOM 2696 O O . LEU A 1 333 ? 9.478 4.528 7.951 1.00 91.31 333 LEU A O 1
ATOM 2700 N N . GLU A 1 334 ? 11.068 3.055 7.344 1.00 88.25 334 GLU A N 1
ATOM 2701 C CA . GLU A 1 334 ? 12.209 3.828 7.840 1.00 88.25 334 GLU A CA 1
ATOM 2702 C C . GLU A 1 334 ? 12.580 4.993 6.908 1.00 88.25 334 GLU A C 1
ATOM 2704 O O . GLU A 1 334 ? 12.911 6.084 7.366 1.00 88.25 334 GLU A O 1
ATOM 2709 N N . ILE A 1 335 ? 12.540 4.777 5.587 1.00 83.88 335 ILE A N 1
ATOM 2710 C CA . ILE A 1 335 ? 13.107 5.725 4.612 1.00 83.88 335 ILE A CA 1
ATOM 2711 C C . ILE A 1 335 ? 12.065 6.694 4.038 1.00 83.88 335 ILE A C 1
ATOM 2713 O O . ILE A 1 335 ? 12.409 7.835 3.709 1.00 83.88 335 ILE A O 1
ATOM 2717 N N . LEU A 1 336 ? 10.817 6.263 3.831 1.00 87.25 336 LEU A N 1
ATOM 2718 C CA . LEU A 1 336 ? 9.810 7.047 3.107 1.00 87.25 336 LEU A CA 1
ATOM 2719 C C . LEU A 1 336 ? 8.958 7.902 4.065 1.00 87.25 336 LEU A C 1
ATOM 2721 O O . LEU A 1 336 ? 8.496 7.413 5.096 1.00 87.25 336 LEU A O 1
ATOM 2725 N N . PRO A 1 337 ? 8.685 9.176 3.727 1.00 79.81 337 PRO A N 1
ATOM 2726 C CA . PRO A 1 337 ? 7.953 10.077 4.613 1.00 79.81 337 PRO A CA 1
ATOM 2727 C C . PRO A 1 337 ? 6.481 9.664 4.738 1.00 79.81 337 PRO A C 1
ATOM 2729 O O . PRO A 1 337 ? 5.793 9.487 3.728 1.00 79.81 337 PRO A O 1
ATOM 2732 N N . ASN A 1 338 ? 5.983 9.584 5.976 1.00 88.75 338 ASN A N 1
ATOM 2733 C CA . ASN A 1 338 ? 4.602 9.202 6.302 1.00 88.75 338 ASN A CA 1
ATOM 2734 C C . ASN A 1 338 ? 4.190 7.871 5.650 1.00 88.75 338 ASN A C 1
ATOM 2736 O O . ASN A 1 338 ? 3.091 7.735 5.109 1.00 88.75 338 ASN A O 1
ATOM 2740 N N . ALA A 1 339 ? 5.095 6.888 5.661 1.00 89.69 339 ALA A N 1
ATOM 2741 C CA . ALA A 1 339 ? 4.941 5.655 4.900 1.00 89.69 339 ALA A CA 1
ATOM 2742 C C . ALA A 1 339 ? 3.645 4.883 5.212 1.00 89.69 339 ALA A C 1
ATOM 2744 O O . ALA A 1 339 ? 3.011 4.381 4.289 1.00 89.69 339 ALA A O 1
ATOM 2745 N N . LYS A 1 340 ? 3.195 4.863 6.474 1.00 88.81 340 LYS A N 1
ATOM 2746 C CA . LYS A 1 340 ? 1.944 4.201 6.895 1.00 88.81 340 LYS A CA 1
ATOM 2747 C C . LYS A 1 340 ? 0.703 4.677 6.123 1.00 88.81 340 LYS A C 1
ATOM 2749 O O . LYS A 1 340 ? -0.196 3.880 5.871 1.00 88.81 340 LYS A O 1
ATOM 2754 N N . THR A 1 341 ? 0.673 5.948 5.713 1.00 91.00 341 THR A N 1
ATOM 2755 C CA . THR A 1 341 ? -0.493 6.585 5.071 1.00 91.00 341 THR A CA 1
ATOM 2756 C C . THR A 1 341 ? -0.271 6.877 3.584 1.00 91.00 341 THR A C 1
ATOM 2758 O O . THR A 1 341 ? -1.220 6.964 2.802 1.00 91.00 341 THR A O 1
ATOM 2761 N N . ARG A 1 342 ? 0.995 7.020 3.166 1.00 93.94 342 ARG A N 1
ATOM 2762 C CA . ARG A 1 342 ? 1.386 7.404 1.798 1.00 93.94 342 ARG A CA 1
ATOM 2763 C C . ARG A 1 342 ? 1.925 6.262 0.946 1.00 93.94 342 ARG A C 1
ATOM 2765 O O . ARG A 1 342 ? 2.183 6.473 -0.243 1.00 93.94 342 ARG A O 1
ATOM 2772 N N . ILE A 1 343 ? 2.077 5.076 1.526 1.00 98.19 343 ILE A N 1
ATOM 2773 C CA . ILE A 1 343 ? 2.417 3.844 0.821 1.00 98.19 343 ILE A CA 1
ATOM 2774 C C . ILE A 1 343 ? 1.232 2.889 0.895 1.00 98.19 343 ILE A C 1
ATOM 2776 O O . ILE A 1 343 ? 0.659 2.674 1.958 1.00 98.19 343 ILE A O 1
ATOM 2780 N N . ILE A 1 344 ? 0.888 2.302 -0.246 1.00 98.62 344 ILE A N 1
ATOM 2781 C CA . ILE A 1 344 ? -0.105 1.241 -0.368 1.00 98.62 344 ILE A CA 1
ATOM 2782 C C . ILE A 1 344 ? 0.637 -0.032 -0.789 1.00 98.62 344 ILE A C 1
ATOM 2784 O O . ILE A 1 344 ? 0.971 -0.187 -1.971 1.00 98.62 344 ILE A O 1
ATOM 2788 N N . PRO A 1 345 ? 0.931 -0.949 0.145 1.00 98.44 345 PRO A N 1
ATOM 2789 C CA . PRO A 1 345 ? 1.605 -2.192 -0.184 1.00 98.44 345 PRO A CA 1
ATOM 2790 C C . PRO A 1 345 ? 0.790 -3.053 -1.145 1.00 98.44 345 PRO A C 1
ATOM 2792 O O . PRO A 1 345 ? -0.417 -3.232 -0.938 1.00 98.44 345 PRO A O 1
ATOM 2795 N N . GLN A 1 346 ? 1.444 -3.652 -2.147 1.00 98.31 346 GLN A N 1
ATOM 2796 C CA . GLN A 1 346 ? 0.850 -4.810 -2.810 1.00 98.31 346 GLN A CA 1
ATOM 2797 C C . GLN A 1 346 ? 1.123 -6.094 -2.035 1.00 98.31 346 GLN A C 1
ATOM 2799 O O . GLN A 1 346 ? 2.269 -6.499 -1.827 1.00 98.31 346 GLN A O 1
ATOM 2804 N N . VAL A 1 347 ? 0.038 -6.765 -1.672 1.00 97.50 347 VAL A N 1
ATOM 2805 C CA . VAL A 1 347 ? 0.041 -8.094 -1.069 1.00 97.50 347 VAL A CA 1
ATOM 2806 C C . VAL A 1 347 ? -0.029 -9.118 -2.195 1.00 97.50 347 VAL A C 1
ATOM 2808 O O . VAL A 1 347 ? -0.848 -8.979 -3.096 1.00 97.50 347 VAL A O 1
ATOM 2811 N N . TYR A 1 348 ? 0.822 -10.141 -2.170 1.00 95.56 348 TYR A N 1
ATOM 2812 C CA . TYR A 1 348 ? 0.875 -11.181 -3.211 1.00 95.56 348 TYR A CA 1
ATOM 2813 C C . TYR A 1 348 ? 0.120 -12.455 -2.840 1.00 95.56 348 TYR A C 1
ATOM 2815 O O . TYR A 1 348 ? -0.536 -13.070 -3.679 1.00 95.56 348 TYR A O 1
ATOM 2823 N N . ASN A 1 349 ? 0.230 -12.835 -1.571 1.00 94.50 349 ASN A N 1
ATOM 2824 C CA . ASN A 1 349 ? -0.403 -14.007 -0.992 1.00 94.50 349 ASN A CA 1
ATOM 2825 C C . ASN A 1 349 ? -1.298 -13.522 0.151 1.00 94.50 349 ASN A C 1
ATOM 2827 O O . ASN A 1 349 ? -0.803 -12.760 0.990 1.00 94.50 349 ASN A O 1
ATOM 2831 N N . PRO A 1 350 ? -2.584 -13.898 0.173 1.00 93.94 350 PRO A N 1
ATOM 2832 C CA . PRO A 1 350 ? -3.544 -13.388 1.150 1.00 93.94 350 PRO A CA 1
ATOM 2833 C C . PRO A 1 350 ? -3.152 -13.715 2.601 1.00 93.94 350 PRO A C 1
ATOM 2835 O O . PRO A 1 350 ? -3.423 -12.931 3.502 1.00 93.94 350 PRO A O 1
ATOM 2838 N N . GLU A 1 351 ? -2.394 -14.785 2.831 1.00 93.81 351 GLU A N 1
ATOM 2839 C CA . GLU A 1 351 ? -1.866 -15.175 4.144 1.00 93.81 351 GLU A CA 1
ATOM 2840 C C . GLU A 1 351 ? -0.873 -14.151 4.728 1.00 93.81 351 GLU A C 1
ATOM 2842 O O . GLU A 1 351 ? -0.606 -14.140 5.930 1.00 93.81 351 GLU A O 1
ATOM 2847 N N . ASN A 1 352 ? -0.295 -13.286 3.889 1.00 92.69 352 ASN A N 1
ATOM 2848 C CA . ASN A 1 352 ? 0.591 -12.210 4.332 1.00 92.69 352 ASN A CA 1
ATOM 2849 C C . ASN A 1 352 ? -0.161 -10.905 4.632 1.00 92.69 352 ASN A C 1
ATOM 2851 O O . ASN A 1 352 ? 0.476 -9.954 5.080 1.00 92.69 352 ASN A O 1
ATOM 2855 N N . PHE A 1 353 ? -1.475 -10.841 4.395 1.00 93.06 353 PHE A N 1
ATOM 2856 C CA . PHE A 1 353 ? -2.255 -9.614 4.547 1.00 93.06 353 PHE A CA 1
ATOM 2857 C C . PHE A 1 353 ? -2.210 -9.094 5.990 1.00 93.06 353 PHE A C 1
ATOM 2859 O O . PHE A 1 353 ? -1.771 -7.969 6.214 1.00 93.06 353 PHE A O 1
ATOM 2866 N N . GLU A 1 354 ? -2.522 -9.939 6.979 1.00 89.12 354 GLU A N 1
ATOM 2867 C CA . GLU A 1 354 ? -2.478 -9.550 8.400 1.00 89.12 354 GLU A CA 1
ATOM 2868 C C . GLU A 1 354 ? -1.058 -9.212 8.880 1.00 89.12 354 GLU A C 1
ATOM 2870 O O . GLU A 1 354 ? -0.870 -8.306 9.688 1.00 89.12 354 GLU A O 1
ATOM 2875 N N . LYS A 1 355 ? -0.026 -9.867 8.331 1.00 92.12 355 LYS A N 1
ATOM 2876 C CA . LYS A 1 355 ? 1.374 -9.532 8.651 1.00 92.12 355 LYS A CA 1
ATOM 2877 C C . LYS A 1 355 ? 1.748 -8.137 8.161 1.00 92.12 355 LYS A C 1
ATOM 2879 O O . LYS A 1 355 ? 2.432 -7.408 8.868 1.00 92.12 355 LYS A O 1
ATOM 2884 N N . ILE A 1 356 ? 1.319 -7.774 6.951 1.00 93.94 356 ILE A N 1
ATOM 2885 C CA . ILE A 1 356 ? 1.581 -6.453 6.369 1.00 93.94 356 ILE A CA 1
ATOM 2886 C C . ILE A 1 356 ? 0.746 -5.386 7.080 1.00 93.94 356 ILE A C 1
ATOM 2888 O O . ILE A 1 356 ? 1.272 -4.325 7.407 1.00 93.94 356 ILE A O 1
ATOM 2892 N N . LYS A 1 357 ? -0.514 -5.687 7.400 1.00 88.44 357 LYS A N 1
ATOM 2893 C CA . LYS A 1 357 ? -1.363 -4.853 8.256 1.00 88.44 357 LYS A CA 1
ATOM 2894 C C . LYS A 1 357 ? -0.712 -4.569 9.608 1.00 88.44 357 LYS A C 1
ATOM 2896 O O . LYS A 1 357 ? -0.703 -3.420 10.031 1.00 88.44 357 LYS A O 1
ATOM 2901 N N . GLY A 1 358 ? -0.111 -5.576 10.246 1.00 91.06 358 GLY A N 1
ATOM 2902 C CA . GLY A 1 358 ? 0.606 -5.432 11.518 1.00 91.06 358 GLY A CA 1
ATOM 2903 C C . GLY A 1 358 ? 1.797 -4.464 11.472 1.00 91.06 358 GLY A C 1
ATOM 2904 O O . GLY A 1 358 ? 2.246 -4.008 12.517 1.00 91.06 358 GLY A O 1
ATOM 2905 N N . LEU A 1 359 ? 2.284 -4.090 10.281 1.00 86.94 359 LEU A N 1
ATOM 2906 C CA . LEU A 1 359 ? 3.286 -3.029 10.117 1.00 86.94 359 LEU A CA 1
ATOM 2907 C C . LEU A 1 359 ? 2.682 -1.609 10.203 1.00 86.94 359 LEU A C 1
ATOM 2909 O O . LEU A 1 359 ? 3.414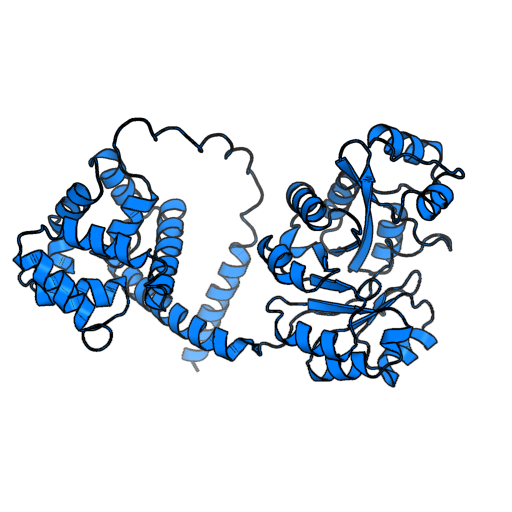 -0.621 10.279 1.00 86.94 359 LEU A O 1
ATOM 2913 N N . GLY A 1 360 ? 1.350 -1.494 10.198 1.00 89.19 360 GLY A N 1
ATOM 2914 C CA . GLY A 1 360 ? 0.608 -0.249 10.394 1.00 89.19 360 GLY A CA 1
ATOM 2915 C C . GLY A 1 360 ? 0.237 0.508 9.117 1.00 89.19 360 GLY A C 1
ATOM 2916 O O . GLY A 1 360 ? -0.033 1.703 9.202 1.00 89.19 360 GLY A O 1
ATOM 2917 N N . PHE A 1 361 ? 0.239 -0.130 7.941 1.00 91.50 361 PHE A N 1
ATOM 2918 C CA . PHE A 1 361 ? -0.239 0.510 6.707 1.00 91.50 361 PHE A CA 1
ATOM 2919 C C . PHE A 1 361 ? -1.765 0.663 6.713 1.00 91.50 361 PHE A C 1
ATOM 2921 O O . PHE A 1 361 ? -2.491 -0.305 6.934 1.00 91.50 361 PHE A O 1
ATOM 2928 N N . GLU A 1 362 ? -2.258 1.863 6.405 1.00 90.00 362 GLU A N 1
ATOM 2929 C CA . GLU A 1 362 ? -3.696 2.175 6.433 1.00 90.00 362 GLU A CA 1
ATOM 2930 C C . GLU A 1 362 ? -4.479 1.565 5.266 1.00 90.00 362 GLU A C 1
ATOM 2932 O O . GLU A 1 362 ? -5.697 1.399 5.341 1.00 90.00 362 GLU A O 1
ATOM 2937 N N . LYS A 1 363 ? -3.794 1.291 4.151 1.00 95.19 363 LYS A N 1
ATOM 2938 C CA . LYS A 1 363 ? -4.397 0.809 2.907 1.00 95.19 363 LYS A CA 1
ATOM 2939 C C . LYS A 1 363 ? -3.510 -0.230 2.256 1.00 95.19 363 LYS A C 1
ATOM 2941 O O . LYS A 1 363 ? -2.293 -0.077 2.229 1.00 95.19 363 LYS A O 1
ATOM 2946 N N . MET A 1 364 ? -4.123 -1.234 1.640 1.00 97.44 364 MET A N 1
ATOM 2947 C CA . MET A 1 364 ? -3.409 -2.278 0.902 1.00 97.44 364 MET A CA 1
ATOM 2948 C C . MET A 1 364 ? -4.060 -2.568 -0.449 1.00 97.44 364 MET A C 1
ATOM 2950 O O . MET A 1 364 ? -5.237 -2.296 -0.673 1.00 97.44 364 MET A O 1
ATOM 2954 N N . ILE A 1 365 ? -3.296 -3.146 -1.373 1.00 98.56 365 ILE A N 1
ATOM 2955 C CA . ILE A 1 365 ? -3.838 -3.700 -2.615 1.00 98.56 365 ILE A CA 1
ATOM 2956 C C . ILE A 1 365 ? -3.461 -5.173 -2.701 1.00 98.56 365 ILE A C 1
ATOM 2958 O O . ILE A 1 365 ? -2.284 -5.514 -2.748 1.00 98.56 365 ILE A O 1
ATOM 2962 N N . TRP A 1 366 ? -4.439 -6.069 -2.793 1.00 98.38 366 TRP A N 1
ATOM 2963 C CA . TRP A 1 366 ? -4.152 -7.463 -3.112 1.00 98.38 366 TRP A CA 1
ATOM 2964 C C . TRP A 1 366 ? -3.947 -7.617 -4.623 1.00 98.38 366 TRP A C 1
ATOM 2966 O O . TRP A 1 366 ? -4.851 -7.345 -5.418 1.00 98.38 366 TRP A O 1
ATOM 2976 N N . THR A 1 367 ? -2.745 -8.026 -5.037 1.00 98.06 367 THR A N 1
ATOM 2977 C CA . THR A 1 367 ? -2.392 -8.222 -6.446 1.00 98.06 367 THR A CA 1
ATOM 2978 C C . THR A 1 367 ? -2.519 -9.683 -6.871 1.00 98.06 367 THR A C 1
ATOM 2980 O O . THR A 1 367 ? -1.876 -10.579 -6.329 1.00 98.06 367 THR A O 1
ATOM 2983 N N . LEU A 1 368 ? -3.363 -9.942 -7.875 1.00 98.38 368 LEU A N 1
ATOM 2984 C CA . LEU A 1 368 ? -3.744 -11.302 -8.272 1.00 98.38 368 LEU A CA 1
ATOM 2985 C C . LEU A 1 368 ? -2.908 -11.892 -9.413 1.00 98.38 368 LEU A C 1
ATOM 2987 O O . LEU A 1 368 ? -3.142 -13.036 -9.802 1.00 98.38 368 LEU A O 1
ATOM 2991 N N . TYR A 1 369 ? -1.955 -11.157 -9.995 1.00 95.44 369 TYR A N 1
ATOM 2992 C CA . TYR A 1 369 ? -1.255 -11.640 -11.197 1.00 95.44 369 TYR A CA 1
ATOM 2993 C C . TYR A 1 369 ? -0.301 -12.818 -10.928 1.00 95.44 369 TYR A C 1
ATOM 2995 O O . TYR A 1 369 ? -0.001 -13.573 -11.852 1.00 95.44 369 TYR A O 1
ATOM 3003 N N . ARG A 1 370 ? 0.156 -13.005 -9.678 1.00 94.25 370 ARG A N 1
ATOM 3004 C CA . ARG A 1 370 ? 0.920 -14.199 -9.247 1.00 94.25 370 ARG A CA 1
ATOM 3005 C C . ARG A 1 370 ? 0.109 -15.157 -8.378 1.00 94.25 370 ARG A C 1
ATOM 3007 O O . ARG A 1 370 ? 0.584 -16.260 -8.113 1.00 94.25 370 ARG A O 1
ATOM 3014 N N . TYR A 1 371 ? -1.091 -14.761 -7.955 1.00 96.81 371 TYR A N 1
ATOM 3015 C CA . TYR A 1 371 ? -1.959 -15.607 -7.150 1.00 96.81 371 TYR A CA 1
ATOM 3016 C C . TYR A 1 371 ? -2.600 -16.687 -8.026 1.00 96.81 371 TYR A C 1
ATOM 3018 O O . TYR A 1 371 ? -3.231 -16.397 -9.048 1.00 96.81 371 TYR A O 1
ATOM 3026 N N . ARG A 1 372 ? -2.412 -17.949 -7.632 1.00 94.75 372 ARG A N 1
ATOM 3027 C CA . ARG A 1 372 ? -2.840 -19.121 -8.412 1.00 94.75 372 ARG A CA 1
ATOM 3028 C C . ARG A 1 372 ? -4.230 -19.639 -8.043 1.00 94.75 372 ARG A C 1
ATOM 3030 O O . ARG A 1 372 ? -4.771 -20.417 -8.820 1.00 94.75 372 ARG A O 1
ATOM 3037 N N . GLY A 1 373 ? -4.798 -19.206 -6.916 1.00 96.44 373 GLY A N 1
ATOM 3038 C CA . GLY A 1 373 ? -6.133 -19.626 -6.485 1.00 96.44 373 GLY A CA 1
ATOM 3039 C C . GLY A 1 373 ? -7.242 -19.168 -7.436 1.00 96.44 373 GLY A C 1
ATOM 3040 O O . GLY A 1 373 ? -7.087 -18.230 -8.226 1.00 96.44 373 GLY A O 1
ATOM 3041 N N . SER A 1 374 ? -8.372 -19.852 -7.375 1.00 97.75 374 SER A N 1
ATOM 3042 C CA . SER A 1 374 ? -9.596 -19.571 -8.120 1.00 97.75 374 SER A CA 1
ATOM 3043 C C . SER A 1 374 ? -10.212 -18.216 -7.751 1.00 97.75 374 SER A C 1
ATOM 3045 O O . SER A 1 374 ? -9.825 -17.564 -6.783 1.00 97.75 374 SER A O 1
ATOM 3047 N N . ASN A 1 375 ? -11.178 -17.756 -8.548 1.00 97.69 375 ASN A N 1
ATOM 3048 C CA . ASN A 1 375 ? -11.924 -16.541 -8.217 1.00 97.69 375 ASN A CA 1
ATOM 3049 C C . ASN A 1 375 ? -12.822 -16.729 -6.984 1.00 97.69 375 ASN A C 1
ATOM 3051 O O . ASN A 1 375 ? -13.031 -15.762 -6.262 1.00 97.69 375 ASN A O 1
ATOM 3055 N N . ASP A 1 376 ? -13.305 -17.945 -6.720 1.00 96.81 376 ASP A N 1
ATOM 3056 C CA . ASP A 1 376 ? -14.102 -18.237 -5.524 1.00 96.81 376 ASP A CA 1
ATOM 3057 C C . ASP A 1 376 ? -13.236 -18.160 -4.262 1.00 96.81 376 ASP A C 1
ATOM 3059 O O . ASP A 1 376 ? -13.634 -17.552 -3.274 1.00 96.81 376 ASP A O 1
ATOM 3063 N N . GLU A 1 377 ? -11.999 -18.663 -4.320 1.00 97.50 377 GLU A N 1
ATOM 3064 C CA . GLU A 1 377 ? -11.029 -18.473 -3.234 1.00 97.50 377 GLU A CA 1
ATOM 3065 C C . GLU A 1 377 ? -10.715 -16.991 -3.006 1.00 97.50 377 GLU A C 1
ATOM 3067 O O . GLU A 1 377 ? -10.645 -16.560 -1.859 1.00 97.50 377 GLU A O 1
ATOM 3072 N N . VAL A 1 378 ? -10.588 -16.187 -4.071 1.00 97.81 378 VAL A N 1
ATOM 3073 C CA . VAL A 1 378 ? -10.447 -14.726 -3.932 1.00 97.81 378 VAL A CA 1
ATOM 3074 C C . VAL A 1 378 ? -11.636 -14.140 -3.175 1.00 97.81 378 VAL A C 1
ATOM 3076 O O . VAL A 1 378 ? -11.425 -13.363 -2.249 1.00 97.81 378 VAL A O 1
ATOM 3079 N N . LEU A 1 379 ? -12.864 -14.516 -3.540 1.00 95.69 379 LEU A N 1
ATOM 3080 C CA . LEU A 1 379 ? -14.071 -14.025 -2.876 1.00 95.69 379 LEU A CA 1
ATOM 3081 C C . LEU A 1 379 ? -14.156 -14.459 -1.410 1.00 95.69 379 LEU A C 1
ATOM 3083 O O . LEU A 1 379 ? -14.638 -13.681 -0.605 1.00 95.69 379 LEU A O 1
ATOM 3087 N N . ASN A 1 380 ? -13.646 -15.635 -1.049 1.00 93.50 380 ASN A N 1
ATOM 3088 C CA . ASN A 1 380 ? -13.597 -16.072 0.348 1.00 93.50 380 ASN A CA 1
ATOM 3089 C C . ASN A 1 380 ? -12.548 -15.301 1.161 1.00 93.50 380 ASN A C 1
ATOM 3091 O O . ASN A 1 380 ? -12.796 -14.922 2.302 1.00 93.50 380 ASN A O 1
ATOM 3095 N N . TRP A 1 381 ? -11.369 -15.052 0.586 1.00 94.19 381 TRP A N 1
ATOM 3096 C CA . TRP A 1 381 ? -10.299 -14.330 1.278 1.00 94.19 381 TRP A CA 1
ATOM 3097 C C . TRP A 1 381 ? -10.685 -12.895 1.616 1.00 94.19 381 TRP A C 1
ATOM 3099 O O . TRP A 1 381 ? -10.414 -12.440 2.724 1.00 94.19 381 TRP A O 1
ATOM 3109 N N . VAL A 1 382 ? -11.341 -12.196 0.686 1.00 93.06 382 VAL A N 1
ATOM 3110 C CA . VAL A 1 382 ? -11.678 -10.780 0.874 1.00 93.06 382 VAL A CA 1
ATOM 3111 C C . VAL A 1 382 ? -12.685 -10.522 1.998 1.00 93.06 382 VAL A C 1
ATOM 3113 O O . VAL A 1 382 ? -12.702 -9.409 2.512 1.00 93.06 382 VAL A O 1
ATOM 3116 N N . GLU A 1 383 ? -13.470 -11.521 2.414 1.00 86.56 383 GLU A N 1
ATOM 3117 C CA . GLU A 1 383 ? -14.378 -11.408 3.571 1.00 86.56 383 GLU A CA 1
ATOM 3118 C C . GLU A 1 383 ? -13.617 -11.307 4.906 1.00 86.56 383 GLU A C 1
ATOM 3120 O O . GLU A 1 383 ? -14.173 -10.868 5.905 1.00 86.56 383 GLU A O 1
ATOM 3125 N N . ASN A 1 384 ? -12.339 -11.701 4.937 1.00 84.44 384 ASN A N 1
ATOM 3126 C CA . ASN A 1 384 ? -11.528 -11.746 6.158 1.00 84.44 384 ASN A CA 1
ATOM 3127 C C . ASN A 1 384 ? -10.565 -10.553 6.294 1.00 84.44 384 ASN A C 1
ATOM 3129 O O . ASN A 1 384 ? -9.762 -10.507 7.224 1.00 84.44 384 ASN A O 1
ATOM 3133 N N . PHE A 1 385 ? -10.589 -9.599 5.362 1.00 85.81 385 PHE A N 1
ATOM 3134 C CA . PHE A 1 385 ? -9.672 -8.459 5.368 1.00 85.81 385 PHE A CA 1
ATOM 3135 C C . PHE A 1 385 ? -10.272 -7.268 6.118 1.00 85.81 385 PHE A C 1
ATOM 3137 O O . PHE A 1 385 ? -11.241 -6.663 5.671 1.00 85.81 385 PHE A O 1
ATOM 3144 N N . ALA A 1 386 ? -9.649 -6.887 7.237 1.00 72.81 386 ALA A N 1
ATOM 3145 C CA . ALA A 1 386 ? -10.167 -5.847 8.135 1.00 72.81 386 ALA A CA 1
ATOM 3146 C C . ALA A 1 386 ? -9.589 -4.428 7.905 1.00 72.81 386 ALA A C 1
ATOM 3148 O O . ALA A 1 386 ? -9.990 -3.483 8.579 1.00 72.81 386 ALA A O 1
ATOM 3149 N N . THR A 1 387 ? -8.650 -4.252 6.969 1.00 77.56 387 THR A N 1
ATOM 3150 C CA . THR A 1 387 ? -8.057 -2.943 6.609 1.00 77.56 387 THR A CA 1
ATOM 3151 C C . THR A 1 387 ? -8.545 -2.516 5.232 1.00 77.56 387 THR A C 1
ATOM 3153 O O . THR A 1 387 ? -8.586 -3.380 4.360 1.00 77.56 387 THR A O 1
ATOM 3156 N N . PRO A 1 388 ? -8.841 -1.225 4.976 1.00 89.75 388 PRO A N 1
ATOM 3157 C CA . PRO A 1 388 ? -9.230 -0.747 3.651 1.00 89.75 388 PRO A CA 1
ATOM 3158 C C . PRO A 1 388 ? -8.327 -1.272 2.533 1.00 89.75 388 PRO A C 1
ATOM 3160 O O . PRO A 1 388 ? -7.100 -1.136 2.575 1.00 89.75 388 PRO A O 1
ATOM 3163 N N . PHE A 1 389 ? -8.930 -1.869 1.508 1.00 96.44 389 PHE A N 1
ATOM 3164 C CA . PHE A 1 389 ? -8.166 -2.546 0.467 1.00 96.44 389 PHE A CA 1
ATOM 3165 C C . PHE A 1 389 ? -8.803 -2.465 -0.911 1.00 96.44 389 PHE A C 1
ATOM 3167 O O . PHE A 1 389 ? -10.000 -2.254 -1.061 1.00 96.44 389 PHE A O 1
ATOM 3174 N N . ALA A 1 390 ? -8.004 -2.694 -1.944 1.00 98.31 390 ALA A N 1
ATOM 3175 C CA . ALA A 1 390 ? -8.518 -2.973 -3.278 1.00 98.31 390 ALA A CA 1
ATOM 3176 C C . ALA A 1 390 ? -7.890 -4.245 -3.845 1.00 98.31 390 ALA A C 1
ATOM 3178 O O . ALA A 1 390 ? -6.877 -4.738 -3.351 1.00 98.31 390 ALA A O 1
ATOM 3179 N N . VAL A 1 391 ? -8.484 -4.777 -4.911 1.00 98.62 391 VAL A N 1
ATOM 3180 C CA . VAL A 1 391 ? -7.968 -5.961 -5.610 1.00 98.62 391 VAL A CA 1
ATOM 3181 C C . VAL A 1 391 ? -7.536 -5.570 -7.018 1.00 98.62 391 VAL A C 1
ATOM 3183 O O . VAL A 1 391 ? -8.354 -5.099 -7.804 1.00 98.62 391 VAL A O 1
ATOM 3186 N N . THR A 1 392 ? -6.269 -5.778 -7.378 1.00 98.75 392 THR A N 1
ATOM 3187 C CA . THR A 1 392 ? -5.780 -5.558 -8.751 1.00 98.75 392 THR A CA 1
ATOM 3188 C C . THR A 1 392 ? -5.527 -6.877 -9.462 1.00 98.75 392 THR A C 1
ATOM 3190 O O . THR A 1 392 ? -5.006 -7.828 -8.878 1.00 98.75 392 THR A O 1
ATOM 3193 N N . MET A 1 393 ? -5.910 -6.964 -10.734 1.00 98.69 393 MET A N 1
ATOM 3194 C CA . MET A 1 393 ? -5.917 -8.234 -11.456 1.00 98.69 393 MET A CA 1
ATOM 3195 C C . MET A 1 393 ? -5.523 -8.100 -12.934 1.00 98.69 393 MET A C 1
ATOM 3197 O O . MET A 1 393 ? -5.731 -7.046 -13.543 1.00 98.69 393 MET A O 1
ATOM 3201 N N . PRO A 1 394 ? -4.975 -9.170 -13.542 1.00 98.38 394 PRO A N 1
ATOM 3202 C CA . PRO A 1 394 ? -4.721 -9.196 -14.975 1.00 98.38 394 PRO A CA 1
ATOM 3203 C C . PRO A 1 394 ? -6.037 -9.214 -15.764 1.00 98.38 394 PRO A C 1
ATOM 3205 O O . PRO A 1 394 ? -7.083 -9.636 -15.261 1.00 98.38 394 PRO A O 1
ATOM 3208 N N . LYS A 1 395 ? -5.968 -8.829 -17.043 1.00 98.50 395 LYS A N 1
ATOM 3209 C CA . LYS A 1 395 ? -7.120 -8.780 -17.965 1.00 98.50 395 LYS A CA 1
ATOM 3210 C C . LYS A 1 395 ? -7.949 -10.068 -17.977 1.00 98.50 395 LYS A C 1
ATOM 3212 O O . LYS A 1 395 ? -9.167 -9.994 -17.920 1.00 98.50 395 LYS A O 1
ATOM 3217 N N . SER A 1 396 ? -7.309 -11.237 -17.952 1.00 97.50 396 SER A N 1
ATOM 3218 C CA . SER A 1 396 ? -8.002 -12.535 -17.939 1.00 97.50 396 SER A CA 1
ATOM 3219 C C . SER A 1 396 ? -8.941 -12.715 -16.740 1.00 97.50 396 SER A C 1
ATOM 3221 O O . SER A 1 396 ? -10.037 -13.245 -16.895 1.00 97.50 396 SER A O 1
ATOM 3223 N N . ARG A 1 397 ? -8.550 -12.239 -15.550 1.00 98.06 397 ARG A N 1
ATOM 3224 C CA . ARG A 1 397 ? -9.421 -12.240 -14.365 1.00 98.06 397 ARG A CA 1
ATOM 3225 C C . ARG A 1 397 ? -10.448 -11.113 -14.425 1.00 98.06 397 ARG A C 1
ATOM 3227 O O . ARG A 1 397 ? -11.595 -11.327 -14.041 1.00 98.06 397 ARG A O 1
ATOM 3234 N N . ALA A 1 398 ? -10.074 -9.947 -14.947 1.00 98.25 398 ALA A N 1
ATOM 3235 C CA . ALA A 1 398 ? -10.996 -8.824 -15.111 1.00 98.25 398 ALA A CA 1
ATOM 3236 C C . ALA A 1 398 ? -12.135 -9.125 -16.103 1.00 98.25 398 ALA A C 1
ATOM 3238 O O . ALA A 1 398 ? -13.235 -8.612 -15.939 1.00 98.25 398 ALA A O 1
ATOM 3239 N N . GLU A 1 399 ? -11.900 -9.977 -17.104 1.00 98.31 399 GLU A N 1
ATOM 3240 C CA . GLU A 1 399 ? -12.916 -10.414 -18.071 1.00 98.31 399 GLU A CA 1
ATOM 3241 C C . GLU A 1 399 ? -13.814 -11.559 -17.554 1.00 98.31 399 GLU A C 1
ATOM 3243 O O . GLU A 1 399 ? -14.629 -12.100 -18.303 1.00 98.31 399 GLU A O 1
ATOM 3248 N N . SER A 1 400 ? -13.707 -11.908 -16.268 1.00 97.81 400 SER A N 1
ATOM 3249 C CA . SER A 1 400 ? -14.568 -12.884 -15.589 1.00 97.81 400 SER A CA 1
ATOM 3250 C C . SER A 1 400 ? -15.717 -12.215 -14.809 1.00 97.81 400 SER A C 1
ATOM 3252 O O . SER A 1 400 ? -15.968 -11.015 -14.929 1.00 97.81 400 SER A O 1
ATOM 3254 N N . THR A 1 401 ? -16.435 -12.986 -13.989 1.00 97.56 401 THR A N 1
ATOM 3255 C CA . THR A 1 401 ? -17.455 -12.477 -13.055 1.00 97.56 401 THR A CA 1
ATOM 3256 C C . THR A 1 401 ? -16.865 -11.818 -11.805 1.00 97.56 401 THR A C 1
ATOM 3258 O O . THR A 1 401 ? -17.572 -11.056 -11.145 1.00 97.56 401 THR A O 1
ATOM 3261 N N . LEU A 1 402 ? -15.580 -12.051 -11.504 1.00 98.56 402 LEU A N 1
ATOM 3262 C CA . LEU A 1 402 ? -14.933 -11.619 -10.262 1.00 98.56 402 LEU A CA 1
ATOM 3263 C C . LEU A 1 402 ? -15.118 -10.121 -9.948 1.00 98.56 402 LEU A C 1
ATOM 3265 O O . LEU A 1 402 ? -15.545 -9.817 -8.835 1.00 98.56 402 LEU A O 1
ATOM 3269 N N . PRO A 1 403 ? -14.879 -9.161 -10.868 1.00 98.50 403 PRO A N 1
ATOM 3270 C CA . PRO A 1 403 ? -14.984 -7.750 -10.498 1.00 98.50 403 PRO A CA 1
ATOM 3271 C C . PRO A 1 403 ? -16.419 -7.316 -10.176 1.00 98.50 403 PRO A C 1
ATOM 3273 O O . PRO A 1 403 ? -16.622 -6.448 -9.331 1.00 98.50 403 PRO A O 1
ATOM 3276 N N . LYS A 1 404 ? -17.433 -7.952 -10.780 1.00 98.00 404 LYS A N 1
ATOM 3277 C CA . LYS A 1 404 ? -18.841 -7.698 -10.431 1.00 98.00 404 LYS A CA 1
ATOM 3278 C C . LYS A 1 404 ? -19.157 -8.177 -9.021 1.00 98.00 404 LYS A C 1
ATOM 3280 O O . LYS A 1 404 ? -19.867 -7.484 -8.299 1.00 98.00 404 LYS A O 1
ATOM 3285 N N . GLU A 1 405 ? -18.631 -9.335 -8.636 1.00 97.81 405 GLU A N 1
ATOM 3286 C CA . GLU A 1 405 ? -18.805 -9.885 -7.290 1.00 97.81 405 GLU A CA 1
ATOM 3287 C C . GLU A 1 405 ? -18.081 -9.056 -6.222 1.00 97.81 405 GLU A C 1
ATOM 3289 O O . GLU A 1 405 ? -18.653 -8.812 -5.159 1.00 97.81 405 GLU A O 1
ATOM 3294 N N . LEU A 1 406 ? -16.887 -8.539 -6.528 1.00 96.81 406 LEU A N 1
ATOM 3295 C CA . LEU A 1 406 ? -16.181 -7.577 -5.671 1.00 96.81 406 LEU A CA 1
ATOM 3296 C C . LEU A 1 406 ? -16.960 -6.261 -5.545 1.00 96.81 406 LEU A C 1
ATOM 3298 O O . LEU A 1 406 ? -17.147 -5.752 -4.443 1.00 96.81 406 LEU A O 1
ATOM 3302 N N . LYS A 1 407 ? -17.504 -5.742 -6.653 1.00 95.31 407 LYS A N 1
ATOM 3303 C CA . LYS A 1 407 ? -18.320 -4.520 -6.648 1.00 95.31 407 LYS A CA 1
ATOM 3304 C C . LYS A 1 407 ? -19.584 -4.661 -5.795 1.00 95.31 407 LYS A C 1
ATOM 3306 O O . LYS A 1 407 ? -19.930 -3.718 -5.090 1.00 95.31 407 LYS A O 1
ATOM 3311 N N . LYS A 1 408 ? -20.263 -5.816 -5.824 1.00 93.62 408 LYS A N 1
ATOM 3312 C CA . LYS A 1 408 ? -21.420 -6.101 -4.945 1.00 93.62 408 LYS A CA 1
ATOM 3313 C C . LYS A 1 408 ? -21.050 -6.033 -3.460 1.00 93.62 408 LYS A C 1
ATOM 3315 O O . LYS A 1 408 ? -21.860 -5.583 -2.661 1.00 93.62 408 LYS A O 1
ATOM 3320 N N . ARG A 1 409 ? -19.821 -6.431 -3.123 1.00 91.44 409 ARG A N 1
ATOM 3321 C CA . ARG A 1 409 ? -19.229 -6.360 -1.776 1.00 91.44 409 ARG A CA 1
ATOM 3322 C C . ARG A 1 409 ? -18.617 -4.996 -1.454 1.00 91.44 409 ARG A C 1
ATOM 3324 O O . ARG A 1 409 ? -17.979 -4.842 -0.425 1.00 91.44 409 ARG A O 1
ATOM 3331 N N . GLN A 1 410 ? -18.791 -4.006 -2.334 1.00 91.75 410 GLN A N 1
ATOM 3332 C CA . GLN A 1 410 ? -18.209 -2.668 -2.196 1.00 91.75 410 GLN A CA 1
ATOM 3333 C C . GLN A 1 410 ? -16.671 -2.681 -2.107 1.00 91.75 410 GLN A C 1
ATOM 3335 O O . GLN A 1 410 ? -16.072 -1.759 -1.568 1.00 91.75 410 GLN A O 1
ATOM 3340 N N . ILE A 1 411 ? -16.020 -3.702 -2.674 1.00 95.75 411 ILE A N 1
ATOM 3341 C CA . ILE A 1 411 ? -14.562 -3.801 -2.743 1.00 95.75 411 ILE A CA 1
ATOM 3342 C C . ILE A 1 411 ? -14.099 -3.204 -4.075 1.00 95.75 411 ILE A C 1
ATOM 3344 O O . ILE A 1 411 ? -14.457 -3.727 -5.141 1.00 95.75 411 ILE A O 1
ATOM 3348 N N . PRO A 1 412 ? -13.293 -2.129 -4.061 1.00 97.56 412 PRO A N 1
ATOM 3349 C CA . PRO A 1 412 ? -12.762 -1.566 -5.285 1.00 97.56 412 PRO A CA 1
ATOM 3350 C C . PRO A 1 412 ? -11.834 -2.547 -5.990 1.00 97.56 412 PRO A C 1
ATOM 3352 O O . PRO A 1 412 ? -11.050 -3.271 -5.370 1.00 97.56 412 PRO A O 1
ATOM 3355 N N . SER A 1 413 ? -11.895 -2.548 -7.316 1.00 98.62 413 SER A N 1
ATOM 3356 C CA . SER A 1 413 ? -11.056 -3.416 -8.129 1.00 98.62 413 SER A CA 1
ATOM 3357 C C . SER A 1 413 ? -10.391 -2.672 -9.276 1.00 98.62 413 SER A C 1
ATOM 3359 O O . SER A 1 413 ? -10.926 -1.705 -9.823 1.00 98.62 413 SER A O 1
ATOM 3361 N N . TYR A 1 414 ? -9.210 -3.158 -9.638 1.00 98.88 414 TYR A N 1
ATOM 3362 C CA . TYR A 1 414 ? -8.364 -2.620 -10.684 1.00 98.88 414 TYR A CA 1
ATOM 3363 C C . TYR A 1 414 ? -8.035 -3.674 -11.732 1.00 98.88 414 TYR A C 1
ATOM 3365 O O . TYR A 1 414 ? -7.843 -4.847 -11.415 1.00 98.88 414 TYR A O 1
ATOM 3373 N N . VAL A 1 415 ? -7.875 -3.234 -12.979 1.00 98.75 415 VAL A N 1
ATOM 3374 C CA . VAL A 1 415 ? -7.266 -4.040 -14.045 1.00 98.75 415 VAL A CA 1
ATOM 3375 C C . VAL A 1 415 ? -5.986 -3.378 -14.537 1.00 98.75 415 VAL A C 1
ATOM 3377 O O . VAL A 1 415 ? -5.907 -2.149 -14.643 1.00 98.75 415 VAL A O 1
ATOM 3380 N N . HIS A 1 416 ? -4.990 -4.200 -14.862 1.00 97.62 416 HIS A N 1
ATOM 3381 C CA . HIS A 1 416 ? -3.719 -3.749 -15.415 1.00 97.62 416 HIS A CA 1
ATOM 3382 C C . HIS A 1 416 ? -3.319 -4.527 -16.686 1.00 97.62 416 HIS A C 1
ATOM 3384 O O . HIS A 1 416 ? -3.631 -5.709 -16.835 1.00 97.62 416 HIS A O 1
ATOM 3390 N N . THR A 1 417 ? -2.646 -3.915 -17.665 1.00 97.31 417 THR A N 1
ATOM 3391 C CA . THR A 1 417 ? -2.485 -2.460 -17.894 1.00 97.31 417 THR A CA 1
ATOM 3392 C C . THR A 1 417 ? -3.392 -2.028 -19.048 1.00 97.31 417 THR A C 1
ATOM 3394 O O . THR A 1 417 ? -3.431 -2.680 -20.098 1.00 97.31 417 THR A O 1
ATOM 3397 N N . VAL A 1 418 ? -4.132 -0.932 -18.867 1.00 98.31 418 VAL A N 1
ATOM 3398 C CA . VAL A 1 418 ? -5.112 -0.406 -19.833 1.00 98.31 418 VAL A CA 1
ATOM 3399 C C . VAL A 1 418 ? -4.669 0.972 -20.318 1.00 98.31 418 VAL A C 1
ATOM 3401 O O . VAL A 1 418 ? -4.345 1.840 -19.517 1.00 98.31 418 VAL A O 1
ATOM 3404 N N . ASN A 1 419 ? -4.622 1.185 -21.636 1.00 97.62 419 ASN A N 1
ATOM 3405 C CA . ASN A 1 419 ? -4.017 2.391 -22.231 1.00 97.62 419 ASN A CA 1
ATOM 3406 C C . ASN A 1 419 ? -4.900 3.126 -23.245 1.00 97.62 419 ASN A C 1
ATOM 3408 O O . ASN A 1 419 ? -4.460 4.117 -23.820 1.00 97.62 419 ASN A O 1
ATOM 3412 N N . THR A 1 420 ? -6.138 2.676 -23.462 1.00 97.25 420 THR A N 1
ATOM 3413 C CA . THR A 1 420 ? -7.110 3.396 -24.298 1.00 97.25 420 THR A CA 1
ATOM 3414 C C . THR A 1 420 ? -8.403 3.671 -23.534 1.00 97.25 420 THR A C 1
ATOM 3416 O O . THR A 1 420 ? -8.820 2.871 -22.692 1.00 97.25 420 THR A O 1
ATOM 3419 N N . THR A 1 421 ? -9.041 4.811 -23.812 1.00 97.00 421 THR A N 1
ATOM 3420 C CA . THR A 1 421 ? -10.327 5.179 -23.198 1.00 97.00 421 THR A CA 1
ATOM 3421 C C . THR A 1 421 ? -11.388 4.114 -23.461 1.00 97.00 421 THR A C 1
ATOM 3423 O O . THR A 1 421 ? -12.080 3.707 -22.536 1.00 97.00 421 THR A O 1
ATOM 3426 N N . GLN A 1 422 ? -11.435 3.581 -24.685 1.00 97.88 422 GLN A N 1
ATOM 3427 C CA . GLN A 1 422 ? -12.357 2.511 -25.068 1.00 97.88 422 GLN A CA 1
ATOM 3428 C C . GLN A 1 422 ? -12.178 1.253 -24.205 1.00 97.88 422 GLN A C 1
ATOM 3430 O O . GLN A 1 422 ? -13.153 0.668 -23.735 1.00 97.88 422 GLN A O 1
ATOM 3435 N N . GLU A 1 423 ? -10.934 0.824 -23.974 1.00 97.88 423 GLU A N 1
ATOM 3436 C CA . GLU A 1 423 ? -10.663 -0.345 -23.139 1.00 97.88 423 GLU A CA 1
ATOM 3437 C C . GLU A 1 423 ? -11.010 -0.071 -21.667 1.00 97.88 423 GLU A C 1
ATOM 3439 O O . GLU A 1 423 ? -11.617 -0.920 -21.013 1.00 97.88 423 GLU A O 1
ATOM 3444 N N . LYS A 1 424 ? -10.709 1.129 -21.157 1.00 97.94 424 LYS A N 1
ATOM 3445 C CA . LYS A 1 424 ? -11.103 1.550 -19.804 1.00 97.94 424 LYS A CA 1
ATOM 3446 C C . LYS A 1 424 ? -12.625 1.499 -19.628 1.00 97.94 424 LYS A C 1
ATOM 3448 O O . LYS A 1 424 ? -13.113 0.885 -18.682 1.00 97.94 424 LYS A O 1
ATOM 3453 N N . GLU A 1 425 ? -13.372 2.116 -20.540 1.00 97.69 425 GLU A N 1
ATOM 3454 C CA . GLU A 1 425 ? -14.838 2.140 -20.515 1.00 97.69 425 GLU A CA 1
ATOM 3455 C C . GLU A 1 425 ? -15.426 0.732 -20.610 1.00 97.69 425 GLU A C 1
ATOM 3457 O O . GLU A 1 425 ? -16.355 0.410 -19.871 1.00 97.69 425 GLU A O 1
ATOM 3462 N N . LYS A 1 426 ? -14.844 -0.145 -21.442 1.00 98.12 426 LYS A N 1
ATOM 3463 C CA . LYS A 1 426 ? -15.204 -1.570 -21.485 1.00 98.12 426 LYS A CA 1
ATOM 3464 C C . LYS A 1 426 ? -15.074 -2.205 -20.097 1.00 98.12 426 LYS A C 1
ATOM 3466 O O . LYS A 1 426 ? -16.027 -2.833 -19.642 1.00 98.12 426 LYS A O 1
ATOM 3471 N N . TYR A 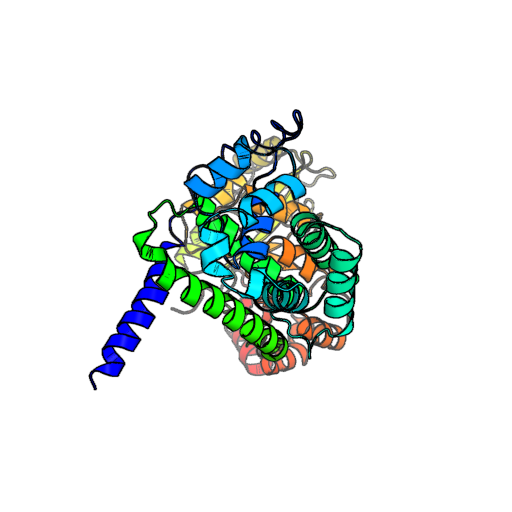1 427 ? -13.937 -2.061 -19.416 1.00 98.56 427 TYR A N 1
ATOM 3472 C CA . TYR A 1 427 ? -13.730 -2.691 -18.106 1.00 98.56 427 TYR A CA 1
ATOM 3473 C C . TYR A 1 427 ? -14.651 -2.144 -17.015 1.00 98.56 427 TYR A C 1
ATOM 3475 O O . TYR A 1 427 ? -15.227 -2.926 -16.255 1.00 98.56 427 TYR A O 1
ATOM 3483 N N . ILE A 1 428 ? -14.853 -0.829 -16.975 1.00 97.50 428 ILE A N 1
ATOM 3484 C CA . ILE A 1 428 ? -15.726 -0.201 -15.979 1.00 97.50 428 ILE A CA 1
ATOM 3485 C C . ILE A 1 428 ? -17.188 -0.593 -16.219 1.00 97.50 428 ILE A C 1
ATOM 3487 O O . ILE A 1 428 ? -17.849 -1.118 -15.322 1.00 97.50 428 ILE A O 1
ATOM 3491 N N . ASN A 1 429 ? -17.686 -0.405 -17.442 1.00 97.38 429 ASN A N 1
ATOM 3492 C CA . ASN A 1 429 ? -19.112 -0.547 -17.738 1.00 97.38 429 ASN A CA 1
ATOM 3493 C C . ASN A 1 429 ? -19.539 -2.013 -17.854 1.00 97.38 429 ASN A C 1
ATOM 3495 O O . ASN A 1 429 ? -20.595 -2.395 -17.352 1.00 97.38 429 ASN A O 1
ATOM 3499 N N . LYS A 1 430 ? -18.730 -2.856 -18.511 1.00 97.62 430 LYS A N 1
ATOM 3500 C CA . LYS A 1 430 ? -19.099 -4.255 -18.773 1.00 97.62 430 LYS A CA 1
ATOM 3501 C C . LYS A 1 430 ? -18.740 -5.184 -17.621 1.00 97.62 430 LYS A C 1
ATOM 3503 O O . LYS A 1 430 ? -19.512 -6.102 -17.331 1.00 97.62 430 LYS A O 1
ATOM 3508 N N . PHE A 1 431 ? -17.578 -4.981 -17.001 1.00 98.06 431 PHE A N 1
ATOM 3509 C CA . PHE A 1 431 ? -17.025 -5.910 -16.013 1.00 98.06 431 PHE A CA 1
ATOM 3510 C C . PHE A 1 431 ? -17.122 -5.406 -14.576 1.00 98.06 431 PHE A C 1
ATOM 3512 O O . PHE A 1 431 ? -17.023 -6.216 -13.667 1.00 98.06 431 PHE A O 1
ATOM 3519 N N . GLY A 1 432 ? -17.421 -4.125 -14.350 1.00 97.62 432 GLY A N 1
ATOM 3520 C CA . GLY A 1 432 ? -17.594 -3.584 -13.001 1.00 97.62 432 GLY A CA 1
ATOM 3521 C C . GLY A 1 432 ? -16.282 -3.252 -12.291 1.00 97.62 432 GLY A C 1
ATOM 3522 O O . GLY A 1 432 ? -16.290 -3.112 -11.073 1.00 97.62 432 GLY A O 1
ATOM 3523 N N . ILE A 1 433 ? -15.183 -3.106 -13.037 1.00 98.56 433 ILE A N 1
ATOM 3524 C CA . ILE A 1 433 ? -13.916 -2.577 -12.516 1.00 98.56 433 ILE A CA 1
ATOM 3525 C C . ILE A 1 433 ? -14.123 -1.142 -12.012 1.00 98.56 433 ILE A C 1
ATOM 3527 O O . ILE A 1 433 ? -14.857 -0.367 -12.629 1.00 98.56 433 ILE A O 1
ATOM 3531 N N . SER A 1 434 ? -13.464 -0.777 -10.913 1.00 98.06 434 SER A N 1
ATOM 3532 C CA . SER A 1 434 ? -13.554 0.566 -10.333 1.00 98.06 434 SER A CA 1
ATOM 3533 C C . SER A 1 434 ? -12.682 1.567 -11.087 1.00 98.06 434 SER A C 1
ATOM 3535 O O . SER A 1 434 ? -13.157 2.634 -11.463 1.00 98.06 434 SER A O 1
ATOM 3537 N N . GLU A 1 435 ? -11.414 1.228 -11.334 1.00 98.19 435 GLU A N 1
ATOM 3538 C CA . GLU A 1 435 ? -10.460 2.088 -12.042 1.00 98.19 435 GLU A CA 1
ATOM 3539 C C . GLU A 1 435 ? -9.292 1.247 -12.613 1.00 98.19 435 GLU A C 1
ATOM 3541 O O . GLU A 1 435 ? -9.283 0.024 -12.490 1.00 98.19 435 GLU A O 1
ATOM 3546 N N . ILE A 1 436 ? -8.326 1.850 -13.311 1.00 98.69 436 ILE A N 1
ATOM 3547 C CA . ILE A 1 436 ? -7.274 1.121 -14.035 1.00 98.69 436 ILE A CA 1
ATOM 3548 C C . ILE A 1 436 ? -5.858 1.509 -13.602 1.00 98.69 436 ILE A C 1
ATOM 3550 O O . ILE A 1 436 ? -5.595 2.627 -13.152 1.00 98.69 436 ILE A O 1
ATOM 3554 N N . TYR A 1 437 ? -4.933 0.582 -13.840 1.00 98.75 437 TYR A N 1
ATOM 3555 C CA . TYR A 1 437 ? -3.511 0.879 -13.973 1.00 98.75 437 TYR A CA 1
ATOM 3556 C C . TYR A 1 437 ? -3.232 1.191 -15.439 1.00 98.75 437 TYR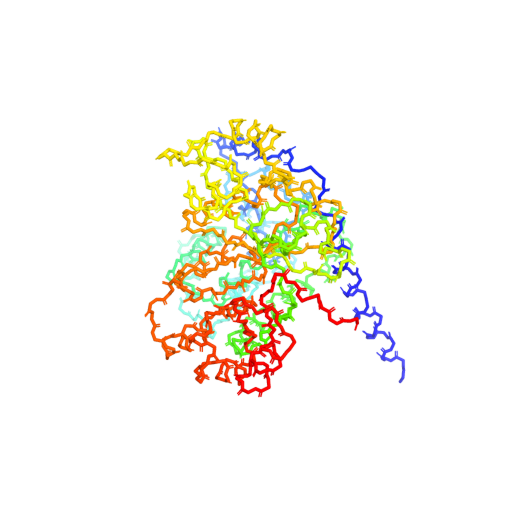 A C 1
ATOM 3558 O O . TYR A 1 437 ? -3.655 0.455 -16.340 1.00 98.75 437 TYR A O 1
ATOM 3566 N N . THR A 1 438 ? -2.510 2.276 -15.689 1.00 98.69 438 THR A N 1
ATOM 3567 C CA . THR A 1 438 ? -2.261 2.771 -17.040 1.00 98.69 438 THR A CA 1
ATOM 3568 C C . THR A 1 438 ? -0.864 3.343 -17.179 1.00 98.69 438 THR A C 1
ATOM 3570 O O . THR A 1 438 ? -0.313 3.908 -16.235 1.00 98.69 438 THR A O 1
ATOM 3573 N N . ASP A 1 439 ? -0.311 3.239 -18.382 1.00 98.25 439 ASP A N 1
ATOM 3574 C CA . ASP A 1 439 ? 0.918 3.935 -18.729 1.00 98.25 439 ASP A CA 1
ATOM 3575 C C . ASP A 1 439 ? 0.603 5.371 -19.191 1.00 98.25 439 ASP A C 1
ATOM 3577 O O . ASP A 1 439 ? 1.340 6.296 -18.873 1.00 98.25 439 ASP A O 1
ATOM 3581 N N . PHE A 1 440 ? -0.486 5.600 -19.937 1.00 96.88 440 PHE A N 1
ATOM 3582 C CA . PHE A 1 440 ? -0.646 6.856 -20.692 1.00 96.88 440 PHE A CA 1
ATOM 3583 C C . PHE A 1 440 ? -1.984 7.584 -20.542 1.00 96.88 440 PHE A C 1
ATOM 3585 O O . PHE A 1 440 ? -2.114 8.683 -21.080 1.00 96.88 440 PHE A O 1
ATOM 3592 N N . LEU A 1 441 ? -2.974 7.031 -19.837 1.00 97.12 441 LEU A N 1
ATOM 3593 C CA . LEU A 1 441 ? -4.286 7.673 -19.702 1.00 97.12 441 LEU A CA 1
ATOM 3594 C C . LEU A 1 441 ? -4.385 8.499 -18.413 1.00 97.12 441 LEU A C 1
ATOM 3596 O O . LEU A 1 441 ? -4.683 7.935 -17.368 1.00 97.12 441 LEU A O 1
ATOM 3600 N N . PRO A 1 442 ? -4.210 9.826 -18.423 1.00 94.50 442 PRO A N 1
ATOM 3601 C CA . PRO A 1 442 ? -4.348 10.616 -17.203 1.00 94.50 442 PRO A CA 1
ATOM 3602 C C . PRO A 1 442 ? -5.781 10.602 -16.658 1.00 94.50 442 PRO A C 1
ATOM 3604 O O . PRO A 1 442 ? -6.717 10.428 -17.447 1.00 94.50 442 PRO A O 1
ATOM 3607 N N . PRO A 1 443 ? -5.985 10.760 -15.333 1.00 92.44 443 PRO A N 1
ATOM 3608 C CA . PRO A 1 443 ? -7.314 10.944 -14.749 1.00 92.44 443 PRO A CA 1
ATOM 3609 C C . PRO A 1 443 ? -8.069 12.094 -15.434 1.00 92.44 443 PRO A C 1
ATOM 3611 O O . PRO A 1 443 ? -7.465 13.050 -15.921 1.00 92.44 443 PRO A O 1
ATOM 3614 N N . SER A 1 444 ? -9.397 11.972 -15.523 1.00 82.19 444 SER A N 1
ATOM 3615 C CA . SER A 1 444 ? -10.243 13.071 -16.003 1.00 82.19 444 SER A CA 1
ATOM 3616 C C . SER A 1 444 ? -10.158 14.248 -15.029 1.00 82.19 444 SER A C 1
ATOM 3618 O O . SER A 1 444 ? -9.922 14.028 -13.841 1.00 82.19 444 SER A O 1
ATOM 3620 N N . LYS A 1 445 ? -10.305 15.470 -15.556 1.00 53.31 445 LYS A N 1
ATOM 3621 C CA . LYS A 1 445 ? -10.300 16.708 -14.765 1.00 53.31 445 LYS A CA 1
ATOM 3622 C C . LYS A 1 445 ? -11.371 16.718 -13.687 1.00 53.31 445 LYS A C 1
ATOM 3624 O O . LYS A 1 445 ? -12.457 16.155 -13.955 1.00 53.31 445 LYS A O 1
#

Nearest PDB structures (foldseek):
  4ijb-assembly1_A  TM=4.657E-01  e=2.782E-02  synthetic construct
  7w9h-assembly1_A  TM=4.876E-01  e=1.433E+00  Pseudomonas aeruginosa PAO1
  1zy2-assembly1_A  TM=4.656E-01  e=1.923E+00  Aquifex aeolicus
  4q7e-assembly1_B  TM=4.689E-01  e=3.674E+00  Leptospira biflexa serovar Patoc strain 'Patoc 1 (Ames)'

Solvent-accessible surface area (backbone atoms only — not comparable to full-atom values): 24273 Å² total; per-residue (Å²): 126,73,68,60,55,55,52,49,51,51,52,45,49,56,54,51,51,58,60,52,70,72,72,76,87,86,82,78,90,83,79,72,93,78,71,80,80,84,67,92,80,61,80,47,46,52,74,66,58,53,35,52,47,30,29,48,75,66,55,36,57,33,45,44,71,60,42,54,50,54,40,74,76,32,53,43,71,42,64,39,39,42,52,52,58,67,34,68,68,37,45,65,72,48,45,75,36,70,77,39,61,62,50,37,48,46,49,38,32,38,58,33,38,71,32,49,64,86,75,39,51,66,60,51,53,50,55,35,48,45,44,73,74,66,46,51,69,18,50,50,52,53,50,49,58,53,51,56,67,36,78,94,54,74,48,73,34,38,53,41,37,51,51,51,47,53,52,15,52,48,41,41,75,75,46,85,81,69,83,89,53,53,73,68,46,52,61,49,51,54,48,50,46,52,49,47,55,54,45,51,64,43,44,70,69,40,76,71,57,78,49,76,46,78,76,61,47,24,21,34,25,20,13,39,48,96,94,40,65,70,58,20,16,53,60,20,40,57,56,34,44,76,45,65,42,39,34,27,27,38,26,38,36,70,31,66,72,78,39,54,32,33,33,79,40,74,50,71,51,37,22,73,47,57,76,53,83,64,94,69,67,47,39,62,67,57,46,52,50,43,33,75,75,52,27,92,50,54,48,30,31,54,66,59,42,21,58,50,46,68,79,35,77,76,51,30,41,31,42,45,45,88,68,65,43,71,61,54,51,53,55,37,56,75,59,29,76,64,26,40,79,34,33,30,48,49,38,60,50,78,90,48,44,66,61,52,44,73,76,54,40,59,36,39,30,43,37,42,78,80,42,84,72,55,67,68,55,51,60,59,53,61,75,73,60,91,59,32,37,35,40,36,29,38,54,79,54,42,75,41,67,53,29,42,58,34,43,75,69,51,36,38,28,32,35,45,79,43,69,47,71,69,58,47,50,46,40,35,73,76,23,40,32,65,38,42,25,13,43,71,62,63,58,81,133

Radius of gyration: 28.31 Å; Cα contacts (8 Å, |Δi|>4): 658; chains: 1; bounding box: 60×46×81 Å

Organism: NCBI:txid1121400

Mean predicted aligned error: 17.22 Å

Sequence (445 aa):
MKNLKSLMILFLLVLFQFTLLSFVYSSDLNICESMIDKTASDGLLSQIQVSQLSVYIFGRASEGDDKVYWLINQKDMISTANAMLGTNAAKDYFGITMNDDQNFIEHIYETSLGKTIVDDPNGIAYWVEELRKGKSRGEVIVSIINAAQEYANIDNSQDQFSNKMEVSNYVTDDIFYSAEYFERFVDFFEKIAQEYVTIVYRVEQLCNLPNNFIAHRVAHAGGGINNKKYTNSIDALNSNLKKKFQYFEIDFSFTADDKLVCLHDWKQSFKRSFGFERNKKLTLDEFNYLVKNKSEFQKCTACSLSEWMKMNPSAIIITDVKENNIEALKIMLEILPNAKTRIIPQVYNPENFEKIKGLGFEKMIWTLYRYRGSNDEVLNWVENFATPFAVTMPKSRAESTLPKELKKRQIPSYVHTVNTTQEKEKYINKFGISEIYTDFLPPSK

Foldseek 3Di:
DVVVVVVVVVVCVVVVVVVVVVPPDDDDPPPDVPPPDPPPDAQFDDLLLLQLLCCQQQVAAQAAVSSVCRRPPDRDQLVSSLVVCVDVVSCVRCPCLVVALLSNLQVSCCSQQVDHCVRPVPVSVVLSVVVVVPDDPSRSSVVVSVVLPDPVNDDLSNVLNVVRSVVNVCNNVPPHDDPPCPPVVSVVSVVVSVVVSVVVVVVVVVLLPQQPDDDDAEQELLFADPNDPVLQFPVSVVVQVVLVDAEYEFEWDAAPQRFIWGFNDQAPRVCVFQVDHDDHGHPPVVVQVSLVPGGPGHTDTLQNVQVVCVVPVSHAYEYDYDPPQLVVLVVNVVRHPPCLERYAYEDADLVCQVVSVVVRRQEYEDECANPPDDLVVVLVSVSPHSHRYAYEYEPVVLPDQNLVSCVVSSHAYEYPDDEDPVVQCCSCVVRVHRYYHYNHDRDDD

InterPro domains:
  IPR017946 PLC-like phosphodiesterase, TIM beta/alpha-barrel domain superfamily [G3DSA:3.20.20.190] (212-442)
  IPR017946 PLC-like phosphodiesterase, TIM beta/alpha-barrel domain superfamily [SSF51695] (215-440)
  IPR025282 Domain of unknown function DUF4214 [PF13946] (99-148)
  IPR030395 Glycerophosphodiester phosphodiesterase domain [PF03009] (228-440)

Secondary structure (DSSP, 8-state):
--HHHHHHHHHHHHHHHHHHTTSSS-S-----SSSSSSSTTSS---HHHHHHHHHHHHSSPPPHHHHHHHHHH-SSHHHHHHHHHTSHHHHHHHGGGGG-HHHHHHHHIIIII---TTT-HHHHHHHHHHHHTT--HHHHHHHHHHHTTSGGG-SHHHHHHHHHHHHHHHHHHH----GGGHHHHHHHHHHHHHHHHHHHHHHHHTTT-------PPEEGGG--BTTB----BHHHHHHHHHTT--EEEEEEEE-TTS-EEE-S-TTHHHHHHHS---SSPPPHHHHHHHHHHH-SS-B-BHHHHHHHHHH-TT-EEEEEE-SSHHHHHHHHHHHSTTHHHHEEEEESSGGGHHHHHTTT-S-EEEE-SS--S-HHHHHHHHTT--S-EEEEEEHHHHTSSHHHHHHHTT--EEEE---SHHHHHHIIIII---EEEESS-PPP-